Protein 3BHB (pdb70)

Secondary structure (DSSP, 8-state):
--EEEEEEEEEE--SSSSSPEEEEEEEETTEEEEEEETTSSS-S-EE-SGGGTTS-HHHHHHHHHHHHHHHHHHHHHHHHHHHHTT--TTS--EEEEEEEEEE-TTSSEEEEEEEEEETTEEEEEE-TTSS-EEE-SHHHHHHHHHHHHTTHHHHHHHIIIIIHHHHHHHHHHHTHHHHT--B--EEEEEEEESSSSEEEEEEEEEEEBSS--EEEEEETTEE--TTEEEPPPEE-SSS-EEEEEEEEEETT-GGGEEEEEE-TT-SS-EEEE-/-BPPEEEEEESS---TTS-EEEEEEEEEEBSS--EEEEEETTEEPS--EEPPPEE-TTS-EEEEEEEEE---SS--EEEEEE-TT-SS-EEEE--TT-/---------

Nearest PDB structures (foldseek):
  3oxs-assembly1_A  TM=9.920E-01  e=1.118E-52  Homo sapiens
  4nqv-assembly2_C  TM=9.891E-01  e=6.005E-50  Homo sapiens
  7wt5-assembly1_A  TM=9.708E-01  e=2.794E-50  Homo sapiens
  2bvo-assembly1_A  TM=9.818E-01  e=3.597E-47  Homo sapiens
  2ypl-assembly1_A  TM=9.840E-01  e=6.563E-47  Homo sapiens

Structure (mmCIF, N/CA/C/O backbone):
data_3BHB
#
_entry.id   3BHB
#
_cell.length_a   57.100
_cell.length_b   80.200
_cell.length_c   57.300
_cell.angle_alpha   90.000
_cell.angle_beta   115.900
_cell.angle_gamma   90.000
#
_symmetry.space_group_name_H-M   'P 1 21 1'
#
loop_
_entity.id
_entity.type
_entity.pdbx_description
1 polymer 'HLA class I histocompatibility antigen, A-2 alpha chain'
2 polymer Beta-2-microglobulin
3 polymer 'decameric peptide from NEDD4-binding protein 2'
4 non-polymer 1,2-ETHANEDIOL
5 water water
#
loop_
_atom_site.group_PDB
_atom_site.id
_atom_site.type_symbol
_atom_site.label_atom_id
_atom_site.label_alt_id
_atom_site.label_comp_id
_atom_site.label_asym_id
_atom_site.label_entity_id
_atom_site.label_seq_id
_atom_site.pdbx_PDB_ins_code
_atom_site.Cartn_x
_atom_site.Cartn_y
_atom_site.Cartn_z
_atom_site.occupancy
_atom_site.B_iso_or_equiv
_atom_site.auth_seq_id
_atom_site.auth_comp_id
_atom_site.auth_asym_id
_atom_site.auth_atom_id
_atom_site.pdbx_PDB_model_num
ATOM 1 N N . GLY A 1 1 ? -4.235 15.655 23.713 1.00 29.73 1 GLY A N 1
ATOM 2 C CA . GLY A 1 1 ? -3.255 14.567 23.437 1.00 29.43 1 GLY A CA 1
ATOM 3 C C . GLY A 1 1 ? -3.568 13.266 24.156 1.00 29.87 1 GLY A C 1
ATOM 4 O O . GLY A 1 1 ? -3.798 13.257 25.372 1.00 31.14 1 GLY A O 1
ATOM 5 N N . SER A 1 2 ? -3.527 12.166 23.402 1.00 27.66 2 SER A N 1
ATOM 6 C CA . SER A 1 2 ? -3.806 10.823 23.912 1.00 25.60 2 SER A CA 1
ATOM 7 C C . SER A 1 2 ? -2.582 10.060 24.416 1.00 22.48 2 SER A C 1
ATOM 8 O O . SER A 1 2 ? -1.458 10.323 23.992 1.00 22.34 2 SER A O 1
ATOM 11 N N . HIS A 1 3 ? -2.809 9.142 25.356 1.00 17.97 3 HIS A N 1
ATOM 12 C CA . HIS A 1 3 ? -1.740 8.321 25.925 1.00 14.21 3 HIS A CA 1
ATOM 13 C C . HIS A 1 3 ? -2.130 6.845 25.949 1.00 12.99 3 HIS A C 1
ATOM 14 O O . HIS A 1 3 ? -3.312 6.513 25.878 1.00 10.71 3 HIS A O 1
ATOM 21 N N . SER A 1 4 ? -1.129 5.968 26.036 1.00 11.44 4 SER A N 1
ATOM 22 C CA . SER A 1 4 ? -1.357 4.523 26.065 1.00 12.05 4 SER A CA 1
ATOM 23 C C . SER A 1 4 ? -0.354 3.767 26.939 1.00 11.79 4 SER A C 1
ATOM 24 O O . SER A 1 4 ? 0.724 4.293 27.246 1.00 11.09 4 SER A O 1
ATOM 27 N N . MET A 1 5 ? -0.761 2.575 27.391 1.00 9.68 5 MET A N 1
ATOM 28 C CA . MET A 1 5 ? 0.088 1.664 28.169 1.00 8.64 5 MET A CA 1
ATOM 29 C C . MET A 1 5 ? -0.075 0.289 27.525 1.00 7.72 5 MET A C 1
ATOM 30 O O . MET A 1 5 ? -1.196 -0.186 27.366 1.00 6.30 5 MET A O 1
ATOM 35 N N . ARG A 1 6 ? 1.048 -0.343 27.191 1.00 7.30 6 ARG A N 1
ATOM 36 C CA . ARG A 1 6 ? 1.042 -1.620 26.486 1.00 8.63 6 ARG A CA 1
ATOM 37 C C . ARG A 1 6 ? 1.979 -2.649 27.121 1.00 8.29 6 ARG A C 1
ATOM 38 O O . ARG A 1 6 ? 2.961 -2.298 27.774 1.00 5.71 6 ARG A O 1
ATOM 46 N N . TYR A 1 7 ? 1.655 -3.922 26.917 1.00 8.06 7 TYR A N 1
ATOM 47 C CA . TYR A 1 7 ? 2.504 -5.041 27.308 1.00 6.37 7 TYR A CA 1
ATOM 48 C C . TYR A 1 7 ? 2.582 -6.033 26.151 1.00 7.65 7 TYR A C 1
ATOM 49 O O . TYR A 1 7 ? 1.558 -6.434 25.592 1.00 6.31 7 TYR A O 1
ATOM 58 N N . PHE A 1 8 ? 3.815 -6.361 25.757 1.00 7.87 8 PHE A N 1
ATOM 59 C CA . PHE A 1 8 ? 4.103 -7.267 24.643 1.00 6.78 8 PHE A CA 1
ATOM 60 C C . PHE A 1 8 ? 4.818 -8.519 25.141 1.00 7.67 8 PHE A C 1
ATOM 61 O O . PHE A 1 8 ? 5.755 -8.419 25.928 1.00 7.21 8 PHE A O 1
ATOM 69 N N . PHE A 1 9 ? 4.351 -9.694 24.711 1.00 8.72 9 PHE A N 1
ATOM 70 C CA . PHE A 1 9 ? 4.939 -10.982 25.127 1.00 9.93 9 PHE A CA 1
ATOM 71 C C . PHE A 1 9 ? 5.253 -11.834 23.906 1.00 9.92 9 PHE A C 1
ATOM 72 O O . PHE A 1 9 ? 4.420 -11.955 23.011 1.00 10.43 9 PHE A O 1
ATOM 80 N N . THR A 1 10 ? 6.448 -12.428 23.891 1.00 10.33 10 THR A N 1
ATOM 81 C CA . THR A 1 10 ? 6.906 -13.298 22.804 1.00 8.48 10 THR A CA 1
ATOM 82 C C . THR A 1 10 ? 7.477 -14.609 23.379 1.00 10.01 10 THR A C 1
ATOM 83 O O . THR A 1 10 ? 8.394 -14.578 24.199 1.00 10.31 10 THR A O 1
ATOM 87 N N . SER A 1 11 ? 6.979 -15.743 22.875 1.00 10.90 11 SER A N 1
ATOM 88 C CA . SER A 1 11 ? 7.420 -17.077 23.288 1.00 9.39 11 SER A CA 1
ATOM 89 C C . SER A 1 11 ? 7.829 -17.886 22.051 1.00 9.75 11 SER A C 1
ATOM 90 O O . SER A 1 11 ? 7.007 -18.157 21.180 1.00 8.40 11 SER A O 1
ATOM 93 N N . VAL A 1 12 ? 9.117 -18.222 21.963 1.00 9.72 12 VAL A N 1
ATOM 94 C CA . VAL A 1 12 ? 9.667 -18.981 20.835 1.00 9.95 12 VAL A CA 1
ATOM 95 C C . VAL A 1 12 ? 10.154 -20.341 21.339 1.00 11.08 12 VAL A C 1
ATOM 96 O O . VAL A 1 12 ? 11.092 -20.401 22.146 1.00 11.02 12 VAL A O 1
ATOM 100 N N . SER A 1 13 ? 9.566 -21.416 20.809 1.00 9.12 13 SER A N 1
ATOM 101 C CA . SER A 1 13 ? 9.921 -22.780 21.207 1.00 10.41 13 SER A CA 1
ATOM 102 C C . SER A 1 13 ? 11.321 -23.225 20.820 1.00 10.66 13 SER A C 1
ATOM 103 O O . SER A 1 13 ? 11.866 -22.800 19.799 1.00 10.11 13 SER A O 1
ATOM 106 N N . ARG A 1 14 ? 11.907 -24.045 21.689 1.00 11.77 14 ARG A N 1
ATOM 107 C CA . ARG A 1 14 ? 13.247 -24.598 21.500 1.00 12.54 14 ARG A CA 1
ATOM 108 C C . ARG A 1 14 ? 13.122 -26.134 21.442 1.00 11.18 14 ARG A C 1
ATOM 109 O O . ARG A 1 14 ? 13.362 -26.818 22.440 1.00 10.58 14 ARG A O 1
ATOM 117 N N . PRO A 1 15 ? 12.780 -26.699 20.260 1.00 12.13 15 PRO A N 1
ATOM 118 C CA . PRO A 1 15 ? 12.621 -28.155 20.101 1.00 11.61 15 PRO A CA 1
ATOM 119 C C . PRO A 1 15 ? 13.858 -29.016 20.340 1.00 11.70 15 PRO A C 1
ATOM 120 O O . PRO A 1 15 ? 13.739 -30.177 20.740 1.00 13.12 15 PRO A O 1
ATOM 124 N N . GLY A 1 16 ? 15.035 -28.428 20.120 1.00 9.89 16 GLY A N 1
ATOM 125 C CA . GLY A 1 16 ? 16.300 -29.126 20.312 1.00 11.01 16 GLY A CA 1
ATOM 126 C C . GLY A 1 16 ? 16.590 -29.404 21.779 1.00 12.20 16 GLY A C 1
ATOM 127 O O . GLY A 1 16 ? 16.931 -30.540 22.133 1.00 9.90 16 GLY A O 1
ATOM 128 N N . ARG A 1 17 ? 16.400 -28.385 22.626 1.00 11.02 17 ARG A N 1
ATOM 129 C CA . ARG A 1 17 ? 16.622 -28.510 24.068 1.00 12.09 17 ARG A CA 1
ATOM 130 C C . ARG A 1 17 ? 15.977 -27.441 24.945 1.00 11.58 17 ARG A C 1
ATOM 131 O O . ARG A 1 17 ? 16.112 -26.235 24.709 1.00 12.22 17 ARG A O 1
ATOM 139 N N . GLY A 1 18 ? 15.313 -27.930 25.981 1.00 10.42 18 GLY A N 1
ATOM 140 C CA . GLY A 1 18 ? 14.706 -27.077 26.968 1.00 11.78 18 GLY A CA 1
ATOM 141 C C . GLY A 1 18 ? 13.435 -26.320 26.701 1.00 11.46 18 GLY A C 1
ATOM 142 O O . GLY A 1 18 ? 12.673 -26.592 25.765 1.00 12.69 18 GLY A O 1
ATOM 143 N N . GLU A 1 19 ? 13.233 -25.377 27.613 1.00 9.05 19 GLU A N 1
ATOM 144 C CA . GLU A 1 19 ? 12.109 -24.470 27.672 1.00 10.16 19 GLU A CA 1
ATOM 145 C C . GLU A 1 19 ? 12.187 -23.363 26.628 1.00 8.53 19 GLU A C 1
ATOM 146 O O . GLU A 1 19 ? 13.285 -22.985 26.199 1.00 6.73 19 GLU A O 1
ATOM 152 N N . PRO A 1 20 ? 11.019 -22.848 26.180 1.00 8.00 20 PRO A N 1
ATOM 153 C CA . PRO A 1 20 ? 11.009 -21.775 25.183 1.00 8.52 20 PRO A CA 1
ATOM 154 C C . PRO A 1 20 ? 11.596 -20.431 25.639 1.00 8.77 20 PRO A C 1
ATOM 155 O O . PRO A 1 20 ? 11.700 -20.163 26.837 1.00 7.82 20 PRO A O 1
ATOM 159 N N . ARG A 1 21 ? 12.048 -19.637 24.667 1.00 9.58 21 ARG A N 1
ATOM 160 C CA . ARG A 1 21 ? 12.600 -18.306 24.919 1.00 12.40 21 ARG A CA 1
ATOM 161 C C . ARG A 1 21 ? 11.407 -17.380 25.156 1.00 13.32 21 ARG A C 1
ATOM 162 O O . ARG A 1 21 ? 10.478 -17.343 24.347 1.00 12.71 21 ARG A O 1
ATOM 170 N N . PHE A 1 22 ? 11.442 -16.650 26.268 1.00 11.77 22 PHE A N 1
ATOM 171 C CA . PHE A 1 22 ? 10.366 -15.738 26.620 1.00 10.00 22 PHE A CA 1
ATOM 172 C C . PHE A 1 22 ? 10.859 -14.316 26.914 1.00 11.11 22 PHE A C 1
ATOM 173 O O . PHE A 1 22 ? 11.682 -14.106 27.808 1.00 11.78 22 PHE A O 1
ATOM 181 N N . ILE A 1 23 ? 10.367 -13.359 26.122 1.00 9.87 23 ILE A N 1
ATOM 182 C CA . ILE A 1 23 ? 10.700 -11.940 26.265 1.00 9.21 23 ILE A CA 1
ATOM 183 C C . ILE A 1 23 ? 9.410 -11.108 26.392 1.00 10.32 23 ILE A C 1
ATOM 184 O O . ILE A 1 23 ? 8.540 -11.140 25.507 1.00 10.13 23 ILE A O 1
ATOM 189 N N . ALA A 1 24 ? 9.314 -10.367 27.496 1.00 8.07 24 ALA A N 1
ATOM 190 C CA . ALA A 1 24 ? 8.176 -9.500 27.791 1.00 8.61 24 ALA A CA 1
ATOM 191 C C . ALA A 1 24 ? 8.642 -8.065 28.008 1.00 9.04 24 ALA A C 1
ATOM 192 O O . ALA A 1 24 ? 9.656 -7.850 28.666 1.00 10.33 24 ALA A O 1
ATOM 194 N N . VAL A 1 25 ? 7.932 -7.094 27.425 1.00 8.87 25 VAL A N 1
ATOM 195 C CA . VAL A 1 25 ? 8.259 -5.658 27.565 1.00 6.92 25 VAL A CA 1
ATOM 196 C C . VAL A 1 25 ? 7.019 -4.793 27.777 1.00 7.37 25 VAL A C 1
ATOM 197 O O . VAL A 1 25 ? 5.952 -5.086 27.232 1.00 9.01 25 VAL A O 1
ATOM 201 N N . GLY A 1 26 ? 7.179 -3.723 28.552 1.00 7.12 26 GLY A N 1
ATOM 202 C CA . GLY A 1 26 ? 6.083 -2.802 28.816 1.00 6.39 26 GLY A CA 1
ATOM 203 C C . GLY A 1 26 ? 6.387 -1.410 28.302 1.00 6.90 26 GLY A C 1
ATOM 204 O O . GLY A 1 26 ? 7.523 -0.965 28.391 1.00 6.32 26 GLY A O 1
ATOM 205 N N . TYR A 1 27 ? 5.375 -0.733 27.769 1.00 6.03 27 TYR A N 1
ATOM 206 C CA . TYR A 1 27 ? 5.546 0.621 27.255 1.00 5.65 27 TYR A CA 1
ATOM 207 C C . TYR A 1 27 ? 4.560 1.586 27.903 1.00 5.14 27 TYR A C 1
ATOM 208 O O . TYR A 1 27 ? 3.423 1.219 28.203 1.00 5.04 27 TYR A O 1
ATOM 217 N N . VAL A 1 28 ? 5.002 2.821 28.117 1.00 5.24 28 VAL A N 1
ATOM 218 C CA . VAL A 1 28 ? 4.092 3.957 28.199 1.00 4.66 28 VAL A CA 1
ATOM 219 C C . VAL A 1 28 ? 4.345 4.949 27.069 1.00 6.79 28 VAL A C 1
ATOM 220 O O . VAL A 1 28 ? 5.409 5.564 26.996 1.00 6.44 28 VAL A O 1
ATOM 224 N N . ASP A 1 29 ? 3.360 5.100 26.189 1.00 7.39 29 ASP A N 1
ATOM 225 C CA . ASP A 1 29 ? 3.595 5.664 24.866 1.00 7.50 29 ASP A CA 1
ATOM 226 C C . ASP A 1 29 ? 4.779 4.990 24.181 1.00 7.81 29 ASP A C 1
ATOM 227 O O . ASP A 1 29 ? 4.790 3.773 23.995 1.00 7.74 29 ASP A O 1
ATOM 232 N N . ASP A 1 30 ? 5.773 5.789 23.807 1.00 8.12 30 ASP A N 1
ATOM 233 C CA . ASP A 1 30 ? 6.953 5.274 23.123 1.00 8.67 30 ASP A CA 1
ATOM 234 C C . ASP A 1 30 ? 8.135 5.150 24.080 1.00 6.88 30 ASP A C 1
ATOM 235 O O . ASP A 1 30 ? 9.292 5.201 23.662 1.00 6.72 30 ASP A O 1
ATOM 240 N N . THR A 1 31 ? 7.835 4.986 25.364 1.00 6.41 31 THR A N 1
ATOM 241 C CA . THR A 1 31 ? 8.881 4.803 26.386 1.00 6.32 31 THR A CA 1
ATOM 242 C C . THR A 1 31 ? 8.748 3.434 27.068 1.00 5.95 31 THR A C 1
ATOM 243 O O . THR A 1 31 ? 7.750 3.163 27.740 1.00 7.09 31 THR A O 1
ATOM 247 N N . GLN A 1 32 ? 9.753 2.578 26.878 1.00 6.67 32 GLN A N 1
ATOM 248 C CA . GLN A 1 32 ? 9.790 1.250 27.501 1.00 8.62 32 GLN A CA 1
ATOM 249 C C . GLN A 1 32 ? 10.161 1.421 28.979 1.00 7.69 32 GLN A C 1
ATOM 250 O O . GLN A 1 32 ? 11.080 2.180 29.294 1.00 8.54 32 GLN A O 1
ATOM 256 N N . PHE A 1 33 ? 9.438 0.741 29.870 1.00 6.92 33 PHE A N 1
ATOM 257 C CA . PHE A 1 33 ? 9.708 0.858 31.301 1.00 7.15 33 PHE A CA 1
ATOM 258 C C . PHE A 1 33 ? 10.040 -0.398 32.096 1.00 8.21 33 PHE A C 1
ATOM 259 O O . PHE A 1 33 ? 10.610 -0.292 33.182 1.00 10.97 33 PHE A O 1
ATOM 267 N N . VAL A 1 34 ? 9.615 -1.561 31.605 1.00 7.40 34 VAL A N 1
ATOM 268 C CA . VAL A 1 34 ? 9.894 -2.848 32.255 1.00 6.37 34 VAL A CA 1
ATOM 269 C C . VAL A 1 34 ? 10.296 -3.898 31.219 1.00 8.85 34 VAL A C 1
ATOM 270 O O . VAL A 1 34 ? 10.031 -3.728 30.016 1.00 8.30 34 VAL A O 1
ATOM 274 N N . ARG A 1 35 ? 10.940 -4.967 31.696 1.00 9.56 35 ARG A N 1
ATOM 275 C CA . ARG A 1 35 ? 11.358 -6.089 30.855 1.00 11.42 35 ARG A CA 1
ATOM 276 C C . ARG A 1 35 ? 11.517 -7.398 31.631 1.00 13.15 35 ARG A C 1
ATOM 277 O O . ARG A 1 35 ? 11.730 -7.403 32.850 1.00 13.61 35 ARG A O 1
ATOM 285 N N . PHE A 1 36 ? 11.456 -8.496 30.883 1.00 12.19 36 PHE A N 1
ATOM 286 C CA . PHE A 1 36 ? 11.688 -9.836 31.401 1.00 12.61 36 PHE A CA 1
ATOM 287 C C . PHE A 1 36 ? 12.318 -10.632 30.271 1.00 12.97 36 PHE A C 1
ATOM 288 O O . PHE A 1 36 ? 11.773 -10.700 29.169 1.00 10.80 36 PHE A O 1
ATOM 296 N N . ASP A 1 37 ? 13.467 -11.228 30.562 1.00 14.11 37 A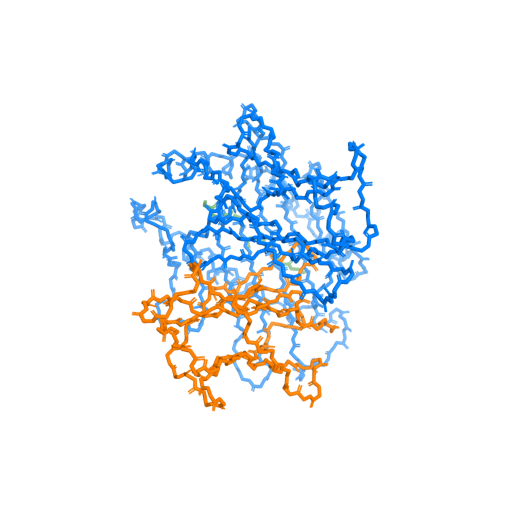SP A N 1
ATOM 297 C CA . ASP A 1 37 ? 14.175 -12.064 29.602 1.00 15.02 37 ASP A CA 1
ATOM 298 C C . ASP A 1 37 ? 14.443 -13.394 30.304 1.00 14.21 37 ASP A C 1
ATOM 299 O O . ASP A 1 37 ? 15.151 -13.431 31.313 1.00 14.85 37 ASP A O 1
ATOM 304 N N . SER A 1 38 ? 13.889 -14.478 29.752 1.00 14.60 38 SER A N 1
ATOM 305 C CA . SER A 1 38 ? 14.054 -15.837 30.295 1.00 14.35 38 SER A CA 1
ATOM 306 C C . SER A 1 38 ? 15.508 -16.312 30.309 1.00 14.68 38 SER A C 1
ATOM 307 O O . SER A 1 38 ? 15.856 -17.223 31.060 1.00 13.95 38 SER A O 1
ATOM 310 N N . ASP A 1 39 ? 16.335 -15.689 29.467 1.00 15.58 39 ASP A N 1
ATOM 311 C CA . ASP A 1 39 ? 17.758 -16.005 29.367 1.00 19.25 39 ASP A CA 1
ATOM 312 C C . ASP A 1 39 ? 18.641 -15.197 30.321 1.00 20.11 39 ASP A C 1
ATOM 313 O O . ASP A 1 39 ? 19.822 -15.516 30.485 1.00 22.11 39 ASP A O 1
ATOM 318 N N . ALA A 1 40 ? 18.066 -14.164 30.946 1.00 18.84 40 ALA A N 1
ATOM 319 C CA . ALA A 1 40 ? 18.778 -13.309 31.907 1.00 19.67 40 ALA A CA 1
ATOM 320 C C . ALA A 1 40 ? 18.964 -14.045 33.242 1.00 18.77 40 ALA A C 1
ATOM 321 O O . ALA A 1 40 ? 18.182 -14.944 33.573 1.00 16.78 40 ALA A O 1
ATOM 323 N N . ALA A 1 41 ? 19.986 -13.644 34.002 1.00 18.35 41 ALA A N 1
ATOM 324 C CA . ALA A 1 41 ? 20.320 -14.272 35.287 1.00 18.44 41 ALA A CA 1
ATOM 325 C C . ALA A 1 41 ? 19.441 -13.911 36.482 1.00 17.77 41 ALA A C 1
ATOM 326 O O . ALA A 1 41 ? 19.279 -14.720 37.394 1.00 18.41 41 ALA A O 1
ATOM 328 N N . SER A 1 42 ? 18.847 -12.721 36.457 1.00 16.98 42 SER A N 1
ATOM 329 C CA . SER A 1 42 ? 18.011 -12.243 37.555 1.00 16.87 42 SER A CA 1
ATOM 330 C C . SER A 1 42 ? 16.693 -12.992 37.733 1.00 17.42 42 SER A C 1
ATOM 331 O O . SER A 1 42 ? 16.277 -13.250 38.870 1.00 16.55 42 SER A O 1
ATOM 334 N N . GLN A 1 43 ? 16.066 -13.344 36.602 1.00 16.28 43 GLN A N 1
ATOM 335 C CA . GLN A 1 43 ? 14.763 -14.027 36.534 1.00 16.39 43 GLN A CA 1
ATOM 336 C C . GLN A 1 43 ? 13.668 -13.198 37.227 1.00 15.11 43 GLN A C 1
ATOM 337 O O . GLN A 1 43 ? 12.735 -13.725 37.840 1.00 14.38 43 GLN A O 1
ATOM 343 N N . ARG A 1 44 ? 13.823 -11.879 37.128 1.00 14.87 44 ARG A N 1
ATOM 344 C CA . ARG A 1 44 ? 12.906 -10.909 37.723 1.00 14.87 44 ARG A CA 1
ATOM 345 C C . ARG A 1 44 ? 12.447 -9.897 36.674 1.00 14.20 44 ARG A C 1
ATOM 346 O O . ARG A 1 44 ? 13.083 -9.739 35.621 1.00 11.93 44 ARG A O 1
ATOM 354 N N . MET A 1 45 ? 11.343 -9.207 36.969 1.00 12.68 45 MET A N 1
ATOM 355 C CA . MET A 1 45 ? 10.851 -8.143 36.096 1.00 13.13 45 MET A CA 1
ATOM 356 C C . MET A 1 45 ? 11.804 -6.983 36.435 1.00 14.51 45 MET A C 1
ATOM 357 O O . MET A 1 45 ? 11.928 -6.602 37.605 1.00 13.91 45 MET A O 1
ATOM 362 N N . GLU A 1 46 ? 12.544 -6.518 35.426 1.00 14.60 46 GLU A N 1
ATOM 363 C CA . GLU A 1 46 ? 13.549 -5.457 35.590 1.00 16.02 46 GLU A CA 1
ATOM 364 C C . GLU A 1 46 ? 13.126 -4.068 35.072 1.00 15.27 46 GLU A C 1
ATOM 365 O O . GLU A 1 46 ? 12.468 -3.981 34.034 1.00 15.22 46 GLU A O 1
ATOM 371 N N . PRO A 1 47 ? 13.500 -2.970 35.788 1.00 13.10 47 PRO A N 1
ATOM 372 C CA . PRO A 1 47 ? 13.158 -1.596 35.374 1.00 11.96 47 PRO A CA 1
ATOM 373 C C . PRO A 1 47 ? 13.971 -1.093 34.181 1.00 10.07 47 PRO A C 1
ATOM 374 O O . PRO A 1 47 ? 15.158 -1.400 34.066 1.00 9.40 47 PRO A O 1
ATOM 378 N N . ARG A 1 48 ? 13.325 -0.347 33.283 1.00 10.61 48 ARG A N 1
ATOM 379 C CA . ARG A 1 48 ? 14.000 0.208 32.096 1.00 11.15 48 ARG A CA 1
ATOM 380 C C . ARG A 1 48 ? 13.820 1.721 31.958 1.00 10.67 48 ARG A C 1
ATOM 381 O O . ARG A 1 48 ? 14.243 2.315 30.958 1.00 11.01 48 ARG A O 1
ATOM 389 N N . ALA A 1 49 ? 13.197 2.331 32.967 1.00 10.37 49 ALA A N 1
ATOM 390 C CA . ALA A 1 49 ? 12.958 3.776 33.014 1.00 11.92 49 ALA A CA 1
ATOM 391 C C . ALA A 1 49 ? 13.168 4.240 34.452 1.00 13.02 49 ALA A C 1
ATOM 392 O O . ALA A 1 49 ? 12.772 3.539 35.384 1.00 11.99 49 ALA A O 1
ATOM 394 N N . PRO A 1 50 ? 13.788 5.429 34.656 1.00 14.61 50 PRO A N 1
ATOM 395 C CA . PRO A 1 50 ? 14.040 5.954 36.009 1.00 14.53 50 PRO A CA 1
ATOM 396 C C . PRO A 1 50 ? 12.830 6.206 36.919 1.00 14.61 50 PRO A C 1
ATOM 397 O O . PRO A 1 50 ? 12.918 6.033 38.140 1.00 17.05 50 PRO A O 1
ATOM 401 N N . TRP A 1 51 ? 11.689 6.524 36.313 1.00 13.47 51 TRP A N 1
ATOM 402 C CA . TRP A 1 51 ? 10.454 6.819 37.043 1.00 12.23 51 TRP A CA 1
ATOM 403 C C . TRP A 1 51 ? 9.660 5.635 37.611 1.00 11.21 51 TRP A C 1
ATOM 404 O O . TRP A 1 51 ? 8.672 5.831 38.327 1.00 9.36 51 TRP A O 1
ATOM 415 N N . ILE A 1 52 ? 10.055 4.420 37.242 1.00 11.42 52 ILE A N 1
ATOM 416 C CA . ILE A 1 52 ? 9.390 3.206 37.728 1.00 10.65 52 ILE A CA 1
ATOM 417 C C . ILE A 1 52 ? 10.168 2.596 38.910 1.00 12.97 52 ILE A C 1
ATOM 418 O O . 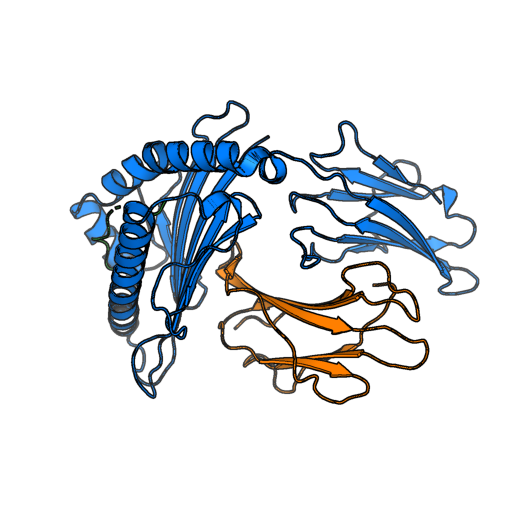ILE A 1 52 ? 9.623 1.792 39.674 1.00 12.64 52 ILE A O 1
ATOM 423 N N . GLU A 1 53 ? 11.433 3.002 39.052 1.00 14.47 53 GLU A N 1
ATOM 424 C CA . GLU A 1 53 ? 12.325 2.511 40.107 1.00 18.40 53 GLU A CA 1
ATOM 425 C C . GLU A 1 53 ? 11.860 2.842 41.525 1.00 19.17 53 GLU A C 1
ATOM 426 O O . GLU A 1 53 ? 12.216 2.151 42.479 1.00 20.25 53 GLU A O 1
ATOM 432 N N . GLN A 1 54 ? 10.983 3.839 41.634 1.00 21.30 54 GLN A N 1
ATOM 433 C CA . GLN A 1 54 ? 10.431 4.277 42.916 1.00 22.87 54 GLN A CA 1
ATOM 434 C C . GLN A 1 54 ? 9.369 3.329 43.489 1.00 22.63 54 GLN A C 1
ATOM 435 O O . GLN A 1 54 ? 8.970 3.470 44.649 1.00 22.08 54 GLN A O 1
ATOM 441 N N . GLU A 1 55 ? 8.936 2.360 42.677 1.00 20.85 55 GLU A N 1
ATOM 442 C CA . GLU A 1 55 ? 7.944 1.371 43.096 1.00 20.61 55 GLU A CA 1
ATOM 443 C C . GLU A 1 55 ? 8.581 0.367 44.057 1.00 19.75 55 GLU A C 1
ATOM 444 O O . GLU A 1 55 ? 9.719 -0.064 43.854 1.00 19.28 55 GLU A O 1
ATOM 450 N N . GLY A 1 56 ? 7.838 0.038 45.112 1.00 20.84 56 GLY A N 1
ATOM 451 C CA . GLY A 1 56 ? 8.309 -0.859 46.157 1.00 22.18 56 GLY A CA 1
ATOM 452 C C . GLY A 1 56 ? 8.425 -2.356 45.903 1.00 24.22 56 GLY A C 1
ATOM 453 O O . GLY A 1 56 ? 8.070 -2.825 44.815 1.00 23.83 56 GLY A O 1
ATOM 454 N N . PRO A 1 57 ? 8.921 -3.136 46.902 1.00 24.53 57 PRO A N 1
ATOM 455 C CA . PRO A 1 57 ? 9.109 -4.595 46.846 1.00 23.63 57 PRO A CA 1
ATOM 456 C C . PRO A 1 57 ? 7.856 -5.393 46.488 1.00 23.07 57 PRO A C 1
ATOM 457 O O . PRO A 1 57 ? 7.947 -6.386 45.773 1.00 23.09 57 PRO A O 1
ATOM 461 N N . GLU A 1 58 ? 6.694 -4.918 46.946 1.00 22.65 58 GLU A N 1
ATOM 462 C CA . GLU A 1 58 ? 5.394 -5.552 46.679 1.00 23.14 58 GLU A CA 1
ATOM 463 C C . GLU A 1 58 ? 5.083 -5.570 45.179 1.00 21.65 58 GLU A C 1
ATOM 464 O O . GLU A 1 58 ? 4.641 -6.591 44.645 1.00 20.62 58 GLU A O 1
ATOM 470 N N . TYR A 1 59 ? 5.378 -4.450 44.511 1.00 19.11 59 TYR A N 1
ATOM 471 C CA . TYR A 1 59 ? 5.159 -4.282 43.068 1.00 18.09 59 TYR A CA 1
ATOM 472 C C . TYR A 1 59 ? 6.043 -5.229 42.246 1.00 15.94 59 TYR A C 1
ATOM 473 O O . TYR A 1 59 ? 5.535 -5.971 41.411 1.00 15.97 59 TYR A O 1
ATOM 482 N N . TRP A 1 60 ? 7.352 -5.194 42.499 1.00 14.03 60 TRP A N 1
ATOM 483 C CA . TRP A 1 60 ? 8.315 -6.018 41.770 1.00 13.91 60 TRP A CA 1
ATOM 484 C C . TRP A 1 60 ? 8.166 -7.515 41.955 1.00 13.99 60 TRP A C 1
ATOM 485 O O . TRP A 1 60 ? 8.476 -8.270 41.042 1.00 13.66 60 TRP A O 1
ATOM 496 N N . ASP A 1 61 ? 7.627 -7.926 43.105 1.00 14.76 61 ASP A N 1
ATOM 497 C CA . ASP A 1 61 ? 7.371 -9.343 43.404 1.00 15.03 61 ASP A CA 1
ATOM 498 C C . ASP A 1 61 ? 6.088 -9.763 42.686 1.00 13.20 61 ASP A C 1
ATOM 499 O O . ASP A 1 61 ? 5.978 -10.890 42.205 1.00 11.27 61 ASP A O 1
ATOM 504 N N . GLY A 1 62 ? 5.126 -8.836 42.641 1.00 13.09 62 GLY A N 1
ATOM 505 C CA . GLY A 1 62 ? 3.848 -9.059 41.983 1.00 11.64 62 GLY A CA 1
ATOM 506 C C . GLY A 1 62 ? 4.025 -9.181 40.481 1.00 10.17 62 GLY A C 1
ATOM 507 O O . GLY A 1 62 ? 3.507 -10.114 39.880 1.00 9.18 62 GLY A O 1
ATOM 508 N N . GLU A 1 63 ? 4.839 -8.296 39.904 1.00 9.94 63 GLU A N 1
ATOM 509 C CA . GLU A 1 63 ? 5.126 -8.291 38.466 1.00 10.18 63 GLU A CA 1
ATOM 510 C C . GLU A 1 63 ? 5.993 -9.454 37.996 1.00 11.21 63 GLU A C 1
ATOM 511 O O . GLU A 1 63 ? 5.846 -9.915 36.865 1.00 9.75 63 GLU A O 1
ATOM 517 N N . THR A 1 64 ? 6.882 -9.927 38.873 1.00 11.53 64 THR A N 1
ATOM 518 C CA . THR A 1 64 ? 7.776 -11.049 38.576 1.00 12.70 64 THR A CA 1
ATOM 519 C C . THR A 1 64 ? 6.967 -12.341 38.549 1.00 13.59 64 THR A C 1
ATOM 520 O O . THR A 1 64 ? 7.123 -13.148 37.630 1.00 14.60 64 THR A O 1
ATOM 524 N N . ARG A 1 65 ? 6.081 -12.487 39.537 1.00 13.30 65 ARG A N 1
ATOM 525 C CA . ARG A 1 65 ? 5.201 -13.647 39.692 1.00 14.14 65 ARG A CA 1
ATOM 526 C C . ARG A 1 65 ? 4.289 -13.791 38.475 1.00 14.62 65 ARG A C 1
ATOM 527 O O . ARG A 1 65 ? 4.227 -14.865 37.869 1.00 16.37 65 ARG A O 1
ATOM 535 N N . LYS A 1 66 ? 3.672 -12.676 38.077 1.00 14.26 66 LYS A N 1
ATOM 536 C CA . LYS A 1 66 ? 2.752 -12.635 36.939 1.00 14.53 66 LYS A CA 1
ATOM 537 C C . LYS A 1 66 ? 3.383 -12.926 35.576 1.00 13.06 66 LYS A C 1
ATOM 538 O O . LYS A 1 66 ? 2.796 -13.647 34.764 1.00 13.04 66 LYS A O 1
ATOM 544 N N . VAL A 1 67 ? 4.610 -12.448 35.368 1.00 11.62 67 VAL A N 1
ATOM 545 C CA . VAL A 1 67 ? 5.301 -12.673 34.104 1.00 11.31 67 VAL A CA 1
ATOM 546 C C . VAL A 1 67 ? 5.883 -14.091 34.004 1.00 11.72 67 VAL A C 1
ATOM 547 O O . VAL A 1 67 ? 5.988 -14.638 32.909 1.00 11.99 67 VAL A O 1
ATOM 551 N N . LYS A 1 68 ? 6.236 -14.671 35.155 1.00 12.12 68 LYS A N 1
ATOM 552 C CA . LYS A 1 68 ? 6.773 -16.033 35.228 1.00 12.69 68 LYS A CA 1
ATOM 553 C C . LYS A 1 68 ? 5.635 -17.021 34.967 1.00 10.12 68 LYS A C 1
ATOM 554 O O . LYS A 1 68 ? 5.839 -18.058 34.341 1.00 9.70 68 LYS A O 1
ATOM 560 N N . ALA A 1 69 ? 4.439 -16.667 35.450 1.00 9.25 69 ALA A N 1
ATOM 561 C CA . ALA A 1 69 ? 3.219 -17.455 35.270 1.00 8.50 69 ALA A CA 1
ATOM 562 C C . ALA A 1 69 ? 2.866 -17.455 33.784 1.00 9.41 69 ALA A C 1
ATOM 563 O O . ALA A 1 69 ? 2.581 -18.510 33.226 1.00 9.04 69 ALA A O 1
ATOM 565 N N . HIS A 1 70 ? 2.990 -16.285 33.144 1.00 9.74 70 HIS A N 1
ATOM 566 C CA . HIS A 1 70 ? 2.727 -16.131 31.711 1.00 11.40 70 HIS A CA 1
ATOM 567 C C . HIS A 1 70 ? 3.697 -16.937 30.859 1.00 10.61 70 HIS A C 1
ATOM 568 O O . HIS A 1 70 ? 3.288 -17.496 29.845 1.00 11.99 70 HIS A O 1
ATOM 575 N N . SER A 1 71 ? 4.954 -17.042 31.310 1.00 9.31 71 SER A N 1
ATOM 576 C CA . SER A 1 71 ? 5.998 -17.791 30.598 1.00 9.80 71 SER A CA 1
ATOM 577 C C . SER A 1 71 ? 5.637 -19.269 30.497 1.00 9.32 71 SER A C 1
ATOM 578 O O . SER A 1 71 ? 5.937 -19.923 29.498 1.00 8.66 71 SER A O 1
ATOM 581 N N . GLN A 1 72 ? 4.941 -19.750 31.527 1.00 9.30 72 GLN A N 1
ATOM 582 C CA . GLN A 1 72 ? 4.502 -21.137 31.612 1.00 10.77 72 GLN A CA 1
ATOM 583 C C . GLN A 1 72 ? 3.210 -21.421 30.839 1.00 10.03 72 GLN A C 1
ATOM 584 O O . GLN A 1 72 ? 3.076 -22.514 30.284 1.00 10.65 72 GLN A O 1
ATOM 590 N N . THR A 1 73 ? 2.280 -20.457 30.773 1.00 8.69 73 THR A N 1
ATOM 591 C CA . THR A 1 73 ? 1.034 -20.683 30.012 1.00 10.33 73 THR A CA 1
ATOM 592 C C . THR A 1 73 ? 1.307 -20.631 28.513 1.00 10.50 73 THR A C 1
ATOM 593 O O . THR A 1 73 ? 0.645 -21.315 27.748 1.00 10.46 73 THR A O 1
ATOM 597 N N . HIS A 1 74 ? 2.304 -19.840 28.109 1.00 11.23 74 HIS A N 1
ATOM 598 C CA . HIS A 1 74 ? 2.668 -19.725 26.696 1.00 10.93 74 HIS A CA 1
ATOM 599 C C . HIS A 1 74 ? 3.481 -20.920 26.195 1.00 10.31 74 HIS A C 1
ATOM 600 O O . HIS A 1 74 ? 3.453 -21.250 25.001 1.00 8.87 74 HIS A O 1
ATOM 607 N N . ARG A 1 75 ? 4.129 -21.609 27.138 1.00 9.91 75 ARG A N 1
ATOM 608 C CA . ARG A 1 75 ? 4.889 -22.838 26.872 1.00 11.04 75 ARG A CA 1
ATOM 609 C C . ARG A 1 75 ? 3.834 -23.925 26.569 1.00 9.61 75 ARG A C 1
ATOM 610 O O . ARG A 1 75 ? 3.984 -24.694 25.618 1.00 12.46 75 ARG A O 1
ATOM 618 N N . VAL A 1 76 ? 2.750 -23.918 27.354 1.00 8.90 76 VAL A N 1
ATOM 619 C CA . VAL A 1 76 ? 1.614 -24.840 27.202 1.00 8.35 76 VAL A CA 1
ATOM 620 C C . VAL A 1 76 ? 0.890 -24.510 25.890 1.00 9.19 76 VAL A C 1
ATOM 621 O O . VAL A 1 76 ? 0.541 -25.423 25.135 1.00 7.76 76 VAL A O 1
ATOM 625 N N . ASP A 1 77 ? 0.712 -23.210 25.616 1.00 8.67 77 ASP A N 1
ATOM 626 C CA . ASP A 1 77 ? 0.051 -22.735 24.394 1.00 9.36 77 ASP A CA 1
ATOM 627 C C . ASP A 1 77 ? 0.751 -23.247 23.137 1.00 9.21 77 ASP A C 1
ATOM 628 O O . ASP A 1 77 ? 0.089 -23.793 22.261 1.00 11.09 77 ASP A O 1
ATOM 633 N N . LEU A 1 78 ? 2.089 -23.184 23.122 1.00 9.19 78 LEU A N 1
ATOM 634 C CA . LEU A 1 78 ? 2.914 -23.678 22.005 1.00 9.72 78 LEU A CA 1
ATOM 635 C C . LEU A 1 78 ? 2.699 -25.175 21.762 1.00 9.55 78 LEU A C 1
ATOM 636 O O . LEU A 1 78 ? 2.697 -25.632 20.615 1.00 8.51 78 LEU A O 1
ATOM 641 N N . GLY A 1 79 ? 2.482 -25.908 22.857 1.00 9.77 79 GLY A N 1
ATOM 642 C CA . GLY A 1 79 ? 2.230 -27.339 22.798 1.00 10.71 79 GLY A CA 1
ATOM 643 C C . GLY A 1 79 ? 0.815 -27.644 22.323 1.00 10.57 79 GLY A C 1
ATOM 644 O O . GLY A 1 79 ? 0.617 -28.558 21.521 1.00 11.42 79 GLY A O 1
ATOM 645 N N . THR A 1 80 ? -0.148 -26.836 22.774 1.00 10.31 80 THR A N 1
ATOM 646 C CA . THR A 1 80 ? -1.567 -26.976 22.413 1.00 11.74 80 THR A CA 1
ATOM 647 C C . THR A 1 80 ? -1.822 -26.624 20.937 1.00 12.43 80 THR A C 1
ATOM 648 O O . THR A 1 80 ? -2.589 -27.318 20.263 1.00 13.63 80 THR A O 1
ATOM 652 N N . LEU A 1 81 ? -1.148 -25.582 20.439 1.00 13.14 81 LEU A N 1
ATOM 653 C CA . LEU A 1 81 ? -1.297 -25.150 19.046 1.00 13.32 81 LEU A CA 1
ATOM 654 C C . LEU A 1 81 ? -0.620 -26.081 18.048 1.00 12.76 81 LEU A C 1
ATOM 655 O O . LEU A 1 81 ? -1.095 -26.226 16.923 1.00 12.00 81 LEU A O 1
ATOM 660 N N . ARG A 1 82 ? 0.444 -26.761 18.487 1.00 11.28 82 ARG A N 1
ATOM 661 C CA . ARG A 1 82 ? 1.156 -27.741 17.657 1.00 12.04 82 ARG A CA 1
ATOM 662 C C . ARG A 1 82 ? 0.204 -28.936 17.414 1.00 12.64 82 ARG A C 1
ATOM 663 O O . ARG A 1 82 ? 0.202 -29.528 16.331 1.00 11.07 82 ARG A O 1
ATOM 671 N N . GLY A 1 83 ? -0.630 -29.227 18.422 1.00 12.95 83 GLY A N 1
ATOM 672 C CA . GLY A 1 83 ? -1.614 -30.299 18.348 1.00 13.30 83 GLY A CA 1
ATOM 673 C C . GLY A 1 83 ? -2.812 -29.933 17.480 1.00 13.57 83 GLY A C 1
ATOM 674 O O . GLY A 1 83 ? -3.241 -30.746 16.657 1.00 12.38 83 GLY A O 1
ATOM 675 N N . TYR A 1 84 ? -3.317 -28.702 17.636 1.00 13.18 84 TYR A N 1
ATOM 676 C CA . TYR A 1 84 ? -4.464 -28.187 16.864 1.00 14.38 84 TYR A CA 1
ATOM 677 C C . TYR A 1 84 ? -4.169 -28.148 15.362 1.00 15.15 84 TYR A C 1
ATOM 678 O O . TYR A 1 84 ? -5.026 -28.489 14.543 1.00 15.15 84 TYR A O 1
ATOM 687 N N . TYR A 1 85 ? -2.949 -27.730 15.026 1.00 14.96 85 TYR A N 1
ATOM 688 C CA . TYR A 1 85 ? -2.502 -27.613 13.646 1.00 16.24 85 TYR A CA 1
ATOM 689 C C . TYR A 1 85 ? -1.834 -28.846 13.048 1.00 17.94 85 TYR A C 1
ATOM 690 O O . TYR A 1 85 ? -1.495 -28.842 11.858 1.00 19.05 85 TYR A O 1
ATOM 699 N N . ASN A 1 86 ? -1.673 -29.898 13.859 1.00 19.11 86 ASN A N 1
ATOM 700 C CA . ASN A 1 86 ? -1.052 -31.173 13.449 1.00 21.64 86 ASN A CA 1
ATOM 701 C C . ASN A 1 86 ? 0.370 -30.932 12.887 1.00 21.85 86 ASN A C 1
ATOM 702 O O . ASN A 1 86 ? 0.725 -31.374 11.784 1.00 22.95 86 ASN A O 1
ATOM 707 N N . GLN A 1 87 ? 1.144 -30.153 13.641 1.00 20.73 87 GLN A N 1
ATOM 708 C CA . GLN A 1 87 ? 2.510 -29.811 13.270 1.00 18.93 87 GLN A CA 1
ATOM 709 C C . GLN A 1 87 ? 3.546 -30.709 13.927 1.00 19.03 87 GLN A C 1
ATOM 710 O O . GLN A 1 87 ? 3.275 -31.344 14.953 1.00 17.63 87 GLN A O 1
ATOM 716 N N . SER A 1 88 ? 4.734 -30.733 13.324 1.00 19.35 88 SER A N 1
ATOM 717 C CA . SER A 1 88 ? 5.881 -31.517 13.790 1.00 21.09 88 SER A CA 1
ATOM 718 C C . SER A 1 88 ? 6.443 -30.980 15.111 1.00 21.60 88 SER A C 1
ATOM 719 O O . SER A 1 88 ? 6.396 -29.771 15.383 1.00 20.29 88 SER A O 1
ATOM 722 N N . GLU A 1 89 ? 6.994 -31.895 15.907 1.00 21.26 89 GLU A N 1
ATOM 723 C CA . GLU A 1 89 ? 7.586 -31.566 17.199 1.00 21.93 89 GLU A CA 1
ATOM 724 C C . GLU A 1 89 ? 9.022 -31.068 17.029 1.00 19.60 89 GLU A C 1
ATOM 725 O O . GLU A 1 89 ? 9.592 -30.470 17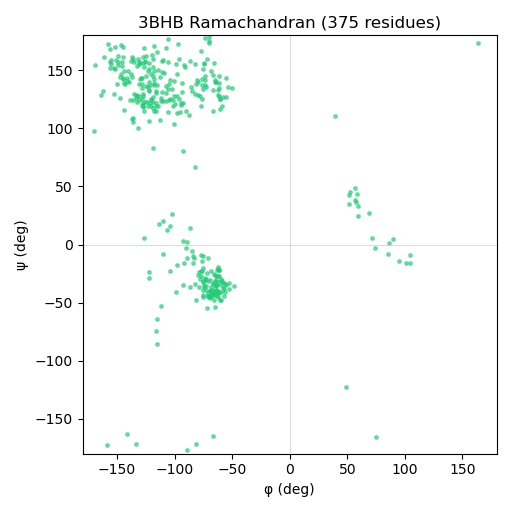.942 1.00 18.66 89 GLU A O 1
ATOM 731 N N . ALA A 1 90 ? 9.556 -31.248 15.820 1.00 18.40 90 ALA A N 1
ATOM 732 C CA . ALA A 1 90 ? 10.922 -30.852 15.473 1.00 17.85 90 ALA A CA 1
ATOM 733 C C . ALA A 1 90 ? 11.094 -29.385 15.062 1.00 17.36 90 ALA A C 1
ATOM 734 O O . ALA A 1 90 ? 12.218 -28.879 15.046 1.00 17.00 90 ALA A O 1
ATOM 736 N N . GLY A 1 91 ? 9.987 -28.711 14.744 1.00 17.08 91 GLY A N 1
ATOM 737 C CA . GLY A 1 91 ? 10.041 -27.310 14.335 1.00 16.29 91 GLY A CA 1
ATOM 738 C C . GLY A 1 91 ? 9.889 -26.285 15.453 1.00 14.55 91 GLY A C 1
ATOM 739 O O . GLY A 1 91 ? 9.298 -26.570 16.497 1.00 13.24 91 GLY A O 1
ATOM 740 N N . SER A 1 92 ? 10.436 -25.091 15.224 1.00 13.96 92 SER A N 1
ATOM 741 C CA . SER A 1 92 ? 10.370 -23.975 16.178 1.00 13.14 92 SER A CA 1
ATOM 742 C C . SER A 1 92 ? 9.226 -23.032 15.788 1.00 11.50 92 SER A C 1
ATOM 743 O O . SER A 1 92 ? 9.133 -22.603 14.636 1.00 11.77 92 SER A O 1
ATOM 746 N N . HIS A 1 93 ? 8.350 -22.737 16.745 1.00 9.73 93 HIS A N 1
ATOM 747 C CA . HIS A 1 93 ? 7.192 -21.866 16.509 1.00 8.77 93 HIS A CA 1
ATOM 748 C C . HIS A 1 93 ? 7.107 -20.675 17.476 1.00 8.14 93 HIS A C 1
ATOM 749 O O . HIS A 1 93 ? 7.725 -20.691 18.547 1.00 6.33 93 HIS A O 1
ATOM 756 N N . THR A 1 94 ? 6.315 -19.668 17.103 1.00 6.05 94 THR A N 1
ATOM 757 C CA . THR A 1 94 ? 6.161 -18.436 17.885 1.00 5.13 94 THR A CA 1
ATOM 758 C C . THR A 1 94 ? 4.731 -18.104 18.328 1.00 5.63 94 THR A C 1
ATOM 759 O O . THR A 1 94 ? 3.800 -18.130 17.519 1.00 4.21 94 THR A O 1
ATOM 763 N N . VAL A 1 95 ? 4.580 -17.781 19.615 1.00 5.12 95 VAL A N 1
ATOM 764 C CA . VAL A 1 95 ? 3.298 -17.344 20.187 1.00 4.07 95 VAL A CA 1
ATOM 765 C C . VAL A 1 95 ? 3.545 -15.917 20.718 1.00 6.24 95 VAL A C 1
ATOM 766 O O . VAL A 1 95 ? 4.494 -15.681 21.488 1.00 3.61 95 VAL A O 1
ATOM 770 N N . GLN A 1 96 ? 2.748 -14.967 20.222 1.0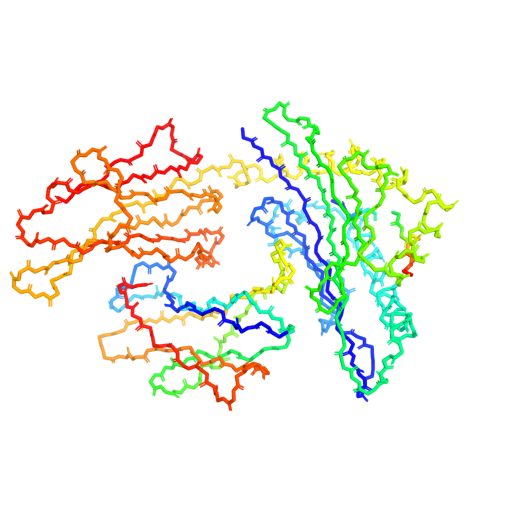0 4.19 96 GLN A N 1
ATOM 771 C CA . GLN A 1 96 ? 2.832 -13.565 20.628 1.00 4.61 96 GLN A CA 1
ATOM 772 C C . GLN A 1 96 ? 1.526 -13.122 21.264 1.00 6.28 96 GLN A C 1
ATOM 773 O O . GLN A 1 96 ? 0.448 -13.559 20.852 1.00 4.13 96 GLN A O 1
ATOM 779 N N . ARG A 1 97 ? 1.639 -12.241 22.258 1.00 6.82 97 ARG A N 1
ATOM 780 C CA . ARG A 1 97 ? 0.495 -11.704 22.985 1.00 6.56 97 ARG A CA 1
ATOM 781 C C . ARG A 1 97 ? 0.699 -10.215 23.260 1.00 6.64 97 ARG A C 1
ATOM 782 O O . ARG A 1 97 ? 1.783 -9.788 23.656 1.00 6.27 97 ARG A O 1
ATOM 790 N N . MET A 1 98 ? -0.378 -9.448 23.112 1.00 8.14 98 MET A N 1
ATOM 791 C CA . MET A 1 98 ? -0.349 -8.008 23.333 1.00 8.44 98 MET A CA 1
ATOM 792 C C . MET A 1 98 ? -1.644 -7.531 23.973 1.00 7.43 98 MET A C 1
ATOM 793 O O . MET A 1 98 ? -2.725 -7.984 23.603 1.00 6.47 98 MET A O 1
ATOM 798 N N . TYR A 1 99 ? -1.510 -6.623 24.943 1.00 5.72 99 TYR A N 1
ATOM 799 C CA . TYR A 1 99 ? -2.649 -6.008 25.611 1.00 6.18 99 TYR A CA 1
ATOM 800 C C . TYR A 1 99 ? -2.352 -4.598 26.107 1.00 6.64 99 TYR A C 1
ATOM 801 O O . TYR A 1 99 ? -1.185 -4.235 26.303 1.00 4.28 99 TYR A O 1
ATOM 810 N N . GLY A 1 100 ? -3.413 -3.821 26.322 1.00 6.41 100 GLY A N 1
ATOM 811 C CA . GLY A 1 100 ? -3.243 -2.460 26.792 1.00 9.13 100 GLY A CA 1
ATOM 812 C C . GLY A 1 100 ? -4.444 -1.556 26.640 1.00 10.06 100 GLY A C 1
ATOM 813 O O . GLY A 1 100 ? -5.443 -1.924 26.012 1.00 9.50 100 GLY A O 1
ATOM 814 N N . CYS A 1 101 ? -4.323 -0.355 27.204 1.00 9.99 101 CYS A N 1
ATOM 815 C CA . CYS A 1 101 ? -5.394 0.635 27.178 1.00 10.16 101 CYS A CA 1
ATOM 816 C C . CYS A 1 101 ? -4.939 2.020 26.734 1.00 10.26 101 CYS A C 1
ATOM 817 O O . CYS A 1 101 ? -3.759 2.360 26.832 1.00 9.51 101 CYS A O 1
ATOM 820 N N . ASP A 1 102 ? -5.889 2.793 26.214 1.00 11.74 102 ASP A N 1
ATOM 821 C CA . ASP A 1 102 ? -5.652 4.159 25.751 1.00 11.88 102 ASP A CA 1
ATOM 822 C C . ASP A 1 102 ? -6.532 5.123 26.535 1.00 11.73 102 ASP A C 1
ATOM 823 O O . ASP A 1 102 ? -7.622 4.743 26.978 1.00 12.20 102 ASP A O 1
ATOM 828 N N . VAL A 1 103 ? -6.024 6.336 26.765 1.00 10.34 103 VAL A N 1
ATOM 829 C CA . VAL A 1 103 ? -6.801 7.397 27.409 1.00 12.32 103 VAL A CA 1
ATOM 830 C C . VAL A 1 103 ? -6.909 8.527 26.379 1.00 12.08 103 VAL A C 1
ATOM 831 O O . VAL A 1 103 ? -5.936 8.819 25.682 1.00 9.37 103 VAL A O 1
ATOM 835 N N . GLY A 1 104 ? -8.100 9.116 26.257 1.00 12.70 104 GLY A N 1
ATOM 836 C CA . GLY A 1 104 ? -8.332 10.189 25.295 1.00 14.60 104 GLY A CA 1
ATOM 837 C C . GLY A 1 104 ? -7.892 11.585 25.700 1.00 16.25 104 GLY A C 1
ATOM 838 O O . GLY A 1 104 ? -7.243 11.768 26.739 1.00 15.80 104 GLY A O 1
ATOM 839 N N . SER A 1 105 ? -8.268 12.573 24.881 1.00 15.69 105 SER A N 1
ATOM 840 C CA . SER A 1 105 ? -7.938 13.987 25.116 1.00 16.70 105 SER A CA 1
ATOM 841 C C . SER A 1 105 ? -8.574 14.534 26.400 1.00 16.55 105 SER A C 1
ATOM 842 O O . SER A 1 105 ? -8.082 15.507 26.978 1.00 16.43 105 SER A O 1
ATOM 845 N N . ASP A 1 106 ? -9.637 13.856 26.846 1.00 16.46 106 ASP A N 1
ATOM 846 C CA . ASP A 1 106 ? -10.370 14.192 28.066 1.00 15.95 106 ASP A CA 1
ATOM 847 C C . ASP A 1 106 ? -9.781 13.484 29.315 1.00 15.69 106 ASP A C 1
ATOM 848 O O . ASP A 1 106 ? -10.318 13.601 30.422 1.00 14.20 106 ASP A O 1
ATOM 853 N N . TRP A 1 107 ? -8.698 12.731 29.094 1.00 16.86 107 TRP A N 1
ATOM 854 C CA . TRP A 1 107 ? -7.955 11.962 30.112 1.00 17.39 107 TRP A CA 1
ATOM 855 C C . TRP A 1 107 ? -8.597 10.705 30.704 1.00 17.97 107 TRP A C 1
ATOM 856 O O . TRP A 1 107 ? -8.032 10.080 31.610 1.00 17.70 107 TRP A O 1
ATOM 867 N N . ARG A 1 108 ? -9.758 10.325 30.169 1.00 16.60 108 ARG A N 1
ATOM 868 C CA . ARG A 1 108 ? -10.463 9.119 30.605 1.00 16.63 108 ARG A CA 1
ATOM 869 C C . ARG A 1 108 ? -10.295 8.036 29.539 1.00 14.76 108 ARG A C 1
ATOM 870 O O . ARG A 1 108 ? -9.741 8.297 28.473 1.00 11.15 108 ARG A O 1
ATOM 878 N N . PHE A 1 109 ? -10.835 6.848 29.816 1.00 15.44 109 PHE A N 1
ATOM 879 C CA . PHE A 1 109 ? -10.804 5.679 28.924 1.00 16.22 109 PHE A CA 1
ATOM 880 C C . PHE A 1 109 ? -11.260 5.983 27.480 1.00 17.24 109 PHE A C 1
ATOM 881 O O . PHE A 1 109 ? -12.282 6.644 27.262 1.00 17.49 109 PHE A O 1
ATOM 889 N N . LEU A 1 110 ? -10.485 5.477 26.521 1.00 18.15 110 LEU A N 1
ATOM 890 C CA . LEU A 1 110 ? -10.753 5.634 25.092 1.00 19.24 110 LEU A CA 1
ATOM 891 C C . LEU A 1 110 ? -11.035 4.234 24.531 1.00 19.39 110 LEU A C 1
ATOM 892 O O . LEU A 1 110 ? -12.140 3.978 24.056 1.00 20.62 110 LEU A O 1
ATOM 897 N N . ARG A 1 111 ? -10.036 3.346 24.578 1.00 20.18 111 ARG A N 1
ATOM 898 C CA . ARG A 1 111 ? -10.172 1.952 24.117 1.00 21.24 111 ARG A CA 1
ATOM 899 C C . ARG A 1 111 ? -9.176 0.970 24.742 1.00 19.49 111 ARG A C 1
ATOM 900 O O . ARG A 1 111 ? -8.147 1.382 25.284 1.00 17.94 111 ARG A O 1
ATOM 908 N N . GLY A 1 112 ? -9.557 -0.310 24.731 1.00 17.82 112 GLY A N 1
ATOM 909 C CA . GLY A 1 112 ? -8.747 -1.388 25.282 1.00 16.35 112 GLY A CA 1
ATOM 910 C C . GLY A 1 112 ? -8.526 -2.510 24.278 1.00 16.78 112 GLY A C 1
ATOM 911 O O . GLY A 1 112 ? -9.329 -2.680 23.359 1.00 16.96 112 GLY A O 1
ATOM 912 N N . TYR A 1 113 ? -7.413 -3.239 24.421 1.00 15.56 113 TYR A N 1
ATOM 913 C CA . TYR A 1 113 ? -7.049 -4.340 23.517 1.00 16.68 113 TYR A CA 1
ATOM 914 C C . TYR A 1 113 ? -6.497 -5.541 24.284 1.00 14.57 113 TYR A C 1
ATOM 915 O O . TYR A 1 113 ? -6.016 -5.388 25.404 1.00 16.16 113 TYR A O 1
ATOM 924 N N . HIS A 1 114 ? -6.559 -6.718 23.653 1.00 12.33 114 HIS A N 1
ATOM 925 C CA . HIS A 1 114 ? -6.033 -8.000 24.169 1.00 10.25 114 HIS A CA 1
ATOM 926 C C . HIS A 1 114 ? -6.103 -9.005 23.021 1.00 10.24 114 HIS A C 1
ATOM 927 O O . HIS A 1 114 ? -7.147 -9.618 22.778 1.00 10.33 114 HIS A O 1
ATOM 934 N N . GLN A 1 115 ? -4.967 -9.187 22.344 1.00 9.21 115 GLN A N 1
ATOM 935 C CA . GLN A 1 115 ? -4.872 -10.070 21.176 1.00 8.58 115 GLN A CA 1
ATOM 936 C C . GLN A 1 115 ? -3.663 -10.998 21.121 1.00 8.90 115 GLN A C 1
ATOM 937 O O . GLN A 1 115 ? -2.617 -10.698 21.693 1.00 8.69 115 GLN A O 1
ATOM 943 N N . TYR A 1 116 ? -3.820 -12.087 20.363 1.00 8.15 116 TYR A N 1
ATOM 944 C CA . TYR A 1 116 ? -2.809 -13.133 20.175 1.00 7.69 116 TYR A CA 1
ATOM 945 C C . TYR A 1 116 ? -2.502 -13.445 18.714 1.00 8.04 116 TYR A C 1
ATOM 946 O O . TYR A 1 116 ? -3.362 -13.303 17.839 1.00 7.30 116 TYR A O 1
ATOM 955 N N . ALA A 1 117 ? -1.302 -13.987 18.500 1.00 7.56 117 ALA A N 1
ATOM 956 C CA . ALA A 1 117 ? -0.833 -14.424 17.190 1.00 6.49 117 ALA A CA 1
ATOM 957 C C . ALA A 1 117 ? 0.010 -15.675 17.302 1.00 6.87 117 ALA A C 1
ATOM 958 O O . ALA A 1 117 ? 0.704 -15.889 18.304 1.00 6.44 117 ALA A O 1
ATOM 960 N N . TYR A 1 118 ? -0.053 -16.477 16.244 1.00 5.51 118 TYR A N 1
ATOM 961 C CA . TYR A 1 118 ? 0.711 -17.707 16.120 1.00 6.05 118 TYR A CA 1
ATOM 962 C C . TYR A 1 118 ? 1.442 -17.613 14.795 1.00 6.43 118 TYR A C 1
ATOM 963 O O . TYR A 1 118 ? 0.817 -17.359 13.749 1.00 6.91 118 TYR A O 1
ATOM 972 N N . ASP A 1 119 ? 2.760 -17.821 14.856 1.00 6.40 119 ASP A N 1
ATOM 973 C CA . ASP A 1 119 ? 3.671 -17.757 13.705 1.00 9.84 119 ASP A CA 1
ATOM 974 C C . ASP A 1 119 ? 3.547 -16.481 12.872 1.00 10.66 119 ASP A C 1
ATOM 975 O O . ASP A 1 119 ? 3.669 -16.506 11.640 1.00 12.30 119 ASP A O 1
ATOM 980 N N . GLY A 1 120 ? 3.261 -15.379 13.565 1.00 9.54 120 GLY A N 1
ATOM 981 C CA . GLY A 1 120 ? 3.127 -14.085 12.920 1.00 10.91 120 GLY A CA 1
ATOM 982 C C . GLY A 1 120 ? 1.788 -13.711 12.338 1.00 10.27 120 GLY A C 1
ATOM 983 O O . GLY A 1 120 ? 1.666 -12.648 11.752 1.00 11.83 120 GLY A O 1
ATOM 984 N N . LYS A 1 121 ? 0.796 -14.582 12.481 1.00 12.22 121 LYS A N 1
ATOM 985 C CA . LYS A 1 121 ? -0.542 -14.318 11.956 1.00 13.91 121 LYS A CA 1
ATOM 986 C C . LYS A 1 121 ? -1.577 -14.270 13.057 1.00 12.90 121 LYS A C 1
ATOM 987 O O . LYS A 1 121 ? -1.457 -15.004 14.040 1.00 11.93 121 LYS A O 1
ATOM 993 N N . ASP A 1 122 ? -2.625 -13.464 12.844 1.00 12.23 122 ASP A N 1
ATOM 994 C CA . ASP A 1 122 ? -3.725 -13.297 13.799 1.00 11.17 122 ASP A CA 1
ATOM 995 C C . ASP A 1 122 ? -4.340 -14.640 14.201 1.00 10.68 122 ASP A C 1
ATOM 996 O O . ASP A 1 122 ? -4.542 -15.525 13.355 1.00 10.76 122 ASP A O 1
ATOM 1001 N N . TYR A 1 123 ? -4.581 -14.799 15.499 1.00 7.68 123 TYR A N 1
ATOM 1002 C CA . TYR A 1 123 ? -5.181 -16.014 16.024 1.00 7.32 123 TYR A CA 1
ATOM 1003 C C . TYR A 1 123 ? -6.535 -15.614 16.614 1.00 7.43 123 TYR A C 1
ATOM 1004 O O . TYR A 1 123 ? -7.576 -15.846 15.991 1.00 6.87 123 TYR A O 1
ATOM 1013 N N . ILE A 1 124 ? -6.500 -14.961 17.776 1.00 6.74 124 ILE A N 1
ATOM 1014 C CA . ILE A 1 124 ? -7.701 -14.513 18.470 1.00 4.78 124 ILE A CA 1
ATOM 1015 C C . ILE A 1 124 ? -7.497 -13.087 19.002 1.00 5.93 124 ILE A C 1
ATOM 1016 O O . ILE A 1 124 ? -6.391 -12.717 19.404 1.00 4.86 124 ILE A O 1
ATOM 1021 N N . ALA A 1 125 ? -8.568 -12.296 18.971 1.00 7.50 125 ALA A N 1
ATOM 1022 C CA . ALA A 1 125 ? -8.532 -10.909 19.410 1.00 7.76 125 ALA A CA 1
ATOM 1023 C C . ALA A 1 125 ? -9.811 -10.469 20.079 1.00 9.04 125 ALA A C 1
ATOM 1024 O O . ALA A 1 125 ? -10.905 -10.869 19.681 1.00 7.86 125 ALA A O 1
ATOM 1026 N N . LEU A 1 126 ? -9.658 -9.636 21.102 1.00 9.33 126 LEU A N 1
ATOM 1027 C CA . LEU A 1 126 ? -10.790 -9.085 21.825 1.00 11.53 126 LEU A CA 1
ATOM 1028 C C . LEU A 1 126 ? -11.255 -7.893 20.992 1.00 11.53 126 LEU A C 1
ATOM 1029 O O . LEU A 1 126 ? -10.428 -7.084 20.559 1.00 11.23 126 LEU A O 1
ATOM 1034 N N . LYS A 1 127 ? -12.557 -7.840 20.704 1.00 12.59 127 LYS A N 1
ATOM 1035 C CA . LYS A 1 127 ? -13.150 -6.747 19.916 1.00 15.29 127 LYS A CA 1
ATOM 1036 C C . LYS A 1 127 ? -13.159 -5.422 20.698 1.00 15.30 127 LYS A C 1
ATOM 1037 O O . LYS A 1 127 ? -12.792 -5.393 21.883 1.00 13.02 127 LYS A O 1
ATOM 1043 N N . GLU A 1 128 ? -13.587 -4.339 20.045 1.00 15.24 128 GLU A N 1
ATOM 1044 C CA . GLU A 1 128 ? -13.624 -3.018 20.677 1.00 17.54 128 GLU A CA 1
ATOM 1045 C C . GLU A 1 128 ? -14.610 -2.903 21.853 1.00 16.76 128 GLU A C 1
ATOM 1046 O O . GLU A 1 128 ? -14.330 -2.194 22.823 1.00 15.32 128 GLU A O 1
ATOM 1052 N N . ASP A 1 129 ? -15.715 -3.655 21.792 1.00 16.00 129 ASP A N 1
ATOM 1053 C CA . ASP A 1 129 ? -16.742 -3.654 22.851 1.00 15.69 129 ASP A CA 1
ATOM 1054 C C . ASP A 1 129 ? -16.288 -4.345 24.149 1.00 15.36 129 ASP A C 1
ATOM 1055 O O . ASP A 1 129 ? -16.947 -4.249 25.191 1.00 14.29 129 ASP A O 1
ATOM 1060 N N . LEU A 1 130 ? -15.148 -5.037 24.048 1.00 14.51 130 LEU A N 1
ATOM 1061 C CA . LEU A 1 130 ? -14.497 -5.789 25.131 1.00 14.69 130 LEU A CA 1
ATOM 1062 C C . LEU A 1 130 ? -15.376 -6.898 25.722 1.00 14.47 130 LEU A C 1
ATOM 1063 O O . LEU A 1 13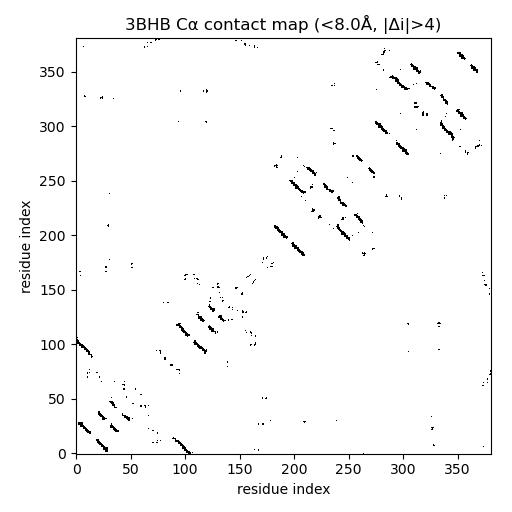0 ? -15.186 -7.324 26.864 1.00 14.26 130 LEU A O 1
ATOM 1068 N N . ARG A 1 131 ? -16.322 -7.370 24.909 1.00 16.04 131 ARG A N 1
ATOM 1069 C CA . ARG A 1 131 ? -17.271 -8.409 25.301 1.00 18.21 131 ARG A CA 1
ATOM 1070 C C . ARG A 1 131 ? -17.229 -9.642 24.397 1.00 18.73 131 ARG A C 1
ATOM 1071 O O . ARG A 1 131 ? -17.560 -10.748 24.837 1.00 20.87 131 ARG A O 1
ATOM 1079 N N . SER A 1 132 ? -16.851 -9.443 23.135 1.00 19.09 132 SER A N 1
ATOM 1080 C CA . SER A 1 132 ? -16.773 -10.533 22.166 1.00 18.06 132 SER A CA 1
ATOM 1081 C C . SER A 1 132 ? -15.363 -10.772 21.615 1.00 17.60 132 SER A C 1
ATOM 1082 O O . SER A 1 132 ? -14.435 -10.002 21.892 1.00 17.25 132 SER A O 1
ATOM 1085 N N . TRP A 1 133 ? -15.210 -11.875 20.876 1.00 16.16 133 TRP A N 1
ATOM 1086 C CA . TRP A 1 133 ? -13.932 -12.279 20.294 1.00 14.24 133 TRP A CA 1
ATOM 1087 C C . TRP A 1 133 ? -13.951 -12.445 18.772 1.00 14.53 133 TRP A C 1
ATOM 1088 O O . TRP A 1 133 ? -14.985 -12.770 18.187 1.00 12.69 133 TRP A O 1
ATOM 1099 N N . THR A 1 134 ? -12.791 -12.212 18.152 1.00 13.75 134 THR A N 1
ATOM 1100 C CA . THR A 1 134 ? -12.593 -12.358 16.712 1.00 13.30 134 THR A CA 1
ATOM 1101 C C . THR A 1 134 ? -11.632 -13.536 16.543 1.00 12.65 134 THR A C 1
ATOM 1102 O O . THR A 1 134 ? -10.449 -13.425 16.863 1.00 12.79 134 THR A O 1
ATOM 1106 N N . ALA A 1 135 ? -12.155 -14.667 16.078 1.00 12.12 135 ALA A N 1
ATOM 1107 C CA . ALA A 1 135 ? -11.340 -15.866 15.853 1.00 12.58 135 ALA A CA 1
ATOM 1108 C C . ALA A 1 135 ? -11.030 -15.990 14.363 1.00 11.82 135 ALA A C 1
ATOM 1109 O O . ALA A 1 135 ? -11.950 -16.017 13.544 1.00 12.27 135 ALA A O 1
ATOM 1111 N N . ALA A 1 136 ? -9.744 -16.074 14.020 1.00 10.46 136 ALA A N 1
ATOM 1112 C CA . ALA A 1 136 ? -9.302 -16.169 12.620 1.00 9.62 136 ALA A CA 1
ATOM 1113 C C . ALA A 1 136 ? -9.598 -17.485 11.898 1.00 7.85 136 ALA A C 1
ATOM 1114 O O . ALA A 1 136 ? -10.024 -17.460 10.746 1.00 5.89 136 ALA A O 1
ATOM 1116 N N . ASP A 1 137 ? -9.344 -18.612 12.569 1.00 7.15 137 ASP A N 1
ATOM 1117 C CA . ASP A 1 137 ? -9.569 -19.948 12.004 1.00 5.67 137 ASP A CA 1
ATOM 1118 C C . ASP A 1 137 ? -10.302 -20.894 12.952 1.00 5.43 137 ASP A C 1
ATOM 1119 O O . ASP A 1 137 ? -10.758 -20.472 14.023 1.00 6.11 137 ASP A O 1
ATOM 1124 N N . MET A 1 138 ? -10.391 -22.170 12.567 1.00 4.23 138 MET A N 1
ATOM 1125 C CA . MET A 1 138 ? -11.081 -23.174 13.373 1.00 4.78 138 MET A CA 1
ATOM 1126 C C . MET A 1 138 ? -10.368 -23.591 14.665 1.00 5.19 138 MET A C 1
ATOM 1127 O O . MET A 1 138 ? -11.023 -24.025 15.618 1.00 5.92 138 MET A O 1
ATOM 1132 N N . ALA A 1 139 ? -9.044 -23.421 14.703 1.00 5.66 139 ALA A N 1
ATOM 1133 C CA . ALA A 1 139 ? -8.240 -23.702 15.903 1.00 7.04 139 ALA A CA 1
ATOM 1134 C C . ALA A 1 139 ? -8.550 -22.587 16.912 1.00 6.97 139 ALA A C 1
ATOM 1135 O O . ALA A 1 139 ? -8.742 -22.845 18.098 1.00 9.45 139 ALA A O 1
ATOM 1137 N N . ALA A 1 140 ? -8.693 -21.364 16.397 1.00 7.80 140 ALA A N 1
ATOM 1138 C CA . ALA A 1 140 ? -9.020 -20.186 17.207 1.00 8.68 140 ALA A CA 1
ATOM 1139 C C . ALA A 1 140 ? -10.469 -20.176 17.678 1.00 9.63 140 ALA A C 1
ATOM 1140 O O . ALA A 1 140 ? -10.763 -19.642 18.753 1.00 10.54 140 ALA A O 1
ATOM 1142 N N . GLN A 1 141 ? -11.357 -20.788 16.885 1.00 8.79 141 GLN A N 1
ATOM 1143 C CA . GLN A 1 141 ? -12.788 -20.890 17.207 1.00 9.86 141 GLN A CA 1
ATOM 1144 C C . GLN A 1 141 ? -12.977 -21.786 18.437 1.00 10.39 141 GLN A C 1
ATOM 1145 O O . GLN A 1 141 ? -13.848 -21.534 19.273 1.00 10.50 141 GLN A O 1
ATOM 1151 N N . THR A 1 142 ? -12.100 -22.783 18.560 1.00 10.53 142 THR A N 1
ATOM 1152 C CA . THR A 1 142 ? -12.089 -23.720 19.680 1.00 10.90 142 THR A CA 1
ATOM 1153 C C . THR A 1 142 ? -11.734 -22.945 20.971 1.00 10.82 142 THR A C 1
ATOM 1154 O O . THR A 1 142 ? -12.354 -23.156 22.014 1.00 9.70 142 THR A O 1
ATOM 1158 N N . THR A 1 143 ? -10.785 -22.010 20.858 1.00 9.83 143 THR A N 1
ATOM 1159 C CA . THR A 1 143 ? -10.348 -21.168 21.975 1.00 11.18 143 THR A CA 1
ATOM 1160 C C . THR A 1 143 ? -11.473 -20.186 22.372 1.00 11.91 143 THR A C 1
ATOM 1161 O O . THR A 1 143 ? -11.725 -19.976 23.562 1.00 12.73 143 THR A O 1
ATOM 1165 N N . LYS A 1 144 ? -12.164 -19.638 21.366 1.00 11.75 144 LYS A N 1
ATOM 1166 C CA . LYS A 1 144 ? -13.274 -18.690 21.555 1.00 10.96 144 LYS A CA 1
ATOM 1167 C C . LYS A 1 144 ? -14.450 -19.306 22.317 1.00 10.94 144 LYS A C 1
ATOM 1168 O O . LYS A 1 144 ? -14.975 -18.690 23.243 1.00 10.67 144 LYS A O 1
ATOM 1174 N N . HIS A 1 145 ? -14.833 -20.527 21.933 1.00 10.90 145 HIS A N 1
ATOM 1175 C CA . HIS A 1 145 ? -15.940 -21.258 22.562 1.00 10.49 145 HIS A CA 1
ATOM 1176 C C . HIS A 1 145 ? -15.686 -21.486 24.049 1.00 10.42 145 HIS A C 1
ATOM 1177 O O . HIS A 1 145 ? -16.575 -21.302 24.882 1.00 9.73 145 HIS A O 1
ATOM 1184 N N . LYS A 1 146 ? -14.433 -21.817 24.354 1.00 9.66 146 LYS A N 1
ATOM 1185 C CA . LYS A 1 146 ? -13.962 -22.083 25.706 1.00 10.69 146 LYS A CA 1
ATOM 1186 C C . LYS A 1 146 ? -13.913 -20.787 26.541 1.00 8.95 146 LYS A C 1
ATOM 1187 O O . LYS A 1 146 ? -14.441 -20.742 27.651 1.00 8.07 146 LYS A O 1
ATOM 1193 N N . TRP A 1 147 ? -13.371 -19.719 25.952 1.00 8.70 147 TRP A N 1
ATOM 1194 C CA . TRP A 1 147 ? -13.258 -18.428 26.633 1.00 7.40 147 TRP A CA 1
ATOM 1195 C C . TRP A 1 147 ? -14.577 -17.707 26.886 1.00 8.46 147 TRP A C 1
ATOM 1196 O O . TRP A 1 147 ? -14.723 -17.047 27.914 1.00 7.24 147 TRP A O 1
ATOM 1207 N N . GLU A 1 148 ? -15.555 -17.910 26.001 1.00 9.08 148 GLU A N 1
ATOM 1208 C CA . GLU A 1 148 ? -16.882 -17.310 26.158 1.00 12.43 148 GLU A CA 1
ATOM 1209 C C . GLU A 1 148 ? -17.680 -18.042 27.234 1.00 12.78 148 GLU A C 1
ATOM 1210 O O . GLU A 1 148 ? -18.472 -17.426 27.952 1.00 13.30 148 GLU A O 1
ATOM 1216 N N . ALA A 1 149 ? -17.434 -19.346 27.369 1.00 13.09 149 ALA A N 1
ATOM 1217 C CA . ALA A 1 149 ? -18.105 -20.164 28.383 1.00 13.08 149 ALA A CA 1
ATOM 1218 C C . ALA A 1 149 ? -17.515 -19.879 29.774 1.00 13.42 149 ALA A C 1
ATOM 1219 O O . ALA A 1 149 ? -18.236 -19.875 30.771 1.00 13.36 149 ALA A O 1
ATOM 1221 N N . ALA A 1 150 ? -16.220 -19.564 29.811 1.00 13.59 150 ALA A N 1
ATOM 1222 C CA . ALA A 1 150 ? -15.507 -19.267 31.059 1.00 15.58 150 ALA A CA 1
ATOM 1223 C C . ALA A 1 150 ? -15.628 -17.806 31.523 1.00 16.78 150 ALA A C 1
ATOM 1224 O O . ALA A 1 150 ? -15.181 -17.459 32.624 1.00 17.82 150 ALA A O 1
ATOM 1226 N N . HIS A 1 151 ? -16.261 -16.972 30.689 1.00 17.30 151 HIS A N 1
ATOM 1227 C CA . HIS A 1 151 ? -16.476 -15.531 30.930 1.00 17.98 151 HIS A CA 1
ATOM 1228 C C . HIS A 1 151 ? -15.171 -14.749 31.124 1.00 16.30 151 HIS A C 1
ATOM 1229 O O . HIS A 1 151 ? -15.055 -13.901 32.017 1.00 16.72 151 HIS A O 1
ATOM 1236 N N . VAL A 1 152 ? -14.199 -15.060 30.268 1.00 14.41 152 VAL A N 1
ATOM 1237 C CA . VAL A 1 152 ? -12.870 -14.444 30.269 1.00 14.24 152 VAL A CA 1
ATOM 1238 C C . VAL A 1 152 ? -12.899 -12.944 29.942 1.00 13.92 152 VAL A C 1
ATOM 1239 O O . VAL A 1 152 ? -12.243 -12.155 30.627 1.00 14.64 152 VAL A O 1
ATOM 1243 N N . ALA A 1 153 ? -13.690 -12.564 28.936 1.00 12.25 153 ALA A N 1
ATOM 1244 C CA . ALA A 1 153 ? -13.817 -11.170 28.490 1.00 12.56 153 ALA A CA 1
ATOM 1245 C C . ALA A 1 153 ? -14.164 -10.177 29.607 1.00 11.70 153 ALA A C 1
ATOM 1246 O O . ALA A 1 153 ? -13.585 -9.092 29.676 1.00 9.21 153 ALA A O 1
ATOM 1248 N N . GLU A 1 154 ? -15.028 -10.616 30.525 1.00 11.87 154 GLU A N 1
ATOM 1249 C CA . GLU A 1 154 ? -15.488 -9.812 31.661 1.00 14.40 154 GLU A CA 1
ATOM 1250 C C . GLU A 1 154 ? -14.372 -9.454 32.634 1.00 13.02 154 GLU A C 1
ATOM 1251 O O . GLU A 1 154 ? -14.329 -8.339 33.154 1.00 13.29 154 GLU A O 1
ATOM 1257 N N . GLN A 1 155 ? -13.432 -10.385 32.794 1.00 13.44 155 GLN A N 1
ATOM 1258 C CA . GLN A 1 155 ? -12.274 -10.217 33.664 1.00 14.27 155 GLN A CA 1
ATOM 1259 C C . GLN A 1 155 ? -11.257 -9.268 33.041 1.00 13.65 155 GLN A C 1
ATOM 1260 O O . GLN A 1 155 ? -10.647 -8.458 33.745 1.00 12.61 155 GLN A O 1
ATOM 1266 N N . LEU A 1 156 ? -11.126 -9.342 31.714 1.00 12.30 156 LEU A N 1
ATOM 1267 C CA . LEU A 1 156 ? -10.214 -8.473 30.965 1.00 12.36 156 LEU A CA 1
ATOM 1268 C C . LEU A 1 156 ? -10.772 -7.056 30.866 1.00 10.87 156 LEU A C 1
ATOM 1269 O O . LEU A 1 156 ? -10.020 -6.099 30.964 1.00 10.68 156 LEU A O 1
ATOM 1274 N N . ARG A 1 157 ? -12.099 -6.951 30.757 1.00 10.42 157 ARG A N 1
ATOM 1275 C CA . ARG A 1 157 ? -12.833 -5.680 30.646 1.00 11.70 157 ARG A CA 1
ATOM 1276 C C . ARG A 1 157 ? -12.681 -4.814 31.903 1.00 12.32 157 ARG A C 1
ATOM 1277 O O . ARG A 1 157 ? -12.514 -3.597 31.800 1.00 11.41 157 ARG A O 1
ATOM 1285 N N . ALA A 1 158 ? -12.715 -5.462 33.072 1.00 11.66 158 ALA A N 1
ATOM 1286 C CA . ALA A 1 158 ? -12.574 -4.797 34.374 1.00 11.91 158 ALA A CA 1
ATOM 1287 C C . ALA A 1 158 ? -11.199 -4.146 34.499 1.00 12.40 158 ALA A C 1
ATOM 1288 O O . ALA A 1 158 ? -11.085 -3.018 34.986 1.00 13.45 158 ALA A O 1
ATOM 1290 N N . TYR A 1 159 ? -10.178 -4.837 33.989 1.00 11.53 159 TYR A N 1
ATOM 1291 C CA . TYR A 1 159 ? -8.807 -4.336 34.006 1.00 12.15 159 TYR A CA 1
ATOM 1292 C C . TYR A 1 159 ? -8.602 -3.188 33.009 1.00 12.25 159 TYR A C 1
ATOM 1293 O O . TYR A 1 159 ? -8.104 -2.134 33.388 1.00 12.98 159 TYR A O 1
ATOM 1302 N N . LEU A 1 160 ? -8.949 -3.426 31.741 1.00 13.48 160 LEU A N 1
ATOM 1303 C CA . LEU A 1 160 ? -8.780 -2.448 30.657 1.00 13.44 160 LEU A CA 1
ATOM 1304 C C . LEU A 1 160 ? -9.464 -1.094 30.863 1.00 13.39 160 LEU A C 1
ATOM 1305 O O . LEU A 1 160 ? -8.871 -0.060 30.564 1.00 13.61 160 LEU A O 1
ATOM 1310 N N . GLU A 1 161 ? -10.664 -1.117 31.444 1.00 13.16 161 GLU A N 1
ATOM 1311 C CA . GLU A 1 161 ? -11.444 0.089 31.730 1.00 14.52 161 GLU A CA 1
ATOM 1312 C C . GLU A 1 161 ? -11.185 0.642 33.128 1.00 14.24 161 GLU A C 1
ATOM 1313 O O . GLU A 1 161 ? -11.521 1.797 33.407 1.00 15.37 161 GLU A O 1
ATOM 1319 N N . GLY A 1 162 ? -10.581 -0.175 33.993 1.00 14.06 162 GLY A N 1
ATOM 1320 C CA . GLY A 1 162 ? -10.319 0.243 35.362 1.00 14.18 162 GLY A CA 1
ATOM 1321 C C . GLY A 1 162 ? -8.872 0.369 35.798 1.00 15.35 162 GLY A C 1
ATOM 1322 O O . GLY A 1 162 ? -8.292 1.455 35.717 1.00 14.72 162 GLY A O 1
ATOM 1323 N N . THR A 1 163 ? -8.292 -0.747 36.239 1.00 14.10 163 THR A N 1
ATOM 1324 C CA . THR A 1 163 ? -6.914 -0.808 36.730 1.00 14.64 163 THR A CA 1
ATOM 1325 C C . THR A 1 163 ? -5.845 -0.312 35.735 1.00 14.39 163 THR A C 1
ATOM 1326 O O . THR A 1 163 ? -4.956 0.453 36.117 1.00 13.24 163 THR A O 1
ATOM 1330 N N . CYS A 1 164 ? -5.999 -0.668 34.458 1.00 12.62 164 CYS A N 1
ATOM 1331 C CA . CYS A 1 164 ? -5.063 -0.267 33.397 1.00 11.87 164 CYS A CA 1
ATOM 1332 C C . CYS A 1 164 ? -4.968 1.251 33.251 1.00 10.44 164 CYS A C 1
ATOM 1333 O O . CYS A 1 164 ? -3.870 1.801 33.202 1.00 9.59 164 CYS A O 1
ATOM 1336 N N . VAL A 1 165 ? -6.134 1.900 33.212 1.00 11.63 165 VAL A N 1
ATOM 1337 C CA . VAL A 1 165 ? -6.267 3.355 33.078 1.00 12.03 165 VAL A CA 1
ATOM 1338 C C . VAL A 1 165 ? -5.721 4.077 34.314 1.00 12.04 165 VAL A C 1
ATOM 1339 O O . VAL A 1 165 ? -4.984 5.059 34.183 1.00 12.68 165 VAL A O 1
ATOM 1343 N N . GLU A 1 166 ? -6.026 3.533 35.492 1.00 13.01 166 GLU A N 1
ATOM 1344 C CA . GLU A 1 166 ? -5.578 4.094 36.769 1.00 14.12 166 GLU A CA 1
ATOM 1345 C C . GLU A 1 166 ? -4.063 4.087 36.932 1.00 11.42 166 GLU A C 1
ATOM 1346 O O . GLU A 1 166 ? -3.489 5.070 37.401 1.00 12.93 166 GLU A O 1
ATOM 1352 N N . TRP A 1 167 ? -3.424 2.998 36.504 1.00 9.51 167 TRP A N 1
ATOM 1353 C CA . TRP A 1 167 ? -1.978 2.854 36.607 1.00 8.33 167 TRP A CA 1
ATOM 1354 C C . TRP A 1 167 ? -1.197 3.591 35.525 1.00 8.13 167 TRP A C 1
ATOM 1355 O O . TRP A 1 167 ? -0.059 4.010 35.757 1.00 7.48 167 TRP A O 1
ATOM 1366 N N . LEU A 1 168 ? -1.833 3.797 34.370 1.00 8.45 168 LEU A N 1
ATOM 1367 C CA . LEU A 1 168 ? -1.232 4.549 33.263 1.00 9.97 168 LEU A CA 1
ATOM 1368 C C . LEU A 1 168 ? -1.141 6.020 33.697 1.00 11.98 168 LEU A C 1
ATOM 1369 O O . LEU A 1 168 ? -0.089 6.636 33.552 1.00 12.02 168 LEU A O 1
ATOM 1374 N N . ARG A 1 169 ? -2.221 6.530 34.301 1.00 13.53 169 ARG A N 1
ATOM 1375 C CA . ARG A 1 169 ? -2.293 7.912 34.797 1.00 15.04 169 ARG A CA 1
ATOM 1376 C C . ARG A 1 169 ? -1.280 8.175 35.916 1.00 13.41 169 ARG A C 1
ATOM 1377 O O . ARG A 1 169 ? -0.731 9.273 36.018 1.00 13.09 169 ARG A O 1
ATOM 1385 N N . ARG A 1 170 ? -1.037 7.150 36.737 1.00 13.81 170 ARG A N 1
ATOM 1386 C CA . ARG A 1 170 ? -0.084 7.213 37.853 1.00 12.58 170 ARG A CA 1
ATOM 1387 C C . ARG A 1 170 ? 1.334 7.377 37.297 1.00 12.59 170 ARG A C 1
ATOM 1388 O O . ARG A 1 170 ? 2.070 8.275 37.727 1.00 12.24 170 ARG A O 1
ATOM 1396 N N . TYR A 1 171 ? 1.669 6.550 36.298 1.00 11.25 171 TYR A N 1
ATOM 1397 C CA . TYR A 1 171 ? 2.981 6.568 35.631 1.00 10.14 171 TYR A CA 1
ATOM 1398 C C . TYR A 1 171 ? 3.226 7.889 34.926 1.00 9.81 171 TYR A C 1
ATOM 1399 O O . TYR A 1 171 ? 4.307 8.473 35.058 1.00 12.29 171 TYR A O 1
ATOM 1408 N N . LEU A 1 172 ? 2.197 8.370 34.223 1.00 8.84 172 LEU A N 1
ATOM 1409 C CA . LEU A 1 172 ? 2.247 9.640 33.492 1.00 10.40 172 LEU A CA 1
ATOM 1410 C C . LEU A 1 172 ? 2.540 10.805 34.423 1.00 10.46 172 LEU A C 1
ATOM 1411 O O . LEU A 1 172 ? 3.211 11.752 34.028 1.00 12.54 172 LEU A O 1
ATOM 1416 N N . GLU A 1 173 ? 2.075 10.696 35.669 1.00 9.66 173 GLU A N 1
ATOM 1417 C CA . GLU A 1 173 ? 2.312 11.724 36.672 1.00 11.42 173 GLU A CA 1
ATOM 1418 C C . GLU A 1 173 ? 3.691 11.594 37.314 1.00 11.74 173 GLU A C 1
ATOM 1419 O O . GLU A 1 173 ? 4.406 12.586 37.404 1.00 12.54 173 GLU A O 1
ATOM 1425 N N . ASN A 1 174 ? 4.065 10.379 37.727 1.00 11.51 174 ASN A N 1
ATOM 1426 C CA . ASN A 1 174 ? 5.367 10.120 38.357 1.00 10.21 174 ASN A CA 1
ATOM 1427 C C . ASN A 1 174 ? 6.540 10.387 37.416 1.00 9.73 174 ASN A C 1
ATOM 1428 O O . ASN A 1 174 ? 7.624 10.774 37.855 1.00 9.72 174 ASN A O 1
ATOM 1433 N N . GLY A 1 175 ? 6.300 10.190 36.122 1.00 9.52 175 GLY A N 1
ATOM 1434 C CA . GLY A 1 175 ? 7.324 10.436 35.128 1.00 7.88 175 GLY A CA 1
ATOM 1435 C C . GLY A 1 175 ? 7.048 11.640 34.257 1.00 7.79 175 GLY A C 1
ATOM 1436 O O . GLY A 1 175 ? 7.662 11.751 33.198 1.00 7.76 175 GLY A O 1
ATOM 1437 N N . LYS A 1 176 ? 6.187 12.558 34.716 1.00 8.23 176 LYS A N 1
ATOM 1438 C CA . LYS A 1 176 ? 5.807 13.762 33.948 1.00 10.50 176 LYS A CA 1
ATOM 1439 C C . LYS A 1 176 ? 6.912 14.610 33.321 1.00 11.48 176 LYS A C 1
ATOM 1440 O O . LYS A 1 176 ? 6.751 15.087 32.193 1.00 10.65 176 LYS A O 1
ATOM 1446 N N . GLU A 1 177 ? 8.051 14.716 34.019 1.00 11.97 177 GLU A N 1
ATOM 1447 C CA . GLU A 1 177 ? 9.226 15.495 33.588 1.00 14.12 177 GLU A CA 1
ATOM 1448 C C . GLU A 1 177 ? 9.674 15.101 32.161 1.00 13.89 177 GLU A C 1
ATOM 1449 O O . GLU A 1 177 ? 10.070 15.958 31.366 1.00 12.30 177 GLU A O 1
ATOM 1455 N N . THR A 1 178 ? 9.496 13.817 31.837 1.00 13.30 178 THR A N 1
ATOM 1456 C CA . THR A 1 178 ? 9.812 13.260 30.527 1.00 11.88 178 THR A CA 1
ATOM 1457 C C . THR A 1 178 ? 8.548 12.842 29.768 1.00 11.11 178 THR A C 1
ATOM 1458 O O . THR A 1 178 ? 8.328 13.314 28.656 1.00 9.19 178 THR A O 1
ATOM 1462 N N . LEU A 1 179 ? 7.695 12.021 30.396 1.00 10.99 179 LEU A N 1
ATOM 1463 C CA . LEU A 1 179 ? 6.461 11.498 29.770 1.00 11.57 179 LEU A CA 1
ATOM 1464 C C . LEU A 1 179 ? 5.434 12.485 29.233 1.00 13.06 179 LEU A C 1
ATOM 1465 O O . LEU A 1 179 ? 4.739 12.192 28.252 1.00 13.48 179 LEU A O 1
ATOM 1470 N N . GLN A 1 180 ? 5.319 13.634 29.893 1.00 11.83 180 GLN A N 1
ATOM 1471 C CA . GLN A 1 180 ? 4.389 14.665 29.456 1.00 13.11 180 GLN A CA 1
ATOM 1472 C C . GLN A 1 180 ? 5.103 15.860 28.818 1.00 13.53 180 GLN A C 1
ATOM 1473 O O . GLN A 1 180 ? 4.502 16.920 28.602 1.00 14.36 180 GLN A O 1
ATOM 1479 N N . ARG A 1 181 ? 6.392 15.671 28.522 1.00 12.04 181 ARG A N 1
ATOM 1480 C CA . ARG A 1 181 ? 7.202 16.689 27.861 1.00 11.33 181 ARG A CA 1
ATOM 1481 C C . ARG A 1 181 ? 7.168 16.332 26.380 1.00 10.93 181 ARG A C 1
ATOM 1482 O O . ARG A 1 181 ? 7.427 15.183 26.011 1.00 11.61 181 ARG A O 1
ATOM 1490 N N . THR A 1 182 ? 6.773 17.285 25.547 1.00 11.01 182 THR A N 1
ATOM 1491 C CA . THR A 1 182 ? 6.732 17.049 24.109 1.00 12.33 182 THR A CA 1
ATOM 1492 C C . THR A 1 182 ? 7.991 17.661 23.512 1.00 11.55 182 THR A C 1
ATOM 1493 O O . THR A 1 182 ? 8.269 18.843 23.736 1.00 12.31 182 THR A O 1
ATOM 1497 N N . ASP A 1 183 ? 8.800 16.838 22.848 1.00 10.81 183 ASP A N 1
ATOM 1498 C CA . ASP A 1 183 ? 10.018 17.344 22.222 1.00 11.06 183 ASP A CA 1
ATOM 1499 C C . ASP A 1 183 ? 9.801 17.530 20.725 1.00 11.15 183 ASP A C 1
ATOM 1500 O O . ASP A 1 183 ? 9.782 16.557 19.965 1.00 7.83 183 ASP A O 1
ATOM 1505 N N . ALA A 1 184 ? 9.637 18.793 20.324 1.00 11.13 184 ALA A N 1
ATOM 1506 C CA . ALA A 1 184 ? 9.433 19.201 18.928 1.00 11.68 184 ALA A CA 1
ATOM 1507 C C . ALA A 1 184 ? 10.685 18.890 18.095 1.00 12.90 184 ALA A C 1
ATOM 1508 O O . ALA A 1 184 ? 11.809 19.067 18.585 1.00 14.52 184 ALA A O 1
ATOM 1510 N N . PRO A 1 185 ? 10.514 18.434 16.832 1.00 11.87 185 PRO A N 1
ATOM 1511 C CA . PRO A 1 185 ? 11.657 18.106 15.970 1.00 11.13 185 PRO A CA 1
ATOM 1512 C C . PRO A 1 185 ? 12.598 19.255 15.649 1.00 11.20 185 PRO A C 1
ATOM 1513 O O . PRO A 1 185 ? 12.165 20.397 15.497 1.00 11.27 185 PRO A O 1
ATOM 1517 N N . LYS A 1 186 ? 13.892 18.948 15.675 1.00 11.14 186 LYS A N 1
ATOM 1518 C CA . LYS A 1 186 ? 14.935 19.912 15.341 1.00 13.57 186 LYS A CA 1
ATOM 1519 C C . LYS A 1 186 ? 15.054 19.744 13.829 1.00 12.57 186 LYS A C 1
ATOM 1520 O O . LYS A 1 186 ? 15.416 18.669 13.341 1.00 13.89 186 LYS A O 1
ATOM 1526 N N . THR A 1 187 ? 14.630 20.769 13.096 1.00 10.95 187 THR A N 1
ATOM 1527 C CA . THR A 1 187 ? 14.624 20.709 11.635 1.00 9.44 187 THR A CA 1
ATOM 1528 C C . THR A 1 18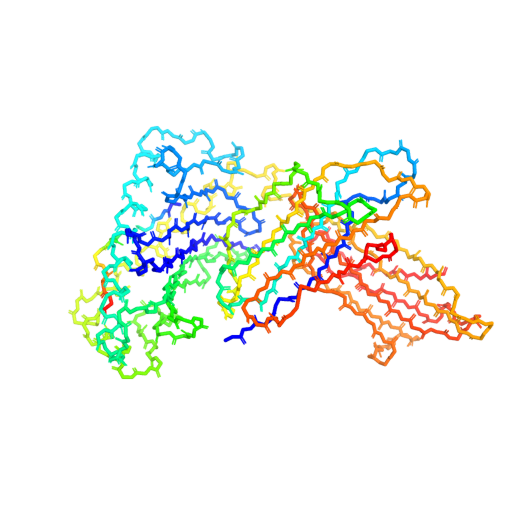7 ? 15.623 21.557 10.874 1.00 9.37 187 THR A C 1
ATOM 1529 O O . THR A 1 187 ? 16.010 22.639 11.325 1.00 8.75 187 THR A O 1
ATOM 1533 N N . HIS A 1 188 ? 16.047 21.019 9.727 1.00 9.32 188 HIS A N 1
ATOM 1534 C CA . HIS A 1 188 ? 16.970 21.670 8.794 1.00 10.67 188 HIS A CA 1
ATOM 1535 C C . HIS A 1 188 ? 16.894 21.011 7.407 1.00 11.57 188 HIS A C 1
ATOM 1536 O O . HIS A 1 188 ? 16.419 19.880 7.273 1.00 10.43 188 HIS A O 1
ATOM 1543 N N . MET A 1 189 ? 17.378 21.718 6.389 1.00 12.23 189 MET A N 1
ATOM 1544 C CA . MET A 1 189 ? 17.376 21.196 5.028 1.00 13.77 189 MET A CA 1
ATOM 1545 C C . MET A 1 189 ? 18.794 21.132 4.467 1.00 13.22 189 MET A C 1
ATOM 1546 O O . MET A 1 189 ? 19.596 22.042 4.698 1.00 13.21 189 MET A O 1
ATOM 1551 N N . THR A 1 190 ? 19.109 20.029 3.786 1.00 12.02 190 THR A N 1
ATOM 1552 C CA . THR A 1 190 ? 20.418 19.838 3.145 1.00 13.70 190 THR A CA 1
ATOM 1553 C C . THR A 1 190 ? 20.225 19.891 1.618 1.00 15.32 190 THR A C 1
ATOM 1554 O O . THR A 1 190 ? 19.108 19.691 1.124 1.00 13.96 190 THR A O 1
ATOM 1558 N N . HIS A 1 191 ? 21.308 20.168 0.890 1.00 14.84 191 HIS A N 1
ATOM 1559 C CA . HIS A 1 191 ? 21.283 20.276 -0.572 1.00 15.61 191 HIS A CA 1
ATOM 1560 C C . HIS A 1 191 ? 22.412 19.448 -1.186 1.00 16.05 191 HIS A C 1
ATOM 1561 O O . HIS A 1 191 ? 23.580 19.613 -0.825 1.00 15.03 191 HIS A O 1
ATOM 1568 N N . HIS A 1 192 ? 22.045 18.541 -2.093 1.00 17.11 192 HIS A N 1
ATOM 1569 C CA . HIS A 1 192 ? 23.008 17.664 -2.775 1.00 20.51 192 HIS A CA 1
ATOM 1570 C C . HIS A 1 192 ? 22.819 17.720 -4.290 1.00 20.15 192 HIS A C 1
ATOM 1571 O O . HIS A 1 192 ? 21.751 17.371 -4.800 1.00 20.62 192 HIS A O 1
ATOM 1578 N N . ALA A 1 193 ? 23.861 18.131 -5.010 1.00 21.10 193 ALA A N 1
ATOM 1579 C CA . ALA A 1 193 ? 23.812 18.196 -6.473 1.00 20.13 193 ALA A CA 1
ATOM 1580 C C . ALA A 1 193 ? 23.944 16.783 -7.048 1.00 19.68 193 ALA A C 1
ATOM 1581 O O . ALA A 1 193 ? 24.851 16.034 -6.672 1.00 19.97 193 ALA A O 1
ATOM 1583 N N . VAL A 1 194 ? 22.970 16.399 -7.873 1.00 18.98 194 VAL A N 1
ATOM 1584 C CA . VAL A 1 194 ? 22.951 15.087 -8.529 1.00 19.40 194 VAL A CA 1
ATOM 1585 C C . VAL A 1 194 ? 23.633 15.244 -9.894 1.00 18.89 194 VAL A C 1
ATOM 1586 O O . VAL A 1 194 ? 24.315 14.335 -10.365 1.00 18.89 194 VAL A O 1
ATOM 1590 N N . SER A 1 195 ? 23.429 16.409 -10.508 1.00 18.66 195 SER A N 1
ATOM 1591 C CA . SER A 1 195 ? 24.011 16.773 -11.799 1.00 19.11 195 SER A CA 1
ATOM 1592 C C . SER A 1 195 ? 23.996 18.297 -11.919 1.00 19.29 195 SER A C 1
ATOM 1593 O O . SER A 1 195 ? 23.659 18.989 -10.955 1.00 17.93 195 SER A O 1
ATOM 1596 N N . ASP A 1 196 ? 24.349 18.806 -13.102 1.00 20.29 196 ASP A N 1
ATOM 1597 C CA . ASP A 1 196 ? 24.371 20.248 -13.376 1.00 21.37 196 ASP A CA 1
ATOM 1598 C C . ASP A 1 196 ? 22.945 20.779 -13.560 1.00 22.16 196 ASP A C 1
ATOM 1599 O O . ASP A 1 196 ? 22.704 21.978 -13.414 1.00 22.07 196 ASP A O 1
ATOM 1604 N N . HIS A 1 197 ? 22.015 19.872 -13.870 1.00 22.94 197 HIS A N 1
ATOM 1605 C CA . HIS A 1 197 ? 20.609 20.214 -14.084 1.00 24.33 197 HIS A CA 1
ATOM 1606 C C . HIS A 1 197 ? 19.620 19.861 -12.961 1.00 23.00 197 HIS A C 1
ATOM 1607 O O . HIS A 1 197 ? 18.565 20.488 -12.862 1.00 22.10 197 HIS A O 1
ATOM 1614 N N . GLU A 1 198 ? 19.969 18.896 -12.105 1.00 20.81 198 GLU A N 1
ATOM 1615 C CA . GLU A 1 198 ? 19.093 18.482 -10.997 1.00 19.87 198 GLU A CA 1
ATOM 1616 C C . GLU A 1 198 ? 19.768 18.420 -9.620 1.00 17.76 198 GLU A C 1
ATOM 1617 O O . GLU A 1 198 ? 20.988 18.256 -9.518 1.00 16.43 198 GLU A O 1
ATOM 1623 N N . ALA A 1 199 ? 18.954 18.544 -8.569 1.00 14.92 199 ALA A N 1
ATOM 1624 C CA . ALA A 1 199 ? 19.434 18.528 -7.187 1.00 13.92 199 ALA A CA 1
ATOM 1625 C C . ALA A 1 199 ? 18.461 17.881 -6.197 1.00 14.39 199 ALA A C 1
ATOM 1626 O O . ALA A 1 199 ? 17.249 17.881 -6.408 1.00 12.51 199 ALA A O 1
ATOM 1628 N N . THR A 1 200 ? 19.020 17.349 -5.110 1.00 15.08 200 THR A N 1
ATOM 1629 C CA . THR A 1 200 ? 18.262 16.698 -4.041 1.00 15.13 200 THR A CA 1
ATOM 1630 C C . THR A 1 200 ? 18.171 17.592 -2.803 1.00 13.47 200 THR A C 1
ATOM 1631 O O . THR A 1 200 ? 19.189 18.066 -2.298 1.00 14.90 200 THR A O 1
ATOM 1635 N N . LEU A 1 201 ? 16.940 17.851 -2.359 1.00 12.25 201 LEU A N 1
ATOM 1636 C CA . LEU A 1 201 ? 16.677 18.635 -1.146 1.00 11.80 201 LEU A CA 1
ATOM 1637 C C . LEU A 1 201 ? 16.192 17.635 -0.114 1.00 11.14 201 LEU A C 1
ATOM 1638 O O . LEU A 1 201 ? 15.247 16.894 -0.370 1.00 11.18 201 LEU A O 1
ATOM 1643 N N . ARG A 1 202 ? 16.872 17.580 1.027 1.00 10.60 202 ARG A N 1
ATOM 1644 C CA . ARG A 1 202 ? 16.505 16.655 2.089 1.00 8.85 202 ARG A CA 1
ATOM 1645 C C . ARG A 1 202 ? 16.060 17.400 3.336 1.00 8.45 202 ARG A C 1
ATOM 1646 O O . ARG A 1 202 ? 16.831 18.148 3.943 1.00 7.43 202 ARG A O 1
ATOM 1654 N N . CYS A 1 203 ? 14.814 17.145 3.717 1.00 7.32 203 CYS A N 1
ATOM 1655 C CA . CYS A 1 203 ? 14.187 17.760 4.880 1.00 10.41 203 CYS A CA 1
ATOM 1656 C C . CYS A 1 203 ? 14.309 16.849 6.102 1.00 8.16 203 CYS A C 1
ATOM 1657 O O . CYS A 1 203 ? 13.692 15.790 6.158 1.00 9.16 203 CYS A O 1
ATOM 1660 N N . TRP A 1 204 ? 15.071 17.304 7.090 1.00 9.45 204 TRP A N 1
ATOM 1661 C CA . TRP A 1 204 ? 15.333 16.540 8.313 1.00 8.36 204 TRP A CA 1
ATOM 1662 C C . TRP A 1 204 ? 14.482 16.889 9.515 1.00 7.85 204 TRP A C 1
ATOM 1663 O O . TRP A 1 204 ? 14.134 18.043 9.723 1.00 6.51 204 TRP A O 1
ATOM 1674 N N . ALA A 1 205 ? 14.189 15.870 10.319 1.00 7.92 205 ALA A N 1
ATOM 1675 C CA . ALA A 1 205 ? 13.417 15.999 11.554 1.00 7.21 205 ALA A CA 1
ATOM 1676 C C . ALA A 1 205 ? 14.184 15.157 12.566 1.00 7.86 205 ALA A C 1
ATOM 1677 O O . ALA A 1 205 ? 14.255 13.924 12.454 1.00 8.36 205 ALA A O 1
ATOM 1679 N N . LEU A 1 206 ? 14.827 15.840 13.508 1.00 7.95 206 LEU A N 1
ATOM 1680 C CA . LEU A 1 206 ? 15.647 15.168 14.504 1.00 8.12 206 LEU A CA 1
ATOM 1681 C C . LEU A 1 206 ? 15.260 15.406 15.946 1.00 8.82 206 LEU A C 1
ATOM 1682 O O . LEU A 1 206 ? 14.616 16.401 16.283 1.00 7.22 206 LEU A O 1
ATOM 1687 N N . SER A 1 207 ? 15.653 14.443 16.781 1.00 9.74 207 SER A N 1
ATOM 1688 C CA . SER A 1 207 ? 15.463 14.457 18.223 1.00 9.02 207 SER A CA 1
ATOM 1689 C C . SER A 1 207 ? 14.052 14.714 18.776 1.00 9.12 207 SER A C 1
ATOM 1690 O O . SER A 1 207 ? 13.896 15.432 19.775 1.00 9.46 207 SER A O 1
ATOM 1693 N N . PHE A 1 208 ? 13.048 14.045 18.194 1.00 6.95 208 PHE A N 1
ATOM 1694 C CA . PHE A 1 208 ? 11.660 14.216 18.635 1.00 7.33 208 PHE A CA 1
ATOM 1695 C C . PHE A 1 208 ? 10.999 13.114 19.457 1.00 7.05 208 PHE A C 1
ATOM 1696 O O . PHE A 1 208 ? 11.379 11.942 19.362 1.00 9.38 208 PHE A O 1
ATOM 1704 N N . TYR A 1 209 ? 9.964 13.508 20.202 1.00 4.98 209 TYR A N 1
ATOM 1705 C CA . TYR A 1 209 ? 9.169 12.602 21.040 1.00 7.13 209 TYR A CA 1
ATOM 1706 C C . TYR A 1 209 ? 7.753 13.201 21.166 1.00 6.89 209 TYR A C 1
ATOM 1707 O O . TYR A 1 209 ? 7.630 14.367 21.540 1.00 7.94 209 TYR A O 1
ATOM 1716 N N . PRO A 1 210 ? 6.674 12.413 20.901 1.00 8.24 210 PRO A N 1
ATOM 1717 C CA . PRO A 1 210 ? 6.506 11.011 20.478 1.00 8.51 210 PRO A CA 1
ATOM 1718 C C . PRO A 1 210 ? 6.940 10.734 19.035 1.00 8.38 210 PRO A C 1
ATOM 1719 O O . PRO A 1 210 ? 7.323 11.663 18.313 1.00 6.25 210 PRO A O 1
ATOM 1723 N N . ALA A 1 211 ? 6.935 9.456 18.651 1.00 8.45 211 ALA A N 1
ATOM 1724 C CA . ALA A 1 211 ? 7.333 9.019 17.305 1.00 10.41 211 ALA A CA 1
ATOM 1725 C C . ALA A 1 211 ? 6.433 9.503 16.172 1.00 10.92 211 ALA A C 1
ATOM 1726 O O . ALA A 1 211 ? 6.906 9.659 15.044 1.00 12.18 211 ALA A O 1
ATOM 1728 N N . GLU A 1 212 ? 5.160 9.767 16.492 1.00 11.83 212 GLU A N 1
ATOM 1729 C CA . GLU A 1 212 ? 4.138 10.233 15.534 1.00 15.76 212 GLU A CA 1
ATOM 1730 C C . GLU A 1 212 ? 4.532 11.570 14.892 1.00 15.23 212 GLU A C 1
ATOM 1731 O O . GLU A 1 212 ? 4.685 12.573 15.597 1.00 16.24 212 GLU A O 1
ATOM 1737 N N . ILE A 1 213 ? 4.719 11.552 13.569 1.00 14.56 213 ILE A N 1
ATOM 1738 C CA . ILE A 1 213 ? 5.113 12.732 12.794 1.00 14.82 213 ILE A CA 1
ATOM 1739 C C . ILE A 1 213 ? 4.683 12.629 11.320 1.00 13.61 213 ILE A C 1
ATOM 1740 O O . ILE A 1 213 ? 4.518 11.526 10.783 1.00 14.30 213 ILE A O 1
ATOM 1745 N N . THR A 1 214 ? 4.519 13.786 10.681 1.00 13.36 214 THR A N 1
ATOM 1746 C CA . THR A 1 214 ? 4.147 13.866 9.268 1.00 14.06 214 THR A CA 1
ATOM 1747 C C . THR A 1 214 ? 5.051 14.873 8.554 1.00 13.29 214 THR A C 1
ATOM 1748 O O . THR A 1 214 ? 5.181 16.028 8.967 1.00 14.50 214 THR A O 1
ATOM 1752 N N . LEU A 1 215 ? 5.721 14.384 7.518 1.00 13.52 215 LEU A N 1
ATOM 1753 C CA . LEU A 1 215 ? 6.614 15.173 6.684 1.00 13.68 215 LEU A CA 1
ATOM 1754 C C . LEU A 1 215 ? 6.056 15.138 5.268 1.00 13.93 215 LEU A C 1
ATOM 1755 O O . LEU A 1 215 ? 5.906 14.057 4.685 1.00 13.87 215 LEU A O 1
ATOM 1760 N N . THR A 1 216 ? 5.683 16.310 4.751 1.00 14.04 216 THR A N 1
ATOM 1761 C CA . THR A 1 216 ? 5.117 16.429 3.398 1.00 15.92 216 THR A CA 1
ATOM 1762 C C . THR A 1 216 ? 5.844 17.477 2.559 1.00 14.71 216 THR A C 1
ATOM 1763 O O . THR A 1 216 ? 6.260 18.519 3.076 1.00 14.29 216 THR A O 1
ATOM 1767 N N . TRP A 1 217 ? 5.986 17.186 1.267 1.00 13.21 217 TRP A N 1
ATOM 1768 C CA . TRP A 1 217 ? 6.632 18.089 0.319 1.00 13.34 217 TRP A CA 1
ATOM 1769 C C . TRP A 1 217 ? 5.613 18.771 -0.576 1.00 14.23 217 TRP A C 1
ATOM 1770 O O . TRP A 1 217 ? 4.667 18.134 -1.047 1.00 14.61 217 TRP A O 1
ATOM 1781 N N . GLN A 1 218 ? 5.819 20.069 -0.800 1.00 15.05 218 GLN A N 1
ATOM 1782 C CA . GLN A 1 218 ? 4.947 20.881 -1.643 1.00 15.81 218 GLN A CA 1
ATOM 1783 C C . GLN A 1 218 ? 5.701 21.680 -2.704 1.00 15.43 218 GLN A C 1
ATOM 1784 O O . GLN A 1 218 ? 6.812 22.140 -2.473 1.00 13.92 218 GLN A O 1
ATOM 1790 N N . ARG A 1 219 ? 5.093 21.800 -3.880 1.00 16.62 219 ARG A N 1
ATOM 1791 C CA . ARG A 1 219 ? 5.648 22.583 -4.982 1.00 16.99 219 ARG A CA 1
ATOM 1792 C C . ARG A 1 219 ? 4.572 23.604 -5.322 1.00 15.94 219 ARG A C 1
ATOM 1793 O O . ARG A 1 219 ? 3.444 23.226 -5.661 1.00 14.37 219 ARG A O 1
ATOM 1801 N N . ASP A 1 220 ? 4.923 24.886 -5.188 1.00 16.41 220 ASP A N 1
ATOM 1802 C CA . ASP A 1 220 ? 4.027 26.024 -5.456 1.00 17.91 220 ASP A CA 1
ATOM 1803 C C . ASP A 1 220 ? 2.676 25.929 -4.727 1.00 18.77 220 ASP A C 1
ATOM 1804 O O . ASP A 1 220 ? 1.612 26.138 -5.322 1.00 19.74 220 ASP A O 1
ATOM 1809 N N . GLY A 1 221 ? 2.737 25.517 -3.458 1.00 20.07 221 GLY A N 1
ATOM 1810 C CA . GLY A 1 221 ? 1.541 25.380 -2.636 1.00 22.23 221 GLY A CA 1
ATOM 1811 C C . GLY A 1 221 ? 0.745 24.078 -2.717 1.00 24.10 221 GLY A C 1
ATOM 1812 O O . GLY A 1 221 ? -0.187 23.898 -1.927 1.00 25.97 221 GLY A O 1
ATOM 1813 N N . GLU A 1 222 ? 1.076 23.191 -3.660 1.00 25.85 222 GLU A N 1
ATOM 1814 C CA . GLU A 1 222 ? 0.375 21.906 -3.808 1.00 28.21 222 GLU A CA 1
ATOM 1815 C C . GLU A 1 222 ? 1.297 20.723 -3.503 1.00 27.83 222 GLU A C 1
ATOM 1816 O O . GLU A 1 222 ? 2.497 20.793 -3.763 1.00 27.70 222 GLU A O 1
ATOM 1822 N N . ASP A 1 223 ? 0.713 19.627 -3.009 1.00 27.41 223 ASP A N 1
ATOM 1823 C CA . ASP A 1 223 ? 1.438 18.394 -2.656 1.00 27.92 223 ASP A CA 1
ATOM 1824 C C . ASP A 1 223 ? 2.143 17.732 -3.841 1.00 27.42 223 ASP A C 1
ATOM 1825 O O . ASP A 1 223 ? 1.646 17.769 -4.975 1.00 26.41 223 ASP A O 1
ATOM 1830 N N . GLN A 1 224 ? 3.304 17.142 -3.565 1.00 26.85 224 GLN A N 1
ATOM 1831 C CA . GLN A 1 224 ? 4.069 16.442 -4.586 1.00 27.80 224 GLN A CA 1
ATOM 1832 C C . GLN A 1 224 ? 4.421 15.028 -4.132 1.00 28.45 224 GLN A C 1
ATOM 1833 O O . GLN A 1 224 ? 5.049 14.830 -3.084 1.00 28.71 224 GLN A O 1
ATOM 1839 N N . THR A 1 225 ? 3.979 14.060 -4.933 1.00 29.40 225 THR A N 1
ATOM 1840 C CA . THR A 1 225 ? 4.198 12.631 -4.701 1.00 30.74 225 THR A CA 1
ATOM 1841 C C . THR A 1 225 ? 5.380 12.173 -5.557 1.00 29.98 225 THR A C 1
ATOM 1842 O O . THR A 1 225 ? 6.210 11.371 -5.111 1.00 30.92 225 THR A O 1
ATOM 1846 N N . GLN A 1 226 ? 5.427 12.678 -6.791 1.00 29.02 226 GLN A N 1
ATOM 1847 C CA . GLN A 1 226 ? 6.477 12.355 -7.758 1.00 27.48 226 GLN A CA 1
ATOM 1848 C C . GLN A 1 226 ? 7.865 12.809 -7.331 1.00 24.48 226 GLN A C 1
ATOM 1849 O O . GLN A 1 226 ? 8.024 13.881 -6.749 1.00 22.03 226 GLN A O 1
ATOM 1855 N N . ASP A 1 227 ? 8.847 11.945 -7.595 1.00 23.68 227 ASP A N 1
ATOM 1856 C CA . ASP A 1 227 ? 10.272 12.162 -7.306 1.00 23.05 227 ASP A CA 1
ATOM 1857 C C . ASP A 1 227 ? 10.635 12.459 -5.847 1.00 22.91 227 ASP A C 1
ATOM 1858 O O . ASP A 1 227 ? 11.490 13.302 -5.564 1.00 22.57 227 ASP A O 1
ATOM 1863 N N . THR A 1 228 ? 9.941 11.783 -4.933 1.00 23.23 228 THR A N 1
ATOM 1864 C CA . THR A 1 228 ? 10.177 11.919 -3.499 1.00 24.22 228 THR A CA 1
ATOM 1865 C C . THR A 1 228 ? 10.615 10.579 -2.899 1.00 23.43 228 THR A C 1
ATOM 1866 O O . THR A 1 228 ? 10.414 9.520 -3.501 1.00 22.43 228 THR A O 1
ATOM 1870 N N . GLU A 1 229 ? 11.250 10.650 -1.731 1.00 23.81 229 GLU A N 1
ATOM 1871 C CA . GLU A 1 229 ? 11.708 9.477 -0.980 1.00 25.14 229 GLU A CA 1
ATOM 1872 C C . GLU A 1 229 ? 11.506 9.829 0.500 1.00 24.80 229 GLU A C 1
ATOM 1873 O O . GLU A 1 229 ? 11.757 10.964 0.910 1.00 21.97 229 GLU A O 1
ATOM 1879 N N . LEU A 1 230 ? 11.028 8.860 1.279 1.00 25.20 230 LEU A N 1
ATOM 1880 C CA . LEU A 1 230 ? 10.745 9.045 2.704 1.00 25.08 230 LEU A CA 1
ATOM 1881 C C . LEU A 1 230 ? 11.074 7.774 3.481 1.00 24.49 230 LEU A C 1
ATOM 1882 O O . LEU A 1 230 ? 10.436 6.733 3.262 1.00 25.32 230 LEU A O 1
ATOM 1887 N N . VAL A 1 231 ? 12.060 7.852 4.381 1.00 19.99 231 VAL A N 1
ATOM 1888 C CA . VAL A 1 231 ? 12.431 6.693 5.204 1.00 17.94 231 VAL A CA 1
ATOM 1889 C C . VAL A 1 231 ? 11.482 6.589 6.388 1.00 15.54 231 VAL A C 1
ATOM 1890 O O . VAL A 1 231 ? 10.898 7.595 6.799 1.00 15.01 231 VAL A O 1
ATOM 1894 N N . GLU A 1 232 ? 11.328 5.385 6.937 1.00 13.04 232 GLU A N 1
ATOM 1895 C CA . GLU A 1 232 ? 10.449 5.211 8.082 1.00 13.62 232 GLU A CA 1
ATOM 1896 C C . GLU A 1 232 ? 11.096 5.778 9.355 1.00 11.35 232 GLU A C 1
ATOM 1897 O O . GLU A 1 232 ? 12.325 5.945 9.420 1.00 8.22 232 GLU A O 1
ATOM 1903 N N . THR A 1 233 ? 10.245 6.131 10.319 1.00 10.31 233 THR A N 1
ATOM 1904 C CA . THR A 1 233 ? 10.649 6.694 11.610 1.00 8.78 233 THR A CA 1
ATOM 1905 C C . THR A 1 233 ? 11.541 5.700 12.349 1.00 7.98 233 THR A C 1
ATOM 1906 O O . THR A 1 233 ? 11.183 4.537 12.534 1.00 7.17 233 THR A O 1
ATOM 1910 N N . ARG A 1 234 ? 12.715 6.177 12.732 1.00 5.71 234 ARG A N 1
ATOM 1911 C CA . ARG A 1 234 ? 13.705 5.350 13.397 1.00 5.83 234 ARG A CA 1
ATOM 1912 C C . ARG A 1 234 ? 14.113 5.924 14.768 1.00 3.94 234 ARG A C 1
ATOM 1913 O O . ARG A 1 234 ? 13.990 7.122 14.978 1.00 3.99 234 ARG A O 1
ATOM 1921 N N . PRO A 1 235 ? 14.484 5.060 15.747 1.00 5.40 235 PRO A N 1
ATOM 1922 C CA . PRO A 1 235 ? 14.905 5.551 17.073 1.00 4.30 235 PRO A CA 1
ATOM 1923 C C . PRO A 1 235 ? 16.364 6.014 17.095 1.00 4.13 235 PRO A C 1
ATOM 1924 O O . PRO A 1 235 ? 17.233 5.369 16.515 1.00 5.56 235 PRO A O 1
ATOM 1928 N N . ALA A 1 236 ? 16.628 7.137 17.758 1.00 6.40 236 ALA A N 1
ATOM 1929 C CA . ALA A 1 236 ? 17.989 7.676 17.864 1.00 5.61 236 ALA A CA 1
ATOM 1930 C C . ALA A 1 236 ? 18.826 6.884 18.880 1.00 5.64 236 ALA A C 1
ATOM 1931 O O . ALA A 1 236 ? 20.059 6.836 18.786 1.00 4.49 236 ALA A O 1
ATOM 1933 N N . GLY A 1 237 ? 18.134 6.208 19.796 1.00 4.77 237 GLY A N 1
ATOM 1934 C CA . GLY A 1 237 ? 18.797 5.427 20.833 1.00 4.57 237 GLY A CA 1
ATOM 1935 C C . GLY A 1 237 ? 18.789 6.083 22.206 1.00 5.56 237 GLY A C 1
ATOM 1936 O O . GLY A 1 237 ? 19.111 5.423 23.200 1.00 7.52 237 GLY A O 1
ATOM 1937 N N . ASP A 1 238 ? 18.487 7.383 22.255 1.00 5.29 238 ASP A N 1
ATOM 1938 C CA . ASP A 1 238 ? 18.430 8.146 23.521 1.00 7.61 238 ASP A CA 1
ATOM 1939 C C . ASP A 1 238 ? 16.988 8.418 23.971 1.00 7.17 238 ASP A C 1
ATOM 1940 O O . ASP A 1 238 ? 16.736 9.279 24.829 1.00 8.79 238 ASP A O 1
ATOM 1945 N N . GLY A 1 239 ? 16.053 7.677 23.378 1.00 6.66 239 GLY A N 1
ATOM 1946 C CA . GLY A 1 239 ? 14.647 7.843 23.689 1.00 6.63 239 GLY A CA 1
ATOM 1947 C C . GLY A 1 239 ? 13.914 8.663 22.640 1.00 7.64 239 GLY A C 1
ATOM 1948 O O . GLY A 1 239 ? 12.683 8.645 22.609 1.00 6.20 239 GLY A O 1
ATOM 1949 N N . THR A 1 240 ? 14.661 9.383 21.796 1.00 6.91 240 THR A N 1
ATOM 1950 C CA . THR A 1 240 ? 14.066 10.202 20.749 1.00 6.64 240 THR A CA 1
ATOM 1951 C C . THR A 1 240 ? 14.034 9.490 19.397 1.00 7.38 240 THR A C 1
ATOM 1952 O O . THR A 1 240 ? 14.582 8.392 19.250 1.00 7.87 240 THR A O 1
ATOM 1956 N N . PHE A 1 241 ? 13.369 10.118 18.422 1.00 7.47 241 PHE A N 1
ATOM 1957 C CA . PHE A 1 241 ? 13.182 9.546 17.084 1.00 8.28 241 PHE A CA 1
ATOM 1958 C C . PHE A 1 241 ? 13.648 10.443 15.931 1.00 8.34 241 PHE A C 1
ATOM 1959 O O . PHE A 1 241 ? 13.799 11.658 16.101 1.00 10.56 241 PHE A O 1
ATOM 1967 N N . GLN A 1 242 ? 13.922 9.834 14.776 1.00 5.64 242 GLN A N 1
ATOM 1968 C CA . GLN A 1 242 ? 14.396 10.561 13.585 1.00 6.66 242 GLN A CA 1
ATOM 1969 C C . GLN A 1 242 ? 13.590 10.190 12.339 1.00 7.43 242 GLN A C 1
ATOM 1970 O O . GLN A 1 242 ? 13.003 9.114 12.280 1.00 6.79 242 GLN A O 1
ATOM 1976 N N . LYS A 1 243 ? 13.595 11.085 11.345 1.00 9.30 243 LYS A N 1
ATOM 1977 C CA . LYS A 1 243 ? 12.913 10.884 10.060 1.00 9.70 243 LYS A CA 1
ATOM 1978 C C . LYS A 1 243 ? 13.358 11.961 9.087 1.00 8.29 243 LYS A C 1
ATOM 1979 O O . LYS A 1 243 ? 13.827 13.026 9.503 1.00 8.14 243 LYS A O 1
ATOM 1985 N N . TRP A 1 244 ? 13.264 11.639 7.796 1.00 8.04 244 TRP A N 1
ATOM 1986 C CA . TRP A 1 244 ? 13.576 12.561 6.706 1.00 8.35 244 TRP A CA 1
ATOM 1987 C C . TRP A 1 244 ? 12.746 12.308 5.439 1.00 8.88 244 TRP A C 1
ATOM 1988 O O . TRP A 1 244 ? 12.281 11.191 5.203 1.00 7.98 244 TRP A O 1
ATOM 1999 N N . ALA A 1 245 ? 12.575 13.368 4.646 1.00 8.69 245 ALA A N 1
ATOM 2000 C CA . ALA A 1 245 ? 11.861 13.333 3.372 1.00 10.36 245 ALA A CA 1
ATOM 2001 C C . ALA A 1 245 ? 12.698 14.118 2.362 1.00 10.25 245 ALA A C 1
ATOM 2002 O O . ALA A 1 245 ? 13.128 15.239 2.646 1.00 10.74 245 ALA A O 1
ATOM 2004 N N . ALA A 1 246 ? 12.948 13.518 1.201 1.00 10.38 246 ALA A N 1
ATOM 2005 C CA . ALA A 1 246 ? 13.728 14.167 0.147 1.00 11.84 246 ALA A CA 1
ATOM 2006 C C . ALA A 1 246 ? 12.939 14.350 -1.144 1.00 12.60 246 ALA A C 1
ATOM 2007 O O . ALA A 1 246 ? 11.896 13.722 -1.323 1.00 14.19 246 ALA A O 1
ATOM 2009 N N . VAL A 1 247 ? 13.439 15.224 -2.023 1.00 13.06 247 VAL A N 1
ATOM 2010 C CA . VAL A 1 247 ? 12.821 15.514 -3.325 1.00 13.22 247 VAL A CA 1
ATOM 2011 C C . VAL A 1 247 ? 13.875 15.918 -4.378 1.00 13.13 247 VAL A C 1
ATOM 2012 O O . VAL A 1 247 ? 14.818 16.653 -4.064 1.00 11.08 247 VAL A O 1
ATOM 2016 N N . VAL A 1 248 ? 13.719 15.407 -5.606 1.00 12.66 248 VAL A N 1
ATOM 2017 C CA . VAL A 1 248 ? 14.616 15.733 -6.727 1.00 11.36 248 VAL A CA 1
ATOM 2018 C C . VAL A 1 248 ? 13.951 16.900 -7.474 1.00 10.62 248 VAL A C 1
ATOM 2019 O O . VAL A 1 248 ? 12.784 16.811 -7.877 1.00 10.25 248 VAL A O 1
ATOM 2023 N N . VAL A 1 249 ? 14.688 18.012 -7.561 1.00 9.73 249 VAL A N 1
ATOM 2024 C CA . VAL A 1 249 ? 14.233 19.269 -8.176 1.00 9.40 249 VAL A CA 1
ATOM 2025 C C . VAL A 1 249 ? 15.183 19.787 -9.283 1.00 9.62 249 VAL A C 1
ATOM 2026 O O . VAL A 1 249 ? 16.347 19.391 -9.313 1.00 9.13 249 VAL A O 1
ATOM 2030 N N . PRO A 1 250 ? 14.687 20.626 -10.238 1.00 10.13 250 PRO A N 1
ATOM 2031 C CA . PRO A 1 250 ? 15.609 21.136 -11.266 1.00 10.12 250 PRO A CA 1
ATOM 2032 C C . PRO A 1 250 ? 16.429 22.230 -10.577 1.00 9.62 250 PRO A C 1
ATOM 2033 O O . PRO A 1 250 ? 15.869 23.020 -9.807 1.00 10.76 250 PRO A O 1
ATOM 2037 N N . SER A 1 251 ? 17.736 22.253 -10.822 1.00 9.23 251 SER A N 1
ATOM 2038 C CA . SER A 1 251 ? 18.633 23.230 -10.196 1.00 11.05 251 SER A CA 1
ATOM 2039 C C . SER A 1 251 ? 18.274 24.669 -10.568 1.00 10.51 251 SER A C 1
ATOM 2040 O O . SER A 1 251 ? 18.084 24.984 -11.741 1.00 10.07 251 SER A O 1
ATOM 2043 N N . GLY A 1 252 ? 18.116 25.503 -9.542 1.00 11.46 252 GLY A N 1
ATOM 2044 C CA . GLY A 1 252 ? 17.737 26.895 -9.729 1.00 12.26 252 GLY A CA 1
ATOM 2045 C C . GLY A 1 252 ? 16.271 27.108 -9.368 1.00 12.21 252 GLY A C 1
ATOM 2046 O O . GLY A 1 252 ? 15.814 28.248 -9.291 1.00 14.21 252 GLY A O 1
ATOM 2047 N N . GLN A 1 253 ? 15.542 26.011 -9.137 1.00 10.67 253 GLN A N 1
ATOM 2048 C CA . GLN A 1 253 ? 14.119 26.059 -8.797 1.00 10.21 253 GLN A CA 1
ATOM 2049 C C . GLN A 1 253 ? 13.784 25.584 -7.390 1.00 10.03 253 GLN A C 1
ATOM 2050 O O . GLN A 1 253 ? 12.620 25.337 -7.080 1.00 9.34 253 GLN A O 1
ATOM 2056 N N . GLU A 1 254 ? 14.801 25.529 -6.528 1.00 12.15 254 GLU A N 1
ATOM 2057 C CA . GLU A 1 254 ? 14.672 25.091 -5.131 1.00 13.67 254 GLU A CA 1
ATOM 2058 C C . GLU A 1 254 ? 13.637 25.877 -4.322 1.00 13.98 254 GLU A C 1
ATOM 2059 O O . GLU A 1 254 ? 12.938 25.290 -3.500 1.00 16.13 254 GLU A O 1
ATOM 2065 N N . GLN A 1 255 ? 13.505 27.175 -4.633 1.00 13.62 255 GLN A N 1
ATOM 2066 C CA . GLN A 1 255 ? 12.584 28.121 -3.978 1.00 14.28 255 GLN A CA 1
ATOM 2067 C C . GLN A 1 255 ? 11.106 27.735 -4.040 1.00 13.99 255 GLN A C 1
ATOM 2068 O O . GLN A 1 255 ? 10.348 28.053 -3.119 1.00 15.81 255 GLN A O 1
ATOM 2074 N N . ARG A 1 256 ? 10.703 27.059 -5.116 1.00 13.56 256 ARG A N 1
ATOM 2075 C CA . ARG A 1 256 ? 9.308 26.625 -5.299 1.00 14.03 256 ARG A CA 1
ATOM 2076 C C . ARG A 1 256 ? 8.887 25.538 -4.312 1.00 12.90 256 ARG A C 1
ATOM 2077 O O . ARG A 1 256 ? 7.697 25.365 -4.051 1.00 12.35 256 ARG A O 1
ATOM 2085 N N . TYR A 1 257 ? 9.879 24.824 -3.778 1.00 12.77 257 TYR A N 1
ATOM 2086 C CA . TYR A 1 257 ? 9.663 23.700 -2.866 1.00 12.86 257 TYR A CA 1
ATOM 2087 C C . TYR A 1 257 ? 9.694 23.990 -1.366 1.00 13.46 257 TYR A C 1
ATOM 2088 O O . TYR A 1 257 ? 10.603 24.657 -0.862 1.00 15.24 257 TYR A O 1
ATOM 2097 N N . THR A 1 258 ? 8.672 23.486 -0.669 1.00 13.66 258 THR A N 1
ATOM 2098 C CA . THR A 1 258 ?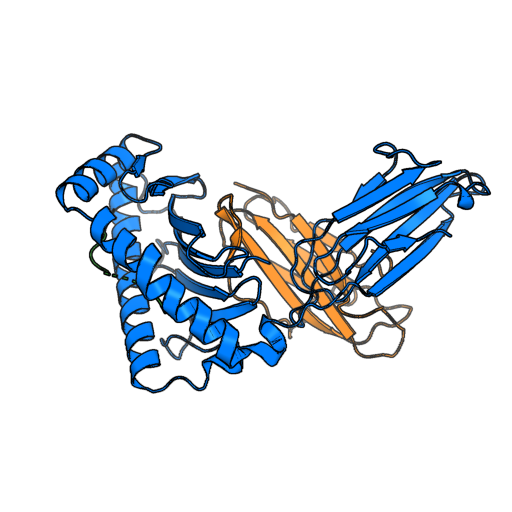 8.521 23.646 0.780 1.00 13.92 258 THR A CA 1
ATOM 2099 C C . THR A 1 258 ? 8.232 22.327 1.500 1.00 14.20 258 THR A C 1
ATOM 2100 O O . THR A 1 258 ? 7.451 21.502 1.016 1.00 12.98 258 THR A O 1
ATOM 2104 N N . CYS A 1 259 ? 8.880 22.137 2.652 1.00 15.59 259 CYS A N 1
ATOM 2105 C CA . CYS A 1 259 ? 8.700 20.940 3.486 1.00 14.38 259 CYS A CA 1
ATOM 2106 C C . CYS A 1 259 ? 7.829 21.313 4.673 1.00 13.37 259 CYS A C 1
ATOM 2107 O O . CYS A 1 259 ? 8.128 22.268 5.388 1.00 14.72 259 CYS A O 1
ATOM 2110 N N . HIS A 1 260 ? 6.740 20.569 4.858 1.00 13.76 260 HIS A N 1
ATOM 2111 C CA . HIS A 1 260 ? 5.800 20.822 5.946 1.00 14.56 260 HIS A CA 1
ATOM 2112 C C . HIS A 1 260 ? 5.861 19.738 7.005 1.00 12.09 260 HIS A C 1
ATOM 2113 O O . HIS A 1 260 ? 5.732 18.548 6.713 1.00 11.46 260 HIS A O 1
ATOM 2120 N N . VAL A 1 261 ? 6.116 20.180 8.234 1.00 11.33 261 VAL A N 1
ATOM 2121 C CA . VAL A 1 261 ? 6.272 19.297 9.392 1.00 11.93 261 VAL A CA 1
ATOM 2122 C C . VAL A 1 261 ? 5.145 19.434 10.422 1.00 10.86 261 VAL A C 1
ATOM 2123 O O . VAL A 1 261 ? 4.879 20.524 10.921 1.00 11.45 261 VAL A O 1
ATOM 2127 N N . GLN A 1 262 ? 4.526 18.304 10.759 1.00 11.30 262 GLN A N 1
ATOM 2128 C CA . GLN A 1 262 ? 3.438 18.255 11.741 1.00 12.42 262 GLN A CA 1
ATOM 2129 C C . GLN A 1 262 ? 3.824 17.341 12.904 1.00 11.67 262 GLN A C 1
ATOM 2130 O O . GLN A 1 262 ? 4.187 16.176 12.692 1.00 13.47 262 GLN A O 1
ATOM 2136 N N . HIS A 1 263 ? 3.754 17.877 14.122 1.00 10.29 263 HIS A N 1
ATOM 2137 C CA . HIS A 1 263 ? 4.093 17.133 15.346 1.00 11.32 263 HIS A CA 1
ATOM 2138 C C . HIS A 1 263 ? 3.374 17.774 16.535 1.00 12.32 263 HIS A C 1
ATOM 2139 O O . HIS A 1 263 ? 3.125 18.983 16.535 1.00 12.37 263 HIS A O 1
ATOM 2146 N N . GLU A 1 264 ? 3.090 16.961 17.557 1.00 13.20 264 GLU A N 1
ATOM 2147 C CA . GLU A 1 264 ? 2.397 17.391 18.780 1.00 15.89 264 GLU A CA 1
ATOM 2148 C C . GLU A 1 264 ? 3.171 18.454 19.579 1.00 15.80 264 GLU A C 1
ATOM 2149 O O . GLU A 1 264 ? 2.581 19.187 20.382 1.00 15.41 264 GLU A O 1
ATOM 2155 N N . GLY A 1 265 ? 4.481 18.525 19.342 1.00 15.83 265 GLY A N 1
ATOM 2156 C CA . GLY A 1 265 ? 5.333 19.495 20.010 1.00 17.90 265 GLY A CA 1
ATOM 2157 C C . GLY A 1 265 ? 5.347 20.860 19.349 1.00 19.03 265 GLY A C 1
ATOM 2158 O O . GLY A 1 265 ? 5.909 21.815 19.895 1.00 18.90 265 GLY A O 1
ATOM 2159 N N . LEU A 1 266 ? 4.760 20.936 18.156 1.00 19.91 266 LEU A N 1
ATOM 2160 C CA . LEU A 1 266 ? 4.677 22.172 17.386 1.00 21.59 266 LEU A CA 1
ATOM 2161 C C . LEU A 1 266 ? 3.242 22.700 17.464 1.00 23.24 266 LEU A C 1
ATOM 2162 O O . LEU A 1 266 ? 2.321 22.043 16.968 1.00 23.78 266 LEU A O 1
ATOM 2167 N N . PRO A 1 267 ? 3.028 23.878 18.106 1.00 24.83 267 PRO A N 1
ATOM 2168 C CA . PRO A 1 267 ? 1.688 24.481 18.240 1.00 26.22 267 PRO A CA 1
ATOM 2169 C C . PRO A 1 267 ? 1.002 24.827 16.906 1.00 27.29 267 PRO A C 1
ATOM 2170 O O . PRO A 1 267 ? -0.227 24.897 16.827 1.00 27.78 267 PRO A O 1
ATOM 2174 N N . LYS A 1 268 ? 1.821 24.982 15.868 1.00 27.33 268 LYS A N 1
ATOM 2175 C CA . LYS A 1 268 ? 1.387 25.289 14.508 1.00 27.76 268 LYS A CA 1
ATOM 2176 C C . LYS A 1 268 ? 2.400 24.604 13.577 1.00 27.69 268 LYS A C 1
ATOM 2177 O O . LYS A 1 268 ? 3.585 24.533 13.921 1.00 28.47 268 LYS A O 1
ATOM 2179 N N . PRO A 1 269 ? 1.956 24.073 12.405 1.00 26.49 269 PRO A N 1
ATOM 2180 C CA . PRO A 1 269 ? 2.861 23.400 11.454 1.00 25.76 269 PRO A CA 1
ATOM 2181 C C . PRO A 1 269 ? 4.057 24.241 10.984 1.00 25.11 269 PRO A C 1
ATOM 2182 O O . PRO A 1 269 ? 3.948 25.461 10.819 1.00 25.63 269 PRO A O 1
ATOM 2186 N N . LEU A 1 270 ? 5.194 23.572 10.803 1.00 23.99 270 LEU A N 1
ATOM 2187 C CA . LEU A 1 270 ? 6.448 24.198 10.375 1.00 22.18 270 LEU A CA 1
ATOM 2188 C C . LEU A 1 270 ? 6.639 24.130 8.853 1.00 21.35 270 LEU A C 1
ATOM 2189 O O . LEU A 1 270 ? 6.343 23.107 8.230 1.00 19.89 270 LEU A O 1
ATOM 2194 N N . THR A 1 271 ? 7.125 25.231 8.276 1.00 19.89 271 THR A N 1
ATOM 2195 C CA . THR A 1 271 ? 7.390 25.340 6.840 1.00 19.29 271 THR A CA 1
ATOM 2196 C C . THR A 1 271 ? 8.866 25.679 6.625 1.00 20.56 271 THR A C 1
ATOM 2197 O O . THR A 1 271 ? 9.361 26.693 7.134 1.00 20.84 271 THR A O 1
ATOM 2201 N N . LEU A 1 272 ? 9.559 24.810 5.890 1.00 19.60 272 LEU A N 1
ATOM 2202 C CA . LEU A 1 272 ? 10.977 24.990 5.568 1.00 21.09 272 LEU A CA 1
ATOM 2203 C C . LEU A 1 272 ? 11.149 25.184 4.065 1.00 22.03 272 LEU A C 1
ATOM 2204 O O . LEU A 1 272 ? 10.542 24.467 3.268 1.00 24.39 272 LEU A O 1
ATOM 2209 N N . ARG A 1 273 ? 12.005 26.128 3.688 1.00 22.16 273 ARG A N 1
ATOM 2210 C CA . ARG A 1 273 ? 12.279 26.426 2.282 1.00 21.38 273 ARG A CA 1
ATOM 2211 C C . ARG A 1 273 ? 13.771 26.710 2.154 1.00 21.39 273 ARG A C 1
ATOM 2212 O O . ARG A 1 273 ? 14.376 27.292 3.062 1.00 21.24 273 ARG A O 1
ATOM 2220 N N . TRP A 1 274 ? 14.362 26.267 1.042 1.00 20.45 274 TRP A N 1
ATOM 2221 C CA . TRP A 1 274 ? 15.782 26.486 0.772 1.00 20.18 274 TRP A CA 1
ATOM 2222 C C . TRP A 1 274 ? 16.006 27.933 0.301 1.00 20.80 274 TRP A C 1
ATOM 2223 O O . TRP A 1 274 ? 16.723 28.667 1.013 1.00 21.62 274 TRP A O 1
ATOM 2235 N N . GLN B 2 1 ? 7.158 -15.826 6.689 1.00 33.23 2 GLN B N 1
ATOM 2236 C CA . GLN B 2 1 ? 8.556 -15.416 6.348 1.00 33.34 2 GLN B CA 1
ATOM 2237 C C . GLN B 2 1 ? 8.620 -13.986 5.798 1.00 31.50 2 GLN B C 1
ATOM 2238 O O . GLN B 2 1 ? 8.315 -13.745 4.624 1.00 31.80 2 GLN B O 1
ATOM 2244 N N . ARG B 2 2 ? 9.004 -13.045 6.664 1.00 29.18 3 ARG B N 1
ATOM 2245 C CA . ARG B 2 2 ? 9.130 -11.625 6.308 1.00 26.63 3 ARG B CA 1
ATOM 2246 C C . ARG B 2 2 ? 10.589 -11.187 6.434 1.00 23.85 3 ARG B C 1
ATOM 2247 O O . ARG B 2 2 ? 11.226 -11.421 7.467 1.00 21.62 3 ARG B O 1
ATOM 2255 N N . THR B 2 3 ? 11.098 -10.528 5.392 1.00 20.40 4 THR B N 1
ATOM 2256 C CA . THR B 2 3 ? 12.482 -10.068 5.358 1.00 18.90 4 THR B CA 1
ATOM 2257 C C . THR B 2 3 ? 12.710 -8.750 6.123 1.00 16.67 4 THR B C 1
ATOM 2258 O O . THR B 2 3 ? 11.836 -7.882 6.126 1.00 16.82 4 THR B O 1
ATOM 2262 N N . PRO B 2 4 ? 13.855 -8.615 6.833 1.00 15.47 5 PRO B N 1
ATOM 2263 C CA . PRO B 2 4 ? 14.117 -7.377 7.581 1.00 14.96 5 PRO B CA 1
ATOM 2264 C C . PRO B 2 4 ? 14.471 -6.109 6.809 1.00 14.70 5 PRO B C 1
ATOM 2265 O O . PRO B 2 4 ? 15.260 -6.141 5.865 1.00 15.45 5 PRO B O 1
ATOM 2269 N N . LYS B 2 5 ? 13.842 -5.004 7.215 1.00 14.32 6 LYS B N 1
ATOM 2270 C CA . LYS B 2 5 ? 14.107 -3.670 6.670 1.00 13.70 6 LYS B CA 1
ATOM 2271 C C . LYS B 2 5 ? 15.290 -3.217 7.536 1.00 13.26 6 LYS B C 1
ATOM 2272 O O . LYS B 2 5 ? 15.310 -3.482 8.741 1.00 12.38 6 LYS B O 1
ATOM 2278 N N . ILE B 2 6 ? 16.312 -2.640 6.906 1.00 12.54 7 ILE B N 1
ATOM 2279 C CA . ILE B 2 6 ? 17.534 -2.208 7.602 1.00 11.40 7 ILE B CA 1
ATOM 2280 C C . ILE B 2 6 ? 17.846 -0.729 7.349 1.00 12.54 7 ILE B C 1
ATOM 2281 O O . ILE B 2 6 ? 17.724 -0.246 6.219 1.00 12.80 7 ILE B O 1
ATOM 2286 N N . GLN B 2 7 ? 18.228 -0.021 8.414 1.00 12.06 8 GLN B N 1
ATOM 2287 C CA . GLN B 2 7 ? 18.642 1.383 8.343 1.00 11.34 8 GLN B CA 1
ATOM 2288 C C . GLN B 2 7 ? 19.893 1.538 9.211 1.00 11.11 8 GLN B C 1
ATOM 2289 O O . GLN B 2 7 ? 19.892 1.122 10.373 1.00 9.61 8 GLN B O 1
ATOM 2295 N N . VAL B 2 8 ? 20.980 2.044 8.617 1.00 12.30 9 VAL B N 1
ATOM 2296 C CA . VAL B 2 8 ? 22.253 2.280 9.335 1.00 11.48 9 VAL B CA 1
ATOM 2297 C C . VAL B 2 8 ? 22.439 3.798 9.398 1.00 11.24 9 VAL B C 1
ATOM 2298 O O . VAL B 2 8 ? 22.443 4.467 8.362 1.00 9.06 9 VAL B O 1
ATOM 2302 N N . TYR B 2 9 ? 22.591 4.320 10.619 1.00 11.35 10 TYR B N 1
ATOM 2303 C CA . TYR B 2 9 ? 22.717 5.763 10.870 1.00 11.26 10 TYR B CA 1
ATOM 2304 C C . TYR B 2 9 ? 23.395 6.110 12.191 1.00 12.29 10 TYR B C 1
ATOM 2305 O O . TYR B 2 9 ? 23.599 5.242 13.038 1.00 11.89 10 TYR B O 1
ATOM 2314 N N . SER B 2 10 ? 23.659 7.407 12.367 1.00 12.53 11 SER B N 1
ATOM 2315 C CA . SER B 2 10 ? 24.251 7.971 13.580 1.00 13.73 11 SER B CA 1
ATOM 2316 C C . SER B 2 10 ? 23.144 8.563 14.464 1.00 12.95 11 SER B C 1
ATOM 2317 O O . SER B 2 10 ? 22.087 8.955 13.963 1.00 12.29 11 SER B O 1
ATOM 2320 N N . ARG B 2 11 ? 23.406 8.657 15.768 1.00 13.62 12 ARG B N 1
ATOM 2321 C CA . ARG B 2 11 ? 22.449 9.221 16.723 1.00 13.90 12 ARG B CA 1
ATOM 2322 C C . ARG B 2 11 ? 22.414 10.749 16.598 1.00 14.15 12 ARG B C 1
ATOM 2323 O O . ARG B 2 11 ? 21.343 11.357 16.554 1.00 11.53 12 ARG B O 1
ATOM 2331 N N . HIS B 2 12 ? 23.604 11.340 16.521 1.00 14.04 13 HIS B N 1
ATOM 2332 C CA . HIS B 2 12 ? 23.792 12.790 16.433 1.00 13.47 13 HIS B CA 1
ATOM 2333 C C . HIS B 2 12 ? 24.415 13.114 15.068 1.00 14.46 13 HIS B C 1
ATOM 2334 O O . HIS B 2 12 ? 24.861 12.191 14.383 1.00 13.37 13 HIS B O 1
ATOM 2341 N N . PRO B 2 13 ? 24.410 14.406 14.624 1.00 15.62 14 PRO B N 1
ATOM 2342 C CA . PRO B 2 13 ? 25.021 14.724 13.320 1.00 16.99 14 PRO B CA 1
ATOM 2343 C C . PRO B 2 13 ? 26.497 14.296 13.300 1.00 18.03 14 PRO B C 1
ATOM 2344 O O . PRO B 2 13 ? 27.250 14.589 14.239 1.00 19.21 14 PRO B O 1
ATOM 2348 N N . ALA B 2 14 ? 26.860 13.517 12.282 1.00 17.70 15 ALA B N 1
ATOM 2349 C CA . ALA B 2 14 ? 28.216 12.995 12.131 1.00 19.19 15 ALA B CA 1
ATOM 2350 C C . ALA B 2 14 ? 29.265 14.069 11.860 1.00 20.08 15 ALA B C 1
ATOM 2351 O O . ALA B 2 14 ? 29.197 14.776 10.850 1.00 21.20 15 ALA B O 1
ATOM 2353 N N . GLU B 2 15 ? 30.183 14.227 12.819 1.00 19.57 16 GLU B N 1
ATOM 2354 C CA . GLU B 2 15 ? 31.279 15.200 12.749 1.00 19.62 16 GLU B CA 1
ATOM 2355 C C . GLU B 2 15 ? 32.603 14.485 13.016 1.00 19.59 16 GLU B C 1
ATOM 2356 O O . GLU B 2 15 ? 32.744 13.789 14.026 1.00 19.00 16 GLU B O 1
ATOM 2362 N N . ASN B 2 16 ? 33.578 14.691 12.130 1.00 19.19 17 ASN B N 1
ATOM 2363 C CA . ASN B 2 16 ? 34.900 14.067 12.241 1.00 17.42 17 ASN B CA 1
ATOM 2364 C C . ASN B 2 16 ? 35.651 14.443 13.517 1.00 15.91 17 ASN B C 1
ATOM 2365 O O . ASN B 2 16 ? 35.761 15.625 13.861 1.00 16.65 17 ASN B O 1
ATOM 2370 N N . GLY B 2 17 ? 36.057 13.417 14.264 1.00 14.09 18 GLY B N 1
ATOM 2371 C CA . GLY B 2 17 ? 36.789 13.616 15.505 1.00 14.26 18 GLY B CA 1
ATOM 2372 C C . GLY B 2 17 ? 35.959 13.762 16.768 1.00 15.00 18 GLY B C 1
ATOM 2373 O O . GLY B 2 17 ? 36.513 14.047 17.828 1.00 16.67 18 GLY B O 1
ATOM 2374 N N . LYS B 2 18 ? 34.640 13.592 16.659 1.00 15.74 19 LYS B N 1
ATOM 2375 C CA . LYS B 2 18 ? 33.734 13.692 17.809 1.00 16.83 19 LYS B CA 1
ATOM 2376 C C . LYS B 2 18 ? 33.003 12.383 18.077 1.00 17.74 19 LYS B C 1
ATOM 2377 O O . LYS B 2 18 ? 32.525 11.732 17.144 1.00 19.39 19 LYS B O 1
ATOM 2383 N N . SER B 2 19 ? 32.871 12.041 19.360 1.00 17.31 20 SER B N 1
ATOM 2384 C CA . SER B 2 19 ? 32.190 10.822 19.799 1.00 18.92 20 SER B CA 1
ATOM 2385 C C . SER B 2 19 ? 30.687 10.860 19.485 1.00 18.36 20 SER B C 1
ATOM 2386 O O . SER B 2 19 ? 30.002 11.856 19.753 1.00 19.25 20 SER B O 1
ATOM 2389 N N . ASN B 2 20 ? 30.198 9.763 18.913 1.00 16.64 21 ASN B N 1
ATOM 2390 C CA . ASN B 2 20 ? 28.804 9.625 18.505 1.00 14.88 21 ASN B CA 1
ATOM 2391 C C . ASN B 2 20 ? 28.363 8.183 18.814 1.00 14.61 21 ASN B C 1
ATOM 2392 O O . ASN B 2 20 ? 28.975 7.519 19.651 1.00 13.39 21 ASN B O 1
ATOM 2397 N N . PHE B 2 21 ? 27.252 7.743 18.212 1.00 14.36 22 PHE B N 1
ATOM 2398 C CA . PHE B 2 21 ? 26.710 6.386 18.388 1.00 12.19 22 PHE B CA 1
ATOM 2399 C C . PHE B 2 21 ? 26.233 5.848 17.027 1.00 12.41 22 PHE B C 1
ATOM 2400 O O . PHE B 2 21 ? 25.467 6.519 16.334 1.00 11.87 22 PHE B O 1
ATOM 2408 N N . LEU B 2 22 ? 26.744 4.680 16.623 1.00 10.66 23 LEU B N 1
ATOM 2409 C CA . LEU B 2 22 ? 26.371 4.042 15.354 1.00 10.99 23 LEU B CA 1
ATOM 2410 C C . LEU B 2 22 ? 25.210 3.073 15.571 1.00 10.24 23 LEU B C 1
ATOM 2411 O O . LEU B 2 22 ? 25.344 2.109 16.323 1.00 9.77 23 LEU B O 1
ATOM 2416 N N . ASN B 2 23 ? 24.108 3.306 14.859 1.00 8.80 24 ASN B N 1
ATOM 2417 C CA . ASN B 2 23 ? 22.897 2.486 14.964 1.00 8.56 24 ASN B CA 1
ATOM 2418 C C . ASN B 2 23 ? 22.583 1.627 13.737 1.00 8.77 24 ASN B C 1
ATOM 2419 O O . ASN B 2 23 ? 22.879 2.014 12.600 1.00 6.93 24 ASN B O 1
ATOM 2424 N N . CYS B 2 24 ? 21.962 0.474 13.991 1.00 7.75 25 CYS B N 1
ATOM 2425 C CA . CYS B 2 24 ? 21.460 -0.420 12.942 1.00 7.25 25 CYS B CA 1
ATOM 2426 C C . CYS B 2 24 ? 20.080 -0.838 13.435 1.00 6.54 25 CYS B C 1
ATOM 2427 O O . CYS B 2 24 ? 19.949 -1.595 14.400 1.00 4.02 25 CYS B O 1
ATOM 2430 N N . TYR B 2 25 ? 19.058 -0.260 12.814 1.00 6.85 26 TYR B N 1
ATOM 2431 C CA . TYR B 2 25 ? 17.671 -0.539 13.157 1.00 6.86 26 TYR B CA 1
ATOM 2432 C C . TYR B 2 25 ? 17.113 -1.566 12.180 1.00 6.11 26 TYR B C 1
ATOM 2433 O O . TYR B 2 25 ? 17.028 -1.303 10.981 1.00 5.61 26 TYR B O 1
ATOM 2442 N N . VAL B 2 26 ? 16.805 -2.753 12.696 1.00 4.69 27 VAL B N 1
ATOM 2443 C CA . VAL B 2 26 ? 16.222 -3.820 11.886 1.00 4.93 27 VAL B CA 1
ATOM 2444 C C . VAL B 2 26 ? 14.746 -3.922 12.269 1.00 7.05 27 VAL B C 1
ATOM 2445 O O . VAL B 2 26 ? 14.408 -3.840 13.457 1.00 7.74 27 VAL B O 1
ATOM 2449 N N . SER B 2 27 ? 13.876 -4.000 11.259 1.00 6.32 28 SER B N 1
ATOM 2450 C CA . SER B 2 27 ? 12.427 -4.064 11.470 1.00 7.88 28 SER B CA 1
ATOM 2451 C C . SER B 2 27 ? 11.662 -4.808 10.375 1.00 9.23 28 SER B C 1
ATOM 2452 O O . SER B 2 27 ? 12.227 -5.154 9.340 1.00 10.05 28 SER B O 1
ATOM 2455 N N . GLY B 2 28 ? 10.380 -5.070 10.641 1.00 8.98 29 GLY B N 1
ATOM 2456 C CA . GLY B 2 28 ? 9.506 -5.746 9.697 1.00 11.27 29 GLY B CA 1
ATOM 2457 C C . GLY B 2 28 ? 9.803 -7.211 9.439 1.00 11.89 29 GLY B C 1
ATOM 2458 O O . GLY B 2 28 ? 9.466 -7.716 8.358 1.00 12.65 29 GLY B O 1
ATOM 2459 N N . PHE B 2 29 ? 10.402 -7.886 10.427 1.00 10.08 30 PHE B N 1
ATOM 2460 C CA . PHE B 2 29 ? 10.764 -9.295 10.299 1.00 9.37 30 PHE B CA 1
ATOM 2461 C C . PHE B 2 29 ? 10.010 -10.317 11.135 1.00 9.81 30 PHE B C 1
ATOM 2462 O O . PHE B 2 29 ? 9.467 -10.000 12.197 1.00 8.04 30 PHE B O 1
ATOM 2470 N N . HIS B 2 30 ? 10.055 -11.558 10.644 1.00 10.45 31 HIS B N 1
ATOM 2471 C CA . HIS B 2 30 ? 9.426 -12.724 11.252 1.00 11.14 31 HIS B CA 1
ATOM 2472 C C . HIS B 2 30 ? 10.042 -13.987 10.607 1.00 12.44 31 HIS B C 1
ATOM 2473 O O . HIS B 2 30 ? 10.131 -14.055 9.377 1.00 12.81 31 HIS B O 1
ATOM 2480 N N . PRO B 2 31 ? 10.530 -14.970 11.417 1.00 13.57 32 PRO B N 1
ATOM 2481 C CA . PRO B 2 31 ? 10.605 -15.092 12.885 1.00 13.97 32 PRO B CA 1
ATOM 2482 C C . PRO B 2 31 ? 11.593 -14.165 13.606 1.00 13.66 32 PRO B C 1
ATOM 2483 O O . PRO B 2 31 ? 12.283 -13.364 12.960 1.00 14.68 32 PRO B O 1
ATOM 2487 N N . SER B 2 32 ? 11.623 -14.268 14.935 1.00 11.89 33 SER B N 1
ATOM 2488 C CA . SER B 2 32 ? 12.465 -13.424 15.781 1.00 12.12 33 SER B CA 1
ATOM 2489 C C . SER B 2 32 ? 13.972 -13.602 15.708 1.00 12.85 33 SER B C 1
ATOM 2490 O O . SER B 2 32 ? 14.698 -12.614 15.820 1.00 14.57 33 SER B O 1
ATOM 2493 N N . ASP B 2 33 ? 14.432 -14.844 15.538 1.00 13.54 34 ASP B N 1
ATOM 2494 C CA . ASP B 2 33 ? 15.866 -15.159 15.445 1.00 15.18 34 ASP B CA 1
ATOM 2495 C C . ASP B 2 33 ? 16.512 -14.414 14.283 1.00 13.59 34 ASP B C 1
ATOM 2496 O O . ASP B 2 33 ? 16.079 -14.537 13.140 1.00 15.48 34 ASP B O 1
ATOM 2501 N N . ILE B 2 34 ? 17.492 -13.578 14.616 1.00 12.66 35 ILE B N 1
ATOM 2502 C CA . ILE B 2 34 ? 18.201 -12.749 13.644 1.00 12.36 35 ILE B CA 1
ATOM 2503 C C . ILE B 2 34 ? 19.625 -12.470 14.153 1.00 13.67 35 ILE B C 1
ATOM 2504 O O . ILE B 2 34 ? 19.869 -12.454 15.368 1.00 14.32 35 ILE B O 1
ATOM 2509 N N . GLU B 2 35 ? 20.552 -12.273 13.217 1.00 13.77 36 GLU B N 1
ATOM 2510 C CA . GLU B 2 35 ? 21.941 -11.972 13.539 1.00 15.86 36 GLU B CA 1
ATOM 2511 C C . GLU B 2 35 ? 22.303 -10.619 12.927 1.00 15.29 36 GLU B C 1
ATOM 2512 O O . GLU B 2 35 ? 22.081 -10.393 11.735 1.00 16.58 36 GLU B O 1
ATOM 2518 N N . VAL B 2 36 ? 22.784 -9.701 13.763 1.00 14.43 37 VAL B N 1
ATOM 2519 C CA . VAL B 2 36 ? 23.183 -8.361 13.316 1.00 14.28 37 VAL B CA 1
ATOM 2520 C C . VAL B 2 36 ? 24.541 -7.999 13.917 1.00 14.42 37 VAL B C 1
ATOM 2521 O O . VAL B 2 36 ? 24.749 -8.111 15.127 1.00 14.38 37 VAL B O 1
ATOM 2525 N N . ASP B 2 37 ? 25.452 -7.570 13.048 1.00 15.48 38 ASP B N 1
ATOM 2526 C CA . ASP B 2 37 ? 26.805 -7.157 13.429 1.00 15.31 38 ASP B CA 1
ATOM 2527 C C . ASP B 2 37 ? 27.099 -5.805 12.802 1.00 14.47 38 ASP B C 1
ATOM 2528 O O . ASP B 2 37 ? 26.660 -5.526 11.685 1.00 13.26 38 ASP B O 1
ATOM 2533 N N . LEU B 2 38 ? 27.806 -4.956 13.542 1.00 13.48 39 LEU B N 1
ATOM 2534 C CA . LEU B 2 38 ? 28.217 -3.648 13.041 1.00 13.60 39 LEU B CA 1
ATOM 2535 C C . LEU B 2 38 ? 29.686 -3.790 12.663 1.00 13.94 39 LEU B C 1
ATOM 2536 O O . LEU B 2 38 ? 30.461 -4.390 13.412 1.00 14.46 39 LEU B O 1
ATOM 2541 N N . LEU B 2 39 ? 30.051 -3.297 11.479 1.00 14.56 40 LEU B N 1
ATOM 2542 C CA . LEU B 2 39 ? 31.426 -3.411 10.979 1.00 14.34 40 LEU B CA 1
ATOM 2543 C C . LEU B 2 39 ? 32.209 -2.105 10.863 1.00 15.42 40 LEU B C 1
ATOM 2544 O O . LEU B 2 39 ? 31.644 -1.067 10.536 1.00 16.12 40 LEU B O 1
ATOM 2549 N N . LYS B 2 40 ? 33.512 -2.180 11.143 1.00 16.36 41 LYS B N 1
ATOM 2550 C CA . LYS B 2 40 ? 34.440 -1.051 11.025 1.00 19.10 41 LYS B CA 1
ATOM 2551 C C . LYS B 2 40 ? 35.516 -1.518 10.044 1.00 20.04 41 LYS B C 1
ATOM 2552 O O . LYS B 2 40 ? 36.359 -2.358 10.387 1.00 19.76 41 LYS B O 1
ATOM 2558 N N . ASN B 2 41 ? 35.460 -0.975 8.822 1.00 21.14 42 ASN B N 1
ATOM 2559 C CA . ASN B 2 41 ? 36.376 -1.297 7.712 1.00 22.52 42 ASN B CA 1
ATOM 2560 C C . ASN B 2 41 ? 36.372 -2.805 7.374 1.00 23.11 42 ASN B C 1
ATOM 2561 O O . ASN B 2 41 ? 37.414 -3.403 7.074 1.00 23.26 42 ASN B O 1
ATOM 2566 N N . GLY B 2 42 ? 35.183 -3.406 7.476 1.00 23.90 43 GLY B N 1
ATOM 2567 C CA . GLY B 2 42 ? 34.997 -4.821 7.181 1.00 23.83 43 GLY B CA 1
ATOM 2568 C C . GLY B 2 42 ? 35.069 -5.779 8.358 1.00 24.41 43 GLY B C 1
ATOM 2569 O O . GLY B 2 42 ? 34.657 -6.937 8.233 1.00 25.00 43 GLY B O 1
ATOM 2570 N N . GLU B 2 43 ? 35.573 -5.301 9.497 1.00 24.54 44 GLU B N 1
ATOM 2571 C CA . GLU B 2 43 ? 35.717 -6.125 10.702 1.00 25.06 44 GLU B CA 1
ATOM 2572 C C . GLU B 2 43 ? 34.639 -5.923 11.761 1.00 24.21 44 GLU B C 1
ATOM 2573 O O . GLU B 2 43 ? 34.272 -4.789 12.081 1.00 21.62 44 GLU B O 1
ATOM 2579 N N . ARG B 2 44 ? 34.226 -7.036 12.371 1.00 23.76 45 ARG B N 1
ATOM 2580 C CA . ARG B 2 44 ? 33.200 -7.066 13.420 1.00 23.91 45 ARG B CA 1
ATOM 2581 C C . ARG B 2 44 ? 33.584 -6.264 14.677 1.00 22.73 45 ARG B C 1
ATOM 2582 O O . ARG B 2 44 ? 34.734 -6.312 15.126 1.00 20.32 45 ARG B O 1
ATOM 2590 N N . ILE B 2 45 ? 32.632 -5.474 15.180 1.00 21.42 46 ILE B N 1
ATOM 2591 C CA . ILE B 2 45 ? 32.830 -4.681 16.394 1.00 20.89 46 ILE B CA 1
ATOM 2592 C C . ILE B 2 45 ? 32.285 -5.545 17.533 1.00 22.13 46 ILE B C 1
ATOM 2593 O O . ILE B 2 45 ? 31.115 -5.935 17.526 1.00 22.82 46 ILE B O 1
ATOM 2598 N N . GLU B 2 46 ? 33.169 -5.870 18.475 1.00 24.31 47 GLU B N 1
ATOM 2599 C CA . GLU B 2 46 ? 32.867 -6.717 19.634 1.00 26.02 47 GLU B CA 1
ATOM 2600 C C . GLU B 2 46 ? 31.862 -6.140 20.623 1.00 25.86 47 GLU B C 1
ATOM 2601 O O . GLU B 2 46 ? 30.989 -6.861 21.110 1.00 25.01 47 GLU B O 1
ATOM 2607 N N . LYS B 2 47 ? 31.980 -4.840 20.892 1.00 25.69 48 LYS B N 1
ATOM 2608 C CA . LYS B 2 47 ? 31.108 -4.155 21.842 1.00 27.26 48 LYS B CA 1
ATOM 2609 C C . LYS B 2 47 ? 29.876 -3.518 21.198 1.00 26.74 48 LYS B C 1
ATOM 2610 O O . LYS B 2 47 ? 29.878 -2.329 20.870 1.00 29.15 48 LYS B O 1
ATOM 2616 N N . VAL B 2 48 ? 28.859 -4.342 20.948 1.00 24.44 49 VAL B N 1
ATOM 2617 C CA . VAL B 2 48 ? 27.591 -3.895 20.373 1.00 21.23 49 VAL B CA 1
ATOM 2618 C C . VAL B 2 48 ? 26.480 -4.417 21.282 1.00 20.42 49 VAL B C 1
ATOM 2619 O O . VAL B 2 48 ? 26.421 -5.612 21.584 1.00 20.08 49 VAL B O 1
ATOM 2623 N N . GLU B 2 49 ? 25.633 -3.500 21.741 1.00 19.25 50 GLU B N 1
ATOM 2624 C CA . GLU B 2 49 ? 24.494 -3.826 22.602 1.00 18.92 50 GLU B CA 1
ATOM 2625 C C . GLU B 2 49 ? 23.214 -3.691 21.773 1.00 16.91 50 GLU B C 1
ATOM 2626 O O . GLU B 2 49 ? 23.253 -3.196 20.645 1.00 15.41 50 GLU B O 1
ATOM 2632 N N . HIS B 2 50 ? 22.096 -4.164 22.318 1.00 16.04 51 HIS B N 1
ATOM 2633 C CA . HIS B 2 50 ? 20.811 -4.073 21.630 1.00 14.80 51 HIS B CA 1
ATOM 2634 C C . HIS B 2 50 ? 19.625 -3.846 22.555 1.00 13.19 51 HIS B C 1
ATOM 2635 O O . HIS B 2 50 ? 19.716 -4.097 23.762 1.00 12.18 51 HIS B O 1
ATOM 2642 N N . SER B 2 51 ? 18.518 -3.379 21.965 1.00 11.70 52 SER B N 1
ATOM 2643 C CA . SER B 2 51 ? 17.266 -3.124 22.680 1.00 10.01 52 SER B CA 1
ATOM 2644 C C . SER B 2 51 ? 16.536 -4.444 22.944 1.00 9.79 52 SER B C 1
ATOM 2645 O O . SER B 2 51 ? 16.889 -5.481 22.366 1.00 9.71 52 SER B O 1
ATOM 2648 N N . ASP B 2 52 ? 15.533 -4.410 23.821 1.00 9.03 53 ASP B N 1
ATOM 2649 C CA . ASP B 2 52 ? 14.755 -5.607 24.139 1.00 8.32 53 ASP B CA 1
ATOM 2650 C C . ASP B 2 52 ? 13.731 -5.834 23.030 1.00 7.61 53 ASP B C 1
ATOM 2651 O O . ASP B 2 52 ? 13.143 -4.875 22.516 1.00 7.03 53 ASP B O 1
ATOM 2656 N N . LEU B 2 53 ? 13.541 -7.102 22.667 1.00 5.26 54 LEU B N 1
ATOM 2657 C CA . LEU B 2 53 ? 12.615 -7.518 21.603 1.00 6.32 54 LEU B CA 1
ATOM 2658 C C . LEU B 2 53 ? 11.171 -7.055 21.766 1.00 4.68 54 LEU B C 1
ATOM 2659 O O . LEU B 2 53 ? 10.563 -7.222 22.828 1.00 5.55 54 LEU B O 1
ATOM 2664 N N . SER B 2 54 ? 10.663 -6.417 20.717 1.00 5.23 55 SER B N 1
ATOM 2665 C CA . SER B 2 54 ? 9.285 -5.940 20.690 1.00 6.41 55 SER B CA 1
ATOM 2666 C C . SER B 2 54 ? 8.740 -6.064 19.278 1.00 6.96 55 SER B C 1
ATOM 2667 O O . SER B 2 54 ? 9.490 -6.372 18.343 1.00 5.62 55 SER B O 1
ATOM 2670 N N . PHE B 2 55 ? 7.428 -5.866 19.142 1.00 6.08 56 PHE B N 1
ATOM 2671 C CA . PHE B 2 55 ? 6.770 -5.976 17.851 1.00 8.55 56 PHE B CA 1
ATOM 2672 C C . PHE B 2 55 ? 5.753 -4.886 17.530 1.00 9.80 56 PHE B C 1
ATOM 2673 O O . PHE B 2 55 ? 5.257 -4.187 18.420 1.00 10.80 56 PHE B O 1
ATOM 2681 N N . SER B 2 56 ? 5.483 -4.736 16.236 1.00 11.34 57 SER B N 1
ATOM 2682 C CA . SER B 2 56 ? 4.538 -3.750 15.728 1.00 11.96 57 SER B CA 1
ATOM 2683 C C . SER B 2 56 ? 3.119 -4.327 15.673 1.00 13.23 57 SER B C 1
ATOM 2684 O O . SER B 2 56 ? 2.879 -5.473 16.080 1.00 11.30 57 SER B O 1
ATOM 2687 N N . LYS B 2 57 ? 2.199 -3.518 15.149 1.00 14.98 58 LYS B N 1
ATOM 2688 C CA . LYS B 2 57 ? 0.774 -3.837 15.003 1.00 16.57 58 LYS B CA 1
ATOM 2689 C C . LYS B 2 57 ? 0.516 -5.094 14.168 1.00 15.68 58 LYS B C 1
ATOM 2690 O O . LYS B 2 57 ? -0.351 -5.896 14.516 1.00 15.89 58 LYS B O 1
ATOM 2696 N N . ASP B 2 58 ? 1.320 -5.281 13.116 1.00 13.51 59 ASP B N 1
ATOM 2697 C CA . ASP B 2 58 ? 1.204 -6.427 12.202 1.00 13.97 59 ASP B CA 1
ATOM 2698 C C . ASP B 2 58 ? 1.968 -7.678 12.668 1.00 12.34 59 ASP B C 1
ATOM 2699 O O . ASP B 2 58 ? 2.156 -8.627 11.900 1.00 10.53 59 ASP B O 1
ATOM 2704 N N . TRP B 2 59 ? 2.374 -7.660 13.944 1.00 11.94 60 TRP B N 1
ATOM 2705 C CA . TRP B 2 59 ? 3.122 -8.720 14.642 1.00 10.88 60 TRP B CA 1
ATOM 2706 C C . TRP B 2 59 ? 4.607 -8.867 14.296 1.00 10.74 60 TRP B C 1
ATOM 2707 O O . TRP B 2 59 ? 5.301 -9.678 14.908 1.00 12.56 60 TRP B O 1
ATOM 2718 N N . SER B 2 60 ? 5.095 -8.066 13.347 1.00 9.19 61 SER B N 1
ATOM 2719 C CA . SER B 2 60 ? 6.499 -8.102 12.922 1.00 7.83 61 SER B CA 1
ATOM 2720 C C . SER B 2 60 ? 7.432 -7.478 13.966 1.00 6.87 61 SER B C 1
ATOM 2721 O O . SER B 2 60 ? 7.078 -6.495 14.606 1.00 4.41 61 SER B O 1
ATOM 2724 N N . PHE B 2 61 ? 8.634 -8.034 14.093 1.00 6.93 62 PHE B N 1
ATOM 2725 C CA . PHE B 2 61 ? 9.613 -7.581 15.085 1.00 7.24 62 PHE B CA 1
ATOM 2726 C C . PHE B 2 61 ? 10.536 -6.424 14.700 1.00 7.22 62 PHE B C 1
ATOM 2727 O O . PHE B 2 61 ? 10.752 -6.141 13.512 1.00 5.17 62 PHE B O 1
ATOM 2735 N N . TYR B 2 62 ? 11.060 -5.759 15.732 1.00 5.85 63 TYR B N 1
ATOM 2736 C CA . TYR B 2 62 ? 12.027 -4.665 15.581 1.00 6.98 63 TYR B CA 1
ATOM 2737 C C . TYR B 2 62 ? 13.068 -4.660 16.706 1.00 7.16 63 TYR B C 1
ATOM 2738 O O . TYR B 2 62 ? 12.748 -4.961 17.863 1.00 6.38 63 TYR B O 1
ATOM 2747 N N . LEU B 2 63 ? 14.306 -4.328 16.341 1.00 6.53 64 LEU B N 1
ATOM 2748 C CA . LEU B 2 63 ? 15.437 -4.255 17.260 1.00 7.38 64 LEU B CA 1
ATOM 2749 C C . LEU B 2 63 ? 16.421 -3.156 16.852 1.00 7.94 64 LEU B C 1
ATOM 2750 O O . LEU B 2 63 ? 16.601 -2.875 15.656 1.00 5.36 64 LEU B O 1
ATOM 2755 N N . LEU B 2 64 ? 17.042 -2.534 17.856 1.00 4.77 65 LEU B N 1
ATOM 2756 C CA . LEU B 2 64 ? 18.056 -1.513 17.619 1.00 6.18 65 LEU B CA 1
ATOM 2757 C C . LEU B 2 64 ? 19.400 -1.999 18.153 1.00 4.85 65 LEU B C 1
ATOM 2758 O O . LEU B 2 64 ? 19.514 -2.332 19.325 1.00 5.77 65 LEU B O 1
ATOM 2763 N N . TYR B 2 65 ? 20.393 -2.067 17.270 1.00 6.32 66 TYR B N 1
ATOM 2764 C CA . TYR B 2 65 ? 21.754 -2.459 17.635 1.00 8.44 66 TYR B CA 1
ATOM 2765 C C . TYR B 2 65 ? 22.571 -1.184 17.560 1.00 9.32 66 TYR B C 1
ATOM 2766 O O . TYR B 2 65 ? 22.398 -0.392 16.640 1.00 7.03 66 TYR B O 1
ATOM 2775 N N . TYR B 2 66 ? 23.422 -0.971 18.560 1.00 11.58 67 TYR B N 1
ATOM 2776 C CA . TYR B 2 66 ? 24.224 0.244 18.648 1.00 12.39 67 TYR B CA 1
ATOM 2777 C C . TYR B 2 66 ? 25.574 0.068 19.327 1.00 12.98 67 TYR B C 1
ATOM 2778 O O . TYR B 2 66 ? 25.751 -0.835 20.147 1.00 12.50 67 TYR B O 1
ATOM 2787 N N . THR B 2 67 ? 26.487 0.985 19.004 1.00 14.34 68 THR B N 1
ATOM 2788 C CA . THR B 2 67 ? 27.835 1.036 19.569 1.00 17.20 68 THR B CA 1
ATOM 2789 C C . THR B 2 67 ? 28.340 2.479 19.552 1.00 18.44 68 THR B C 1
ATOM 2790 O O . THR B 2 67 ? 27.947 3.269 18.694 1.00 16.88 68 THR B O 1
ATOM 2794 N N . GLU B 2 68 ? 29.225 2.801 20.495 1.00 19.98 69 GLU B N 1
ATOM 2795 C CA . GLU B 2 68 ? 29.825 4.128 20.595 1.00 20.30 69 GLU B CA 1
ATOM 2796 C C . GLU B 2 68 ? 31.026 4.156 19.648 1.00 19.40 69 GLU B C 1
ATOM 2797 O O . GLU B 2 68 ? 31.819 3.214 19.627 1.00 21.41 69 GLU B O 1
ATOM 2803 N N . PHE B 2 69 ? 31.118 5.209 18.834 1.00 17.52 70 PHE B N 1
ATOM 2804 C CA . PHE B 2 69 ? 32.206 5.367 17.870 1.00 15.81 70 PHE B CA 1
ATOM 2805 C C . PHE B 2 69 ? 32.607 6.834 17.665 1.00 15.72 70 PHE B C 1
ATOM 2806 O O . PHE B 2 69 ? 31.923 7.748 18.126 1.00 14.16 70 PHE B O 1
ATOM 2814 N N . THR B 2 70 ? 33.698 7.035 16.937 1.00 16.07 71 THR B N 1
ATOM 2815 C CA . THR B 2 70 ? 34.202 8.364 16.623 1.00 16.76 71 THR B CA 1
ATOM 2816 C C . THR B 2 70 ? 34.476 8.353 15.115 1.00 16.16 71 THR B C 1
ATOM 2817 O O . THR B 2 70 ? 35.477 7.780 14.670 1.00 17.23 71 THR B O 1
ATOM 2821 N N . PRO B 2 71 ? 33.551 8.925 14.305 1.00 16.07 72 PRO B N 1
ATOM 2822 C CA . PRO B 2 71 ? 33.717 8.971 12.847 1.00 16.38 72 PRO B CA 1
ATOM 2823 C C . PRO B 2 71 ? 34.904 9.820 12.390 1.00 18.55 72 PRO B C 1
ATOM 2824 O O . PRO B 2 71 ? 35.225 10.827 13.021 1.00 18.82 72 PRO B O 1
ATOM 2828 N N . THR B 2 72 ? 35.610 9.331 11.368 1.00 20.07 73 THR B N 1
ATOM 2829 C CA . THR B 2 72 ? 36.754 10.019 10.745 1.00 22.66 73 THR B CA 1
ATOM 2830 C C . THR B 2 72 ? 36.431 10.065 9.237 1.00 25.34 73 THR B C 1
ATOM 2831 O O . THR B 2 72 ? 35.473 9.416 8.788 1.00 26.86 73 THR B O 1
ATOM 2835 N N . GLU B 2 73 ? 37.211 10.829 8.474 1.00 26.61 74 GLU B N 1
ATOM 2836 C CA . GLU B 2 73 ? 37.064 10.973 7.018 1.00 27.67 74 GLU B CA 1
ATOM 2837 C C . GLU B 2 73 ? 37.265 9.677 6.222 1.00 27.10 74 GLU B C 1
ATOM 2838 O O . GLU B 2 73 ? 36.447 9.366 5.329 1.00 27.69 74 GLU B O 1
ATOM 2844 N N . LYS B 2 74 ? 38.266 8.880 6.614 1.00 25.68 75 LYS B N 1
ATOM 2845 C CA . LYS B 2 74 ? 38.584 7.605 5.938 1.00 25.20 75 LYS B CA 1
ATOM 2846 C C . LYS B 2 74 ? 37.842 6.332 6.378 1.00 24.41 75 LYS B C 1
ATOM 2847 O O . LYS B 2 74 ? 37.452 5.554 5.496 1.00 26.69 75 LYS B O 1
ATOM 2853 N N . ASP B 2 75 ? 37.552 6.167 7.683 1.00 24.50 76 ASP B N 1
ATOM 2854 C CA . ASP B 2 75 ? 36.840 4.953 8.169 1.00 22.67 76 ASP B CA 1
ATOM 2855 C C . ASP B 2 75 ? 35.416 4.748 7.623 1.00 22.58 76 ASP B C 1
ATOM 2856 O O . ASP B 2 75 ? 34.595 5.661 7.638 1.00 23.06 76 ASP B O 1
ATOM 2861 N N . GLU B 2 76 ? 35.159 3.515 7.177 1.00 22.54 77 GLU B N 1
ATOM 2862 C CA . GLU B 2 76 ? 33.884 3.073 6.602 1.00 23.65 77 GLU B CA 1
ATOM 2863 C C . GLU B 2 76 ? 33.185 2.099 7.538 1.00 21.62 77 GLU B C 1
ATOM 2864 O O . GLU B 2 76 ? 33.810 1.184 8.079 1.00 21.48 77 GLU B O 1
ATOM 2870 N N . TYR B 2 77 ? 31.902 2.356 7.775 1.00 19.22 78 TYR B N 1
ATOM 2871 C CA . TYR B 2 77 ? 31.076 1.547 8.660 1.00 17.29 78 TYR B CA 1
ATOM 2872 C C . TYR B 2 77 ? 29.921 0.931 7.895 1.00 17.17 78 TYR B C 1
ATOM 2873 O O . TYR B 2 77 ? 29.487 1.467 6.867 1.00 17.58 78 TYR B O 1
ATOM 2882 N N . ALA B 2 78 ? 29.457 -0.215 8.389 1.00 16.24 79 ALA B N 1
ATOM 2883 C CA . ALA B 2 78 ? 28.357 -0.954 7.779 1.00 16.56 79 ALA B CA 1
ATOM 2884 C C . ALA B 2 78 ? 27.647 -1.861 8.780 1.00 16.33 79 ALA B C 1
ATOM 2885 O O . ALA B 2 78 ? 28.128 -2.076 9.894 1.00 16.35 79 ALA B O 1
ATOM 2887 N N . CYS B 2 79 ? 26.489 -2.374 8.375 1.00 15.98 80 CYS B N 1
ATOM 2888 C CA . CYS B 2 79 ? 25.716 -3.284 9.206 1.00 16.25 80 CYS B CA 1
ATOM 2889 C C . CYS B 2 79 ? 25.478 -4.569 8.423 1.00 16.90 80 CYS B C 1
ATOM 2890 O O . CYS B 2 79 ? 24.966 -4.528 7.299 1.00 16.92 80 CYS B O 1
ATOM 2893 N N . ARG B 2 80 ? 25.918 -5.690 8.998 1.00 16.76 81 ARG B N 1
ATOM 2894 C CA . ARG B 2 80 ? 25.768 -7.016 8.393 1.00 16.49 81 ARG B CA 1
ATOM 2895 C C . ARG B 2 80 ? 24.606 -7.728 9.072 1.00 16.36 81 ARG B C 1
ATOM 2896 O O . ARG B 2 80 ? 24.623 -7.942 10.285 1.00 16.70 81 ARG B O 1
ATOM 2904 N N . VAL B 2 81 ? 23.591 -8.075 8.285 1.00 16.05 82 VAL B N 1
ATOM 2905 C CA . VAL B 2 81 ? 22.395 -8.744 8.801 1.00 15.72 82 VAL B CA 1
ATOM 2906 C C . VAL B 2 81 ? 22.126 -10.094 8.132 1.00 15.96 82 VAL B C 1
ATOM 2907 O O . VAL B 2 81 ? 22.162 -10.211 6.910 1.00 13.92 82 VAL B O 1
ATOM 2911 N N . ASN B 2 82 ? 21.847 -11.104 8.953 1.00 16.36 83 ASN B N 1
ATOM 2912 C CA . ASN B 2 82 ? 21.509 -12.431 8.448 1.00 17.10 83 ASN B CA 1
ATOM 2913 C C . ASN B 2 82 ? 20.206 -12.888 9.107 1.00 16.19 83 ASN B C 1
ATOM 2914 O O . ASN B 2 82 ? 19.990 -12.683 10.307 1.00 12.79 83 ASN B O 1
ATOM 2919 N N . HIS B 2 83 ? 19.347 -13.490 8.288 1.00 15.82 84 HIS B N 1
ATOM 2920 C CA . HIS B 2 83 ? 18.031 -13.986 8.693 1.00 15.63 84 HIS B CA 1
ATOM 2921 C C . HIS B 2 83 ? 17.731 -15.202 7.806 1.00 16.26 84 HIS B C 1
ATOM 2922 O O . HIS B 2 83 ? 18.347 -15.371 6.746 1.00 17.80 84 HIS B O 1
ATOM 2929 N N . VAL B 2 84 ? 16.768 -16.021 8.230 1.00 17.59 85 VAL B N 1
ATOM 2930 C CA . VAL B 2 84 ? 16.343 -17.233 7.514 1.00 17.51 85 VAL B CA 1
ATOM 2931 C C . VAL B 2 84 ? 15.785 -16.920 6.103 1.00 18.54 85 VAL B C 1
ATOM 2932 O O . VAL B 2 84 ? 15.930 -17.721 5.177 1.00 19.94 85 VAL B O 1
ATOM 2936 N N . THR B 2 85 ? 15.249 -15.709 5.940 1.00 17.82 86 THR B N 1
ATOM 2937 C CA . THR B 2 85 ? 14.693 -15.239 4.672 1.00 17.84 86 THR B CA 1
ATOM 2938 C C . THR B 2 85 ? 15.770 -14.853 3.654 1.00 19.96 86 THR B C 1
ATOM 2939 O O . THR B 2 85 ? 15.487 -14.689 2.463 1.00 21.45 86 THR B O 1
ATOM 2943 N N . LEU B 2 86 ? 17.003 -14.713 4.138 1.00 21.04 87 LEU B N 1
ATOM 2944 C CA . LEU B 2 86 ? 18.144 -14.337 3.311 1.00 22.26 87 LEU B CA 1
ATOM 2945 C C . LEU B 2 86 ? 19.096 -15.515 3.064 1.00 24.55 87 LEU B C 1
ATOM 2946 O O . LEU B 2 86 ? 19.495 -16.227 4.002 1.00 22.52 87 LEU B O 1
ATOM 2951 N N . SER B 2 87 ? 19.441 -15.708 1.788 1.00 26.98 88 SER B N 1
ATOM 2952 C CA . SER B 2 87 ? 20.348 -16.773 1.335 1.00 29.36 88 SER B CA 1
ATOM 2953 C C . SER B 2 87 ? 21.818 -16.411 1.589 1.00 30.98 88 SER B C 1
ATOM 2954 O O . SER B 2 87 ? 22.684 -17.289 1.688 1.00 32.11 88 SER B O 1
ATOM 2957 N N . GLN B 2 88 ? 22.075 -15.106 1.686 1.00 31.21 89 GLN B N 1
ATOM 2958 C CA . GLN B 2 88 ? 23.405 -14.551 1.929 1.00 31.17 89 GLN B CA 1
ATOM 2959 C C . GLN B 2 88 ? 23.267 -13.362 2.899 1.00 30.09 89 GLN B C 1
ATOM 2960 O O . GLN B 2 88 ? 22.205 -12.729 2.939 1.00 29.39 89 GLN B O 1
ATOM 2966 N N . PRO B 2 89 ? 24.298 -13.090 3.742 1.00 28.87 90 PRO B N 1
ATOM 2967 C CA . PRO B 2 89 ? 24.214 -11.955 4.678 1.00 28.05 90 PRO B CA 1
ATOM 2968 C C . PRO B 2 89 ? 24.100 -10.616 3.929 1.00 27.74 90 PRO B C 1
ATOM 2969 O O . PRO B 2 89 ? 24.847 -10.370 2.973 1.00 28.17 90 PRO B O 1
ATOM 2973 N N . LYS B 2 90 ? 23.102 -9.812 4.302 1.00 25.67 91 LYS B N 1
ATOM 2974 C CA . LYS B 2 90 ? 22.867 -8.514 3.667 1.00 25.93 91 LYS B CA 1
ATOM 2975 C C . LYS B 2 90 ? 23.627 -7.395 4.377 1.00 24.30 91 LYS B C 1
ATOM 2976 O O . LYS B 2 90 ? 23.381 -7.115 5.549 1.00 25.64 91 LYS B O 1
ATOM 2982 N N . ILE B 2 91 ? 24.588 -6.809 3.663 1.00 22.51 92 ILE B N 1
ATOM 2983 C CA . ILE B 2 91 ? 25.411 -5.711 4.168 1.00 20.88 92 ILE B CA 1
ATOM 2984 C C . ILE B 2 91 ? 24.896 -4.374 3.617 1.00 20.31 92 ILE B C 1
ATOM 2985 O O . ILE B 2 91 ? 24.648 -4.243 2.411 1.00 19.76 92 ILE B O 1
ATOM 2990 N N . VAL B 2 92 ? 24.657 -3.425 4.527 1.00 20.11 93 VAL B N 1
ATOM 2991 C CA . VAL B 2 92 ? 24.195 -2.073 4.182 1.00 19.85 93 VAL B CA 1
ATOM 2992 C C . VAL B 2 92 ? 25.243 -1.090 4.718 1.00 19.86 93 VAL B C 1
ATOM 2993 O O . VAL B 2 92 ? 25.488 -1.034 5.925 1.00 19.68 93 VAL B O 1
ATOM 2997 N N . LYS B 2 93 ? 25.849 -0.327 3.808 1.00 21.53 94 LYS B N 1
ATOM 2998 C CA . LYS B 2 93 ? 26.883 0.664 4.139 1.00 22.62 94 LYS B CA 1
ATOM 2999 C C . LYS B 2 93 ? 26.326 1.947 4.758 1.00 22.29 94 LYS B C 1
ATOM 3000 O O . LYS B 2 93 ? 25.247 2.404 4.377 1.00 23.29 94 LYS B O 1
ATOM 3006 N N . TRP B 2 94 ? 27.051 2.501 5.733 1.00 21.30 95 TRP B N 1
ATOM 3007 C CA . TRP B 2 94 ? 26.646 3.744 6.400 1.00 20.48 95 TRP B CA 1
ATOM 3008 C C . TRP B 2 94 ? 26.992 4.983 5.564 1.00 20.99 95 TRP B C 1
ATOM 3009 O O . TRP B 2 94 ? 28.135 5.166 5.135 1.00 20.30 95 TRP B O 1
ATOM 3020 N N . ASP B 2 95 ? 25.976 5.823 5.374 1.00 22.05 96 ASP B N 1
ATOM 3021 C CA . ASP B 2 95 ? 26.070 7.078 4.637 1.00 23.50 96 ASP B CA 1
ATOM 3022 C C . ASP B 2 95 ? 25.720 8.147 5.676 1.00 24.16 96 ASP B C 1
ATOM 3023 O O . ASP B 2 95 ? 24.670 8.070 6.320 1.00 24.49 96 ASP B O 1
ATOM 3028 N N . ARG B 2 96 ? 26.593 9.145 5.812 1.00 25.48 97 ARG B N 1
ATOM 3029 C CA . ARG B 2 96 ? 26.429 10.249 6.774 1.00 26.68 97 ARG B CA 1
ATOM 3030 C C . ARG B 2 96 ? 25.246 11.160 6.487 1.00 25.95 97 ARG B C 1
ATOM 3031 O O . ARG B 2 96 ? 24.726 11.824 7.389 1.00 25.22 97 ARG B O 1
ATOM 3039 N N . ASP B 2 97 ? 24.856 11.207 5.217 1.00 24.98 98 ASP B N 1
ATOM 3040 C CA . ASP B 2 97 ? 23.764 12.054 4.763 1.00 25.79 98 ASP B CA 1
ATOM 3041 C C . ASP B 2 97 ? 22.395 11.379 4.733 1.00 25.64 98 ASP B C 1
ATOM 3042 O O . ASP B 2 97 ? 21.413 11.992 4.308 1.00 24.71 98 ASP B O 1
ATOM 3047 N N . MET B 2 98 ? 22.329 10.122 5.179 1.00 25.55 99 MET B N 1
ATOM 3048 C CA . MET B 2 98 ? 21.075 9.361 5.190 1.00 26.70 99 MET B CA 1
ATOM 3049 C C . MET B 2 98 ? 20.742 8.671 6.522 1.00 26.58 99 MET B C 1
ATOM 3050 O O . MET B 2 98 ? 19.730 7.940 6.572 1.00 25.70 99 MET B O 1
ATOM 3056 N N . LYS C 3 1 ? 0.958 -1.425 35.301 1.00 13.69 1 LYS C N 1
ATOM 3057 C CA . LYS C 3 1 ? 0.861 -2.727 36.023 1.00 15.15 1 LYS C CA 1
ATOM 3058 C C . LYS C 3 1 ? 0.127 -3.737 35.150 1.00 14.81 1 LYS C C 1
ATOM 3059 O O . LYS C 3 1 ? -0.860 -3.398 34.494 1.00 14.21 1 LYS C O 1
ATOM 3065 N N . MET C 3 2 ? 0.634 -4.970 35.139 1.00 15.19 2 MET C N 1
ATOM 3066 C CA . MET C 3 2 ? 0.041 -6.060 34.365 1.00 16.01 2 MET C CA 1
ATOM 3067 C C . MET C 3 2 ? -1.278 -6.543 34.954 1.00 16.28 2 MET C C 1
ATOM 3068 O O . MET C 3 2 ? -1.564 -6.335 36.141 1.00 15.04 2 MET C O 1
ATOM 3073 N N . ASP C 3 3 ? -2.064 -7.201 34.100 1.00 16.99 3 ASP C N 1
ATOM 3074 C CA . ASP C 3 3 ? -3.358 -7.782 34.457 1.00 16.45 3 ASP C CA 1
ATOM 3075 C C . ASP C 3 3 ? -3.096 -8.914 35.435 1.00 16.59 3 ASP C C 1
ATOM 3076 O O . ASP C 3 3 ? -2.244 -9.769 35.185 1.00 15.77 3 ASP C O 1
ATOM 3091 N N . PHE C 3 5 ? -5.235 -11.182 36.204 1.00 18.99 5 PHE C N 1
ATOM 3092 C CA . PHE C 3 5 ? -6.016 -12.344 35.764 1.00 18.47 5 PHE C C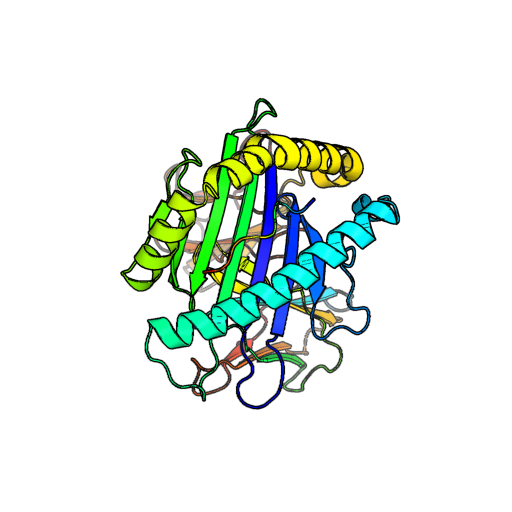A 1
ATOM 3093 C C . PHE C 3 5 ? -5.079 -13.164 34.864 1.00 18.77 5 PHE C C 1
ATOM 3094 O O . PHE C 3 5 ? -4.715 -12.738 33.763 1.00 19.88 5 PHE C O 1
ATOM 3102 N N . LEU C 3 6 ? -4.690 -14.334 35.363 1.00 18.85 6 LEU C N 1
ATOM 3103 C CA . LEU C 3 6 ? -3.748 -15.222 34.685 1.00 18.87 6 LEU C CA 1
ATOM 3104 C C . LEU C 3 6 ? -4.323 -16.523 34.134 1.00 18.42 6 LEU C C 1
ATOM 3105 O O . LEU C 3 6 ? -3.625 -17.240 33.419 1.00 17.91 6 LEU C O 1
ATOM 3110 N N . ASP C 3 7 ? -5.581 -16.821 34.455 1.00 18.66 7 ASP C N 1
ATOM 3111 C CA . ASP C 3 7 ? -6.221 -18.072 34.032 1.00 20.47 7 ASP C CA 1
ATOM 3112 C C . ASP C 3 7 ? -6.793 -18.076 32.604 1.00 19.55 7 ASP C C 1
ATOM 3113 O O . ASP C 3 7 ? -8.009 -18.182 32.398 1.00 18.14 7 ASP C O 1
ATOM 3118 N N . MET C 3 8 ? -5.881 -17.990 31.630 1.00 19.62 8 MET C N 1
ATOM 3119 C CA . MET C 3 8 ? -6.194 -17.961 30.194 1.00 17.63 8 MET C CA 1
ATOM 3120 C C . MET C 3 8 ? -5.249 -18.844 29.385 1.00 16.38 8 MET C C 1
ATOM 3121 O O . MET C 3 8 ? -4.089 -18.488 29.178 1.00 14.83 8 MET C O 1
ATOM 3126 N N . GLN C 3 9 ? -5.757 -19.972 28.899 1.00 15.46 9 GLN C N 1
ATOM 3127 C CA . GLN C 3 9 ? -4.965 -20.890 28.082 1.00 14.77 9 GLN C CA 1
ATOM 3128 C C . GLN C 3 9 ? -5.663 -21.059 26.739 1.00 12.79 9 GLN C C 1
ATOM 3129 O O . GLN C 3 9 ? -6.890 -21.130 26.686 1.00 10.70 9 GLN C O 1
ATOM 3135 N N . LEU C 3 10 ? -4.883 -21.108 25.660 1.00 10.39 10 LEU C N 1
ATOM 3136 C CA . LEU C 3 10 ? -5.431 -21.276 24.313 1.00 11.21 10 LEU C CA 1
ATOM 3137 C C . LEU C 3 10 ? -6.039 -22.666 24.050 1.00 11.71 10 LEU C C 1
ATOM 3138 O O . LEU C 3 10 ? -6.890 -22.756 23.140 1.00 11.40 10 LEU C O 1
#

InterPro domains:
  IPR001039 MHC class I alpha chain, alpha1 alpha2 domains [PR01638] (83-112)
  IPR001039 MHC class I alpha chain, alpha1 alpha2 domains [PR01638] (115-131)
  IPR001039 MHC class I alpha chain, alpha1 alpha2 domains [PR01638] (136-153)
  IPR001039 MHC class I alpha chain, alpha1 alpha2 domains [PR01638] (181-199)
  IPR003006 Immunoglobulin/major histocompatibility complex, conserved site [PS00290] (281-287)
  IPR003597 Immunoglobulin C1-set [PF07654] (218-290)
  IPR003597 Immunoglobulin C1-set [SM00407] (222-293)
  IPR007110 Immunoglobulin-like domain [PS50835] (209-295)
  IPR010579 MHC class I, alpha chain, C-terminal [PF06623] (337-364)
  IPR011161 MHC class I-like antigen recognition-like [PF00129] (25-203)
  IPR011162 MHC classes I/II-like antigen recognition protein [SSF54452] (26-205)
  IPR013783 Immunoglobulin-like fold [G3DSA:2.60.40.10] (206-308)
  IPR036179 Immunoglobulin-like domain superfamily [SSF48726] (208-299)
  IPR037055 MHC class I-like antigen recognition-like superfamily [G3DSA:3.30.500.10] (24-205)
  IPR050208 Antigen-presenting and immune regulatory MHC class I-related [PTHR16675] (14-336)

GO terms:
  GO:0002502 peptide antigen assembly with MHC class I protein complex (P, IDA)
  GO:0042824 MHC class I peptide loading complex (C, IDA)
  GO:0001913 T cell mediated cytotoxicity (P, IDA)
  GO:0002419 T cell mediated cytotoxicity directed against tumor cell target (P, IDA)
  GO:0062061 TAP complex binding (F, IDA)
  GO:0036037 CD8-positive, alpha-beta T cell activation (P, IDA)
  GO:0005886 plasma membrane (C, IDA)
  GO:0042590 antigen processing and presentation of exogenous peptide antigen via MHC class I (P, IDA)
  GO:0030881 beta-2-microglobulin binding (F, IDA)
  GO:0042605 peptide antigen binding (F, IDA)
  GO:0042608 T cell receptor binding (F, IDA)
  GO:0042610 CD8 receptor binding (F, IDA)
  GO:0042612 MHC class I protein complex (C, IDA)
  GO:0019885 antigen processing and presentation of endogenous peptide antigen via MHC class I (P, IDA)
  GO:0050852 T cell receptor signaling pathway (P, IDA)
  GO:0005886 plasma membrane (C, EXP)
  GO:0002485 antigen processing and presentation of endogenous peptide antigen via MHC class I via ER pathway, TAP-dependent (P, IMP)
  GO:0005515 protein binding (F, IPI)
  GO:0098553 lumenal side of endoplasmic reticulum membrane (C, TAS)
  GO:0031901 early endosome membrane (C, TAS)

Organism: Homo sapiens (NCBI:txid9606)

CATH classification: 3.30.500.10 (+1 more: 2.60.40.10)

Foldseek 3Di:
DKKKKKKKWKWKDDLVDDATWIKMWIDIQLRTFWIATPPDDVLWIDTDDPLVVPDDPVVRVVRSVVRVVVSVVVSVVVVLVCVLVVHDSNDMWMKMWMWIFMADPVLAGDFIWIFIDIRPDGAKIQDGVLQAMDGDDPSSVVVRVVCNVVVVSVVNVCCHRDVRSVVSVVSCVSVVVPNVDWFFWDWDWDWADPDPFKIKIKIWTDFGPDQDKDKFKAFQRHGDPPQKDWDHWDDPPPSGIIIMMMGMDTPPRQQRMWIWMDDPNDPDIDIDGD/DWDWDWDWAWPDQADAQDKTKIKIKIWGDPDPDKDKFKDKQRDGDPDKDKDDWDHDPVRIIIMMIMDMDHDHPPIWMWMWIDDPVDPHIDIDTDDSVD/DDDDDPDDD

Sequence (381 aa):
GSHSMRYFFTSVSRPGRGEPRFIAVGYVDDTQFVRFDSDAASQRMEPRAPWIEQEGPEYWDGETRKVKAHSQTHRVDLGTLRGYYNQSEAGSHTVQRMYGCDVGSDWRFLRGYHQYAYDGKDYIALKEDLRSWTAADMAAQTTKHKWEAAHVAEQLRAYLEGTCVEWLRRYLENGKETLQRTDAPKTHMTHHAVSDHEATLRCWALSFYPAEITLTWQRDGEDQTQDTELVETRPAGDGTFQKWAAVVVPSGQEQRYTCHVQHEGLPKPLTLRWQRTPKIQVYSRHPAENGKSNFLNCYVSGFHPSDIEVDLLKNGERIEKVEHSDLSFSKDWSFYLLYYTEFTPTEKDEYACRVNHVTLSQPKIVKWDRDMKMDFLDMQL

B-factor: mean 15.19, std 7.4, range [0.7, 44.31]

Radius of gyration: 23.02 Å; Cα contacts (8 Å, |Δi|>4): 806; chains: 3; bounding box: 57×60×61 Å

Solvent-accessible surface area: 19190 Å² total